Protein 8K1F (pdb70)

Organism: Fusobacterium nucleatum subsp. nucleatum (strain ATCC 25586 / DSM 15643 / BCRC 10681 / CIP 101130 / JCM 8532 / KCTC 2640 / LMG 13131 / VPI 4355) (NCBI:txid190304)

CATH classification: 3.40.50.150

InterPro domains:
  IPR002935 Class I-like SAM-dependent O-methyltransferase [PF01596] (24-213)
  IPR002935 Class I-like SAM-dependent O-methyltransferase [PS51682] (1-214)
  IPR029063 S-adenosyl-L-methionine-dependent methyltransferase superfamily [G3DSA:3.40.50.150] (8-214)
  IPR029063 S-adenosyl-L-methionine-dependent methyltransferase superfamily [SSF53335] (11-210)
  IPR043675 tRNA 5-hydroxyuridine methyltransferase [MF_02217] (7-214)
  IPR050362 Cation-dependent O-methyltransferase [PTHR10509] (40-212)

Secondary structure (DSSP, 8-state):
-HHHHHHHT--HHHHHHHH------HHHHHHHHHHHHT-TT--EEEEE--TTSHHHHHHHHHHTTTT-EEEEEES-HHHHHHHHHHHHHHT-S-EEEEES-HHHHHHH--S-EEEEEEETTSS-HHHHHHHHHTTEEEEEEEEEES---HHHHHHHHHHHHHHHHTTSEEEEE-STT-EEEEE--/-HHHHHHHHHHHHHH--------HHHHHHHHHHHHH-TT---EEE--TTSHHHHHHHTTT--EEEEE--HHHHHHHHHHHHHTT-S-EEEEES-HHHHTTT----EEEEEEETTSTTHHHHHHHHHTTEEEEEEEEEESTTGGGTTTS---GGGHHHHHHHHHHHHHHHHHSEEEEE-SSS-EEEEE--/-HHHHHHHHHH---SSSHHHHH-----HHHHHHHHHHHHH-TT--EEEEE--TTSHHHHHHHHTTGGGT-EEEEEE--HHHHHHHHHHHHHH--SSEEEEES-HHHHGGG----EEEEEEETTTS-HHHHHHHHHTTEEEEEEEEEESTT---S-SSS-HHHHHHHHHHHHHHHHHHHHHSEEEEE-STT-EEEEE--

Radius of gyration: 27.86 Å; Cα contacts (8 Å, |Δi|>4): 968; chains: 3; bounding box: 71×66×83 Å

Solvent-accessible surface area: 28231 Å² total; per-residue (Å²): 204,92,51,68,94,13,127,68,184,130,113,36,38,62,98,13,79,92,94,47,89,92,52,26,43,38,52,2,29,24,62,0,31,110,20,0,101,72,71,81,133,9,36,44,1,0,1,9,17,2,11,15,0,12,14,0,10,2,0,1,44,38,0,48,74,69,130,3,51,0,2,0,1,14,76,63,47,107,82,13,51,92,0,76,53,17,12,139,134,25,90,43,66,36,43,74,40,24,6,9,34,9,20,43,9,0,96,46,16,140,85,68,0,22,0,0,9,1,19,7,78,70,46,46,31,85,82,16,1,60,15,0,26,78,25,3,58,73,96,1,23,0,0,0,6,38,1,119,91,161,79,96,62,71,61,55,32,83,61,5,17,71,54,0,120,140,87,50,99,20,79,49,50,115,34,57,90,0,0,0,21,0,70,27,119,123,87,91,66,50,68,173,88,46,64,49,16,83,69,178,134,75,73,130,196,129,34,46,34,29,1,23,32,66,0,17,114,32,5,130,84,71,100,72,14,49,54,1,0,4,16,1,46,63,0,85,13,0,50,12,0,3,69,40,34,129,61,1,22,0,6,25,106,50,60,82,27,44,62,44,0,41,59,43,21,77,158,44,90,36,70,45,35,59,41,45,57,18,32,8,25,66,46,2,86,72,24,146,51,78,2,25,2,0,10,2,23,5,53,87,37,34,33,88,89,17,2,38,32,0,54,165,21,17,47,82,87,4,35,0,0,3,9,31,0,25,22,172,8,16,34,172,52,111,46,86,97,36,32,68,32,40,25,45,76,1,58,89,2,17,79,62,0,120,89,90,40,82,22,68,34,50,112,77,60,29,3,0,0,21,0,59,12,130,132,82,147,77,32,61,86,11,79,76,166,90,81,30,145,46,62,25,0,62,132,38,95,183,75,26,40,78,30,2,4,20,61,0,10,109,22,0,94,78,62,88,87,6,36,50,0,0,0,5,17,2,32,43,0,5,14,0,0,0,0,0,34,35,0,57,85,71,138,5,56,0,18,0,2,8,103,49,122,107,107,24,117,84,0,75,69,22,12,72,64,6,133,28,69,30,44,48,43,42,87,17,40,9,34,93,34,0,113,139,27,114,45,75,2,19,0,0,11,0,19,4,25,106,23,97,18,90,87,17,0,71,14,0,42,154,28,5,28,51,90,4,25,0,0,0,6,27,1,70,42,109,52,49,119,137,86,119,42,68,76,112,36,58,57,36,27,122,138,2,70,98,4,16,64,42,0,112,137,88,45,90,26,67,51,45,121,38,61,64,1,0,0,20,0,66,42,119

Nearest PDB structures (foldseek):
  8k1f-assembly2_B-2  TM=1.005E+00  e=3.191E-40  Fusobacterium nucleatum subsp. nucleatum ATCC 25586
  8k1f-assembly1_C-3  TM=9.543E-01  e=9.080E-33  Fusobacterium nucleatum subsp. nucleatum ATCC 25586
  8k1f-assembly1_A  TM=9.096E-01  e=1.148E-30  Fusobacterium nucleatum subsp. nucleatum ATCC 25586
  3mti-assembly1_A  TM=7.400E-01  e=3.576E-09  Streptococcus thermophilus LMG 18311
  1f38-assembly1_A  TM=6.611E-01  e=2.820E-08  Methanothermobacter thermautotrophicus

Sequence (572 aa):
YISSKIDKYKELIKEIEKDAVPIISKEIREYLKFIIRTNKNIKNILEIGTATGYSGIIMSEEIQGRNGTLTTIEIDEDRFKIAQSNFEKSNLKGIEQILGDATEEIEKLNKNFDFIFIDAAKGQYKKFFEDSYKLLNECGIVFVDNILRFKTIVKRLDEFVNYLYENFDFVLLPISDGVGIIHKPLKEANEYISSKIDKYKSPNLIISKEIREYLKFIIRTNKNIKNILEITATGYSGIIMSEEIQTLTTIEIDEDRFKIAQSNFEKSNLKGIEQILGDATEEIEKLNKNFDFIFIDAAKGQYKKFFEDSYKLLNECGIVFVDNILFRGYLYKESPKRFKTIVKRLDEFVNYLYENFDFVLLPISDGVGIIHKPNEYISSKIDKYKSPNLELIKEIEPIISKEIREYLKFIIRTNKNIKNILEIGTATGYSGIIMSEEIQGRNGTLTTIEIDEDRFKIAQSNFEKSNLKGIEQILGDATEEIEKLNKNFDFIFIDAAKGQYKKFFEDSYKLLNECGIVFVDNILFRGYLYKESPKRFKTIVKRLDEFVNYLYENFDFVLLPISDGVGIIHKP

Foldseek 3Di:
DVVVVCVVPVVLLVVLVVVDPDDDDSQCLVVLLVVQLVPLPQQEEEEEACQQVSSVLSNQVNNQVVPGAYEYEHADPVSQVNNVVSVVVSVGPHYHYHHHDLLPVLQVPDAAGQEYEAELVDPDRVSNCVSRVVRHDAFGKYKYHLLCVVVVSNVVSVVVVVVCVVPFPWDWDPTDNIIIITTHD/DVVVVVVVVVVCVVPVDDPQPPDSQVLVVLLVVCQPPVVFQEEEECCQQNPSVLSNQVRNCAYEYEDADVVSVVNNVVVVVVSVGPHYHYYHDHCLPVLVVDPAAGQEYEAELPDPPRVSNCVSNVVSHDAFGKYKYHLLCVQVVLPDPDDPVCVPVNVVSVVVVVVCVVPFPWDWDPGPSIMMMTTHD/DVVVVVVCVVPVDDPQVLLVVVPVPDDSLVLVVLLVVLLVDLPFAEEEEEACQLVNSVLSNLVSHLVVLGAYEYEHADPVSQVNNVVSVVVRPRPRYHYDHHDLLPVLLVDPAAGQEYEAELVDDPRVSNCVSNVVRHDAQGKYKYPLLQPQPDPCVVDVPVSVVSVVVSVVVVVVCVVPFPWDWDPDDNIIIMTHGD

Structure (mmCIF, N/CA/C/O backbone):
data_8K1F
#
_entry.id   8K1F
#
_cell.length_a   165.281
_cell.length_b   46.589
_cell.length_c   87.316
_cell.angle_alpha   90.00
_cell.angle_beta   98.33
_cell.angle_gamma   90.00
#
_symmetry.space_group_name_H-M   'C 1 2 1'
#
loop_
_atom_site.group_PDB
_atom_site.id
_atom_site.type_symbol
_atom_site.label_atom_id
_atom_site.label_alt_id
_atom_site.label_comp_id
_atom_site.label_asym_id
_atom_site.label_entity_id
_atom_site.label_seq_id
_atom_site.pdbx_PDB_ins_code
_atom_site.Cartn_x
_atom_site.Cartn_y
_atom_site.Cartn_z
_atom_site.occupancy
_atom_site.B_iso_or_equiv
_atom_site.auth_seq_id
_atom_site.auth_comp_id
_atom_site.auth_asym_id
_atom_site.auth_atom_id
_atom_site.pdbx_PDB_model_num
ATOM 1 N N . TYR A 1 11 ? 58.346 -4.443 19.170 1.00 37.56 11 TYR A N 1
ATOM 2 C CA . TYR A 1 11 ? 58.943 -5.345 20.156 1.00 33.61 11 TYR A CA 1
ATOM 3 C C . TYR A 1 11 ? 57.878 -6.141 20.916 1.00 34.19 11 TYR A C 1
ATOM 4 O O . TYR A 1 11 ? 57.987 -7.359 21.083 1.00 33.56 11 TYR A O 1
ATOM 13 N N . ILE A 1 12 ? 56.849 -5.433 21.379 1.00 30.71 12 ILE A N 1
ATOM 14 C CA . ILE A 1 12 ? 55.796 -6.066 22.165 1.00 32.68 12 ILE A CA 1
ATOM 15 C C . ILE A 1 12 ? 54.957 -7.009 21.302 1.00 35.93 12 ILE A C 1
ATOM 16 O O . ILE A 1 12 ? 54.644 -8.136 21.705 1.00 33.16 12 ILE A O 1
ATOM 21 N N . SER A 1 13 ? 54.575 -6.565 20.103 1.00 40.29 13 SER A N 1
ATOM 22 C CA . SER A 1 13 ? 53.832 -7.448 19.204 1.00 44.80 13 SER A CA 1
ATOM 23 C C . SER A 1 13 ? 54.654 -8.687 18.838 1.00 42.16 13 SER A C 1
ATOM 24 O O . SER A 1 13 ? 54.104 -9.791 18.700 1.00 38.40 13 SER A O 1
ATOM 26 N N . SER A 1 14 ? 55.971 -8.526 18.669 1.00 37.74 14 SER A N 1
ATOM 27 C CA . SER A 1 14 ? 56.819 -9.698 18.476 1.00 39.20 14 SER A CA 1
ATOM 28 C C . SER A 1 14 ? 56.699 -10.649 19.666 1.00 39.82 14 SER A C 1
ATOM 29 O O . SER A 1 14 ? 56.647 -11.875 19.497 1.00 38.13 14 SER A O 1
ATOM 31 N N . LYS A 1 15 ? 56.610 -10.104 20.878 1.00 33.41 15 LYS A N 1
ATOM 32 C CA . LYS A 1 15 ? 56.442 -10.976 22.031 1.00 35.03 15 LYS A CA 1
ATOM 33 C C . LYS A 1 15 ? 55.043 -11.588 22.062 1.00 35.05 15 LYS A C 1
ATOM 34 O O . LYS A 1 15 ? 54.889 -12.774 22.378 1.00 37.12 15 LYS A O 1
ATOM 40 N N . ILE A 1 16 ? 54.011 -10.812 21.725 1.00 30.35 16 ILE A N 1
ATOM 41 C CA . ILE A 1 16 ? 52.649 -11.338 21.816 1.00 35.24 16 ILE A CA 1
ATOM 42 C C . ILE A 1 16 ? 52.417 -12.430 20.778 1.00 35.13 16 ILE A C 1
ATOM 43 O O . ILE A 1 16 ? 51.817 -13.475 21.070 1.00 30.19 16 ILE A O 1
ATOM 48 N N . ASP A 1 17 ? 52.855 -12.194 19.544 1.00 34.15 17 ASP A N 1
ATOM 49 C CA . ASP A 1 17 ? 52.805 -13.248 18.537 1.00 35.26 17 ASP A CA 1
ATOM 50 C C . ASP A 1 17 ? 53.633 -14.455 18.972 1.00 38.62 17 ASP A C 1
ATOM 51 O O . ASP A 1 17 ? 53.241 -15.605 18.738 1.00 34.70 17 ASP A O 1
ATOM 56 N N . LYS A 1 18 ? 54.779 -14.179 19.604 1.00 40.94 18 LYS A N 1
ATOM 57 C CA . LYS A 1 18 ? 55.697 -15.246 20.084 1.00 32.18 18 LYS A CA 1
ATOM 58 C C . LYS A 1 18 ? 54.994 -16.075 21.165 1.00 32.40 18 LYS A C 1
ATOM 59 O O . LYS A 1 18 ? 55.032 -17.318 21.074 1.00 32.12 18 LYS A O 1
ATOM 61 N N . TYR A 1 19 ? 54.381 -15.404 22.146 1.00 30.79 19 TYR A N 1
ATOM 62 C CA . TYR A 1 19 ? 53.669 -16.100 23.251 1.00 34.52 19 TYR A CA 1
ATOM 63 C C . TYR A 1 19 ? 52.178 -15.748 23.204 1.00 37.99 19 TYR A C 1
ATOM 64 O O . TYR A 1 19 ? 51.363 -16.622 22.847 1.00 38.47 19 TYR A O 1
ATOM 73 N N . LYS A 1 20 ? 51.841 -14.503 23.557 1.00 40.09 20 LYS A N 1
ATOM 74 C CA . LYS A 1 20 ? 50.427 -14.038 23.554 1.00 40.98 20 LYS A CA 1
ATOM 75 C C . LYS A 1 20 ? 49.919 -13.974 22.109 1.00 41.72 20 LYS A C 1
ATOM 76 O O . LYS A 1 20 ? 49.131 -14.869 21.744 1.00 44.40 20 LYS A O 1
ATOM 82 N N . GLU A 1 25 ? 42.089 -19.856 17.360 1.00 49.00 25 GLU A N 1
ATOM 83 C CA . GLU A 1 25 ? 42.297 -20.068 15.927 1.00 42.50 25 GLU A CA 1
ATOM 84 C C . GLU A 1 25 ? 41.189 -19.424 15.110 1.00 41.56 25 GLU A C 1
ATOM 85 O O . GLU A 1 25 ? 41.444 -18.864 14.050 1.00 45.26 25 GLU A O 1
ATOM 87 N N . LEU A 1 26 ? 39.947 -19.527 15.593 1.00 47.03 26 LEU A N 1
ATOM 88 C CA . LEU A 1 26 ? 38.874 -18.718 15.023 1.00 42.25 26 LEU A CA 1
ATOM 89 C C . LEU A 1 26 ? 39.173 -17.235 15.190 1.00 40.73 26 LEU A C 1
ATOM 90 O O . LEU A 1 26 ? 38.815 -16.424 14.330 1.00 36.71 26 LEU A O 1
ATOM 95 N N . ILE A 1 27 ? 39.839 -16.871 16.289 1.00 46.67 27 ILE A N 1
ATOM 96 C CA . ILE A 1 27 ? 40.320 -15.503 16.475 1.00 44.50 27 ILE A CA 1
ATOM 97 C C . ILE A 1 27 ? 41.252 -15.112 15.337 1.00 47.79 27 ILE A C 1
ATOM 98 O O . ILE A 1 27 ? 41.147 -14.017 14.766 1.00 43.15 27 ILE A O 1
ATOM 103 N N . LYS A 1 28 ? 42.174 -16.015 14.983 1.00 47.26 28 LYS A N 1
ATOM 104 C CA . LYS A 1 28 ? 43.142 -15.731 13.932 1.00 44.11 28 LYS A CA 1
ATOM 105 C C . LYS A 1 28 ? 42.463 -15.448 12.598 1.00 41.52 28 LYS A C 1
ATOM 106 O O . LYS A 1 28 ? 43.002 -14.703 11.773 1.00 45.99 28 LYS A O 1
ATOM 108 N N . GLU A 1 29 ? 41.275 -16.002 12.374 1.00 40.23 29 GLU A N 1
ATOM 109 C CA . GLU A 1 29 ? 40.625 -15.847 11.083 1.00 39.43 29 GLU A CA 1
ATOM 110 C C . GLU A 1 29 ? 39.514 -14.811 11.072 1.00 43.40 29 GLU A C 1
ATOM 111 O O . GLU A 1 29 ? 39.125 -14.365 9.989 1.00 50.35 29 GLU A O 1
ATOM 117 N N . ILE A 1 30 ? 38.989 -14.407 12.228 1.00 48.24 30 ILE A N 1
ATOM 118 C CA . ILE A 1 30 ? 38.230 -13.160 12.238 1.00 47.89 30 ILE A CA 1
ATOM 119 C C . ILE A 1 30 ? 39.167 -12.001 11.912 1.00 45.52 30 ILE A C 1
ATOM 120 O O . ILE A 1 30 ? 38.756 -11.014 11.289 1.00 45.01 30 ILE A O 1
ATOM 122 N N . GLU A 1 31 ? 40.444 -12.112 12.296 1.00 42.61 31 GLU A N 1
ATOM 123 C CA . GLU A 1 31 ? 41.432 -11.123 11.886 1.00 38.03 31 GLU A CA 1
ATOM 124 C C . GLU A 1 31 ? 41.462 -10.967 10.373 1.00 50.60 31 GLU A C 1
ATOM 125 O O . GLU A 1 31 ? 41.125 -9.900 9.840 1.00 54.00 31 GLU A O 1
ATOM 131 N N . LYS A 1 32 ? 41.860 -12.038 9.665 1.00 53.12 32 LYS A N 1
ATOM 132 C CA . LYS A 1 32 ? 42.226 -11.931 8.252 1.00 47.58 32 LYS A CA 1
ATOM 133 C C . LYS A 1 32 ? 41.063 -11.435 7.408 1.00 52.32 32 LYS A C 1
ATOM 134 O O . LYS A 1 32 ? 41.262 -10.658 6.465 1.00 54.17 32 LYS A O 1
ATOM 136 N N . ASP A 1 33 ? 39.838 -11.861 7.736 1.00 48.38 33 ASP A N 1
ATOM 137 C CA . ASP A 1 33 ? 38.673 -11.360 7.014 1.00 50.02 33 ASP A CA 1
ATOM 138 C C . ASP A 1 33 ? 38.449 -9.877 7.276 1.00 55.52 33 ASP A C 1
ATOM 139 O O . ASP A 1 33 ? 37.949 -9.164 6.398 1.00 64.72 33 ASP A O 1
ATOM 141 N N . ALA A 1 34 ? 38.824 -9.394 8.457 1.00 61.51 34 ALA A N 1
ATOM 142 C CA . ALA A 1 34 ? 38.764 -7.966 8.765 1.00 63.79 34 ALA A CA 1
ATOM 143 C C . ALA A 1 34 ? 39.975 -7.225 8.176 1.00 60.32 34 ALA A C 1
ATOM 144 O O . ALA A 1 34 ? 40.009 -6.907 6.979 1.00 61.40 34 ALA A O 1
ATOM 146 N N . VAL A 1 39 ? 36.928 -3.746 7.683 1.00 56.45 39 VAL A N 1
ATOM 147 C CA . VAL A 1 39 ? 36.611 -3.723 9.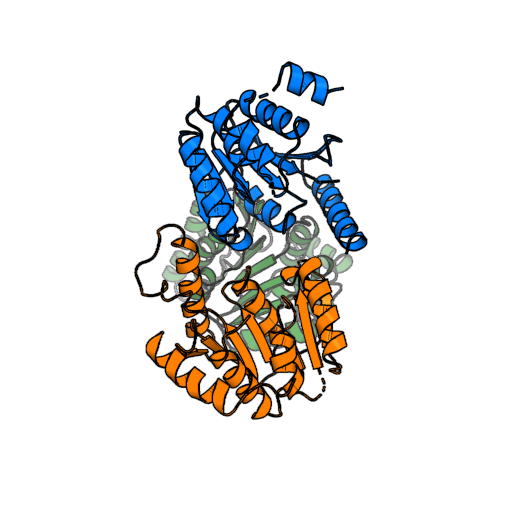110 1.00 57.10 39 VAL A CA 1
ATOM 148 C C . VAL A 1 39 ? 37.891 -3.686 9.950 1.00 59.39 39 VAL A C 1
ATOM 149 O O . VAL A 1 39 ? 38.839 -4.435 9.680 1.00 61.19 39 VAL A O 1
ATOM 153 N N . PRO A 1 40 ? 37.918 -2.799 10.968 1.00 53.90 40 PRO A N 1
ATOM 154 C CA . PRO A 1 40 ? 39.104 -2.706 11.833 1.00 49.80 40 PRO A CA 1
ATOM 155 C C . PRO A 1 40 ? 38.879 -3.369 13.185 1.00 51.56 40 PRO A C 1
ATOM 156 O O . PRO A 1 40 ? 37.790 -3.254 13.758 1.00 51.84 40 PRO A O 1
ATOM 158 N N . ILE A 1 41 ? 39.897 -4.063 13.698 1.00 43.13 41 ILE A N 1
ATOM 159 C CA . ILE A 1 41 ? 39.804 -4.840 14.925 1.00 37.03 41 ILE A CA 1
ATOM 160 C C . ILE A 1 41 ? 40.820 -4.274 15.928 1.00 42.51 41 ILE A C 1
ATOM 161 O O . ILE A 1 41 ? 41.651 -3.435 15.587 1.00 43.91 41 ILE A O 1
ATOM 163 N N . ILE A 1 42 ? 40.731 -4.732 17.189 1.00 41.06 42 ILE A N 1
ATOM 164 C CA . ILE A 1 42 ? 41.630 -4.213 18.238 1.00 38.10 42 ILE A CA 1
ATOM 165 C C . ILE A 1 42 ? 43.072 -4.645 17.968 1.00 32.72 42 ILE A C 1
ATOM 166 O O . ILE A 1 42 ? 43.350 -5.642 17.300 1.00 34.90 42 ILE A O 1
ATOM 171 N N . SER A 1 43 ? 44.007 -3.883 18.524 1.00 37.20 43 SER A N 1
ATOM 172 C CA . SER A 1 43 ? 45.417 -4.231 18.415 1.00 34.28 43 SER A CA 1
ATOM 173 C C . SER A 1 43 ? 45.696 -5.554 19.115 1.00 30.85 43 SER A C 1
ATOM 174 O O . SER A 1 43 ? 44.921 -6.025 19.949 1.00 33.02 43 SER A O 1
ATOM 177 N N . LYS A 1 44 ? 46.837 -6.147 18.777 1.00 29.54 44 LYS A N 1
ATOM 178 C CA . LYS A 1 44 ? 47.366 -7.215 19.614 1.00 32.69 44 LYS A CA 1
ATOM 179 C C . LYS A 1 44 ? 47.627 -6.709 21.025 1.00 30.94 44 LYS A C 1
ATOM 180 O O . LYS A 1 44 ? 47.449 -7.449 21.999 1.00 31.99 44 LYS A O 1
ATOM 182 N N . GLU A 1 45 ? 48.010 -5.454 21.126 1.00 30.36 45 GLU A N 1
ATOM 183 C CA . GLU A 1 45 ? 48.382 -4.881 22.429 1.00 30.50 45 GLU A CA 1
ATOM 184 C C . GLU A 1 45 ? 47.130 -4.614 23.249 1.00 29.50 45 GLU A C 1
ATOM 185 O O . GLU A 1 45 ? 47.146 -4.892 24.415 1.00 30.82 45 GLU A O 1
ATOM 191 N N . ILE A 1 46 ? 46.110 -4.065 22.622 1.00 28.63 46 ILE A N 1
ATOM 192 C CA . ILE A 1 46 ? 44.853 -3.819 23.321 1.00 30.80 46 ILE A CA 1
ATOM 193 C C . ILE A 1 46 ? 44.227 -5.135 23.735 1.00 26.94 46 ILE A C 1
ATOM 194 O O . ILE A 1 46 ? 43.900 -5.340 24.903 1.00 28.45 46 ILE A O 1
ATOM 199 N N . ARG A 1 47 ? 44.075 -6.055 22.782 1.00 35.56 47 ARG A N 1
ATOM 200 C CA . ARG A 1 47 ? 43.543 -7.377 23.086 1.00 28.55 47 ARG A CA 1
ATOM 201 C C . ARG A 1 47 ? 44.232 -7.984 24.305 1.00 30.01 47 ARG A C 1
ATOM 202 O O . ARG A 1 47 ? 43.567 -8.462 25.229 1.00 34.54 47 ARG A O 1
ATOM 210 N N . GLU A 1 48 ? 45.568 -7.939 24.351 1.00 29.20 48 GLU A N 1
ATOM 211 C CA . GLU A 1 48 ? 46.275 -8.605 25.444 1.00 26.84 48 GLU A CA 1
ATOM 212 C C . GLU A 1 48 ? 46.099 -7.885 26.781 1.00 28.83 48 GLU A C 1
ATOM 213 O O . GLU A 1 48 ? 46.118 -8.527 27.840 1.00 26.94 48 GLU A O 1
ATOM 219 N N . TYR A 1 49 ? 45.939 -6.562 26.759 1.00 30.04 49 TYR A N 1
ATOM 220 C CA . TYR A 1 49 ? 45.728 -5.806 27.990 1.00 27.57 49 TYR A CA 1
ATOM 221 C C . TYR A 1 49 ? 44.290 -5.955 28.465 1.00 27.28 49 TYR A C 1
ATOM 222 O O . TYR A 1 49 ? 44.032 -6.121 29.667 1.00 22.89 49 TYR A O 1
ATOM 231 N N . LEU A 1 50 ? 43.356 -5.889 27.516 1.00 23.91 50 LEU A N 1
ATOM 232 C CA . LEU A 1 50 ? 41.972 -6.271 27.753 1.00 25.32 50 LEU A CA 1
ATOM 233 C C . LEU A 1 50 ? 41.880 -7.612 28.458 1.00 25.74 50 LEU A C 1
ATOM 234 O O . LEU A 1 50 ? 41.230 -7.730 29.501 1.00 28.39 50 LEU A O 1
ATOM 239 N N . LYS A 1 51 ? 42.506 -8.645 27.890 1.00 25.31 51 LYS A N 1
ATOM 240 C CA . LYS A 1 51 ? 42.438 -9.958 28.523 1.00 28.07 51 LYS A CA 1
ATOM 241 C C . LYS A 1 51 ? 43.034 -9.913 29.917 1.00 26.39 51 LYS A C 1
ATOM 242 O O . LYS A 1 51 ? 42.504 -10.530 30.847 1.00 28.84 51 LYS A O 1
ATOM 248 N N . PHE A 1 52 ? 44.111 -9.153 30.098 1.00 23.57 52 PHE A N 1
ATOM 249 C CA . PHE A 1 52 ? 44.730 -9.092 31.416 1.00 24.53 52 PHE A CA 1
ATOM 250 C C . PHE A 1 52 ? 43.794 -8.474 32.444 1.00 25.08 52 PHE A C 1
ATOM 251 O O . PHE A 1 52 ? 43.583 -9.035 33.526 1.00 25.21 52 PHE A O 1
ATOM 259 N N . ILE A 1 53 ? 43.251 -7.294 32.134 1.00 30.18 53 ILE A N 1
ATOM 260 C CA . ILE A 1 53 ? 42.428 -6.568 33.100 1.00 28.15 53 ILE A CA 1
ATOM 261 C C . ILE A 1 53 ? 41.281 -7.439 33.570 1.00 27.32 53 ILE A C 1
ATOM 262 O O . ILE A 1 53 ? 40.936 -7.451 34.763 1.00 26.84 53 ILE A O 1
ATOM 267 N N . ILE A 1 54 ? 40.700 -8.208 32.642 1.00 26.02 54 ILE A N 1
ATOM 268 C CA . ILE A 1 54 ? 39.508 -8.995 32.926 1.00 25.81 54 ILE A CA 1
ATOM 269 C C . ILE A 1 54 ? 39.862 -10.280 33.655 1.00 27.79 54 ILE A C 1
ATOM 270 O O . ILE A 1 54 ? 39.118 -10.729 34.541 1.00 27.34 54 ILE A O 1
ATOM 275 N N . ARG A 1 55 ? 40.996 -10.889 33.292 1.00 28.60 55 ARG A N 1
ATOM 276 C CA . ARG A 1 55 ? 41.401 -12.148 33.911 1.00 29.67 55 ARG A CA 1
ATOM 277 C C . ARG A 1 55 ? 41.847 -11.955 35.349 1.00 24.92 55 ARG A C 1
ATOM 278 O O . ARG A 1 55 ? 41.636 -12.844 36.179 1.00 26.28 55 ARG A O 1
ATOM 286 N N . THR A 1 56 ? 42.428 -10.800 35.672 1.00 26.83 56 THR A N 1
ATOM 287 C CA . THR A 1 56 ? 43.051 -10.578 36.976 1.00 29.84 56 THR A CA 1
ATOM 288 C C . THR A 1 56 ? 42.149 -9.857 37.978 1.00 29.56 56 THR A C 1
ATOM 289 O O . THR A 1 56 ? 42.595 -9.575 39.093 1.00 31.42 56 THR A O 1
ATOM 293 N N . ASN A 1 57 ? 40.907 -9.534 37.623 1.00 29.39 57 ASN A N 1
ATOM 294 C CA . ASN A 1 57 ? 39.933 -9.020 38.593 1.00 32.77 57 ASN A CA 1
ATOM 295 C C . ASN A 1 57 ? 38.744 -9.958 38.515 1.00 28.22 57 ASN A C 1
ATOM 296 O O . ASN A 1 57 ? 37.890 -9.813 37.633 1.00 27.64 57 ASN A O 1
ATOM 301 N N . LYS A 1 58 ? 38.706 -10.942 39.413 1.00 29.55 58 LYS A N 1
ATOM 302 C CA . LYS A 1 58 ? 37.632 -11.922 39.320 1.00 32.24 58 LYS A CA 1
ATOM 303 C C . LYS A 1 58 ? 36.275 -11.280 39.542 1.00 26.03 58 LYS A C 1
ATOM 304 O O . LYS A 1 58 ? 35.255 -11.919 39.278 1.00 28.04 58 LYS A O 1
ATOM 306 N N . ASN A 1 59 ? 36.246 -10.007 39.929 1.00 27.72 59 ASN A N 1
ATOM 307 C CA . ASN A 1 59 ? 34.997 -9.311 40.170 1.00 23.45 59 ASN A CA 1
ATOM 308 C C . ASN A 1 59 ? 34.328 -8.818 38.890 1.00 32.62 59 ASN A C 1
ATOM 309 O O . ASN A 1 59 ? 33.143 -8.457 38.929 1.00 30.67 59 ASN A O 1
ATOM 314 N N . ILE A 1 60 ? 35.038 -8.799 37.759 1.00 30.30 60 ILE A N 1
ATOM 315 C CA . ILE A 1 60 ? 34.416 -8.446 36.484 1.00 29.46 60 ILE A CA 1
ATOM 316 C C . ILE A 1 60 ? 33.596 -9.653 36.032 1.00 27.84 60 ILE A C 1
ATOM 317 O O . ILE A 1 60 ? 34.113 -10.571 35.386 1.00 25.73 60 ILE A O 1
ATOM 322 N N . LYS A 1 61 ? 32.306 -9.666 36.381 1.00 22.94 61 LYS A N 1
ATOM 323 C CA . LYS A 1 61 ? 31.443 -10.764 35.974 1.00 23.91 61 LYS A CA 1
ATOM 324 C C . LYS A 1 61 ? 30.524 -10.418 34.807 1.00 24.00 61 LYS A C 1
ATOM 325 O O . LYS A 1 61 ? 30.147 -11.325 34.062 1.00 24.80 61 LYS A O 1
ATOM 327 N N . ASN A 1 62 ? 30.184 -9.142 34.600 1.00 26.31 62 ASN A N 1
ATOM 328 C CA . ASN A 1 62 ? 29.149 -8.744 33.641 1.00 24.64 62 ASN A CA 1
ATOM 329 C C . ASN A 1 62 ? 29.647 -7.576 32.809 1.00 22.61 62 ASN A C 1
ATOM 330 O O . ASN A 1 62 ? 29.920 -6.508 33.364 1.00 22.77 62 ASN A O 1
ATOM 335 N N . ILE A 1 63 ? 29.703 -7.754 31.484 1.00 24.14 63 ILE A N 1
ATOM 336 C CA . ILE A 1 63 ? 30.411 -6.848 30.581 1.00 22.44 63 ILE A CA 1
ATOM 337 C C . ILE A 1 63 ? 29.437 -6.267 29.567 1.00 23.28 63 ILE A C 1
ATOM 338 O O . ILE A 1 63 ? 28.671 -7.008 28.944 1.00 24.94 63 ILE A O 1
ATOM 343 N N . LEU A 1 64 ? 29.496 -4.953 29.372 1.00 21.49 64 LEU A N 1
ATOM 344 C CA . LEU A 1 64 ? 28.744 -4.276 28.323 1.00 23.38 64 LEU A CA 1
ATOM 345 C C . LEU A 1 64 ? 29.733 -3.819 27.262 1.00 22.60 64 LEU A C 1
ATOM 346 O O . LEU A 1 64 ? 30.745 -3.193 27.597 1.00 21.60 64 LEU A O 1
ATOM 351 N N . GLU A 1 65 ? 29.454 -4.135 25.992 1.00 19.94 65 GLU A N 1
ATOM 352 C CA . GLU A 1 65 ? 30.279 -3.677 24.877 1.00 19.10 65 GLU A CA 1
ATOM 353 C C . GLU A 1 65 ? 29.420 -2.910 23.886 1.00 18.98 65 GLU A C 1
ATOM 354 O O . GLU A 1 65 ? 28.376 -3.413 23.457 1.00 22.45 65 GLU A O 1
ATOM 360 N N . ILE A 1 66 ? 29.848 -1.701 23.519 1.00 21.52 66 ILE A N 1
ATOM 361 C CA . ILE A 1 66 ? 29.074 -0.841 22.622 1.00 21.67 66 ILE A CA 1
ATOM 362 C C . ILE A 1 66 ? 29.714 -0.858 21.232 1.00 23.05 66 ILE A C 1
ATOM 363 O O . ILE A 1 66 ? 30.767 -0.246 21.011 1.00 22.63 66 ILE A O 1
ATOM 368 N N . GLY A 1 67 ? 29.060 -1.533 20.286 1.00 23.34 67 GLY A N 1
ATOM 369 C CA . GLY A 1 67 ? 29.612 -1.757 18.961 1.00 21.68 67 GLY A CA 1
ATOM 370 C C . GLY A 1 67 ? 30.268 -3.121 18.821 1.00 27.20 67 GLY A C 1
ATOM 371 O O . GLY A 1 67 ? 31.502 -3.233 18.852 1.00 22.93 67 GLY A O 1
ATOM 372 N N . THR A 1 68 ? 29.451 -4.171 18.666 1.00 25.91 68 THR A N 1
ATOM 373 C CA . THR A 1 68 ? 29.996 -5.515 18.479 1.00 24.60 68 THR A CA 1
ATOM 374 C C . THR A 1 68 ? 30.923 -5.602 17.274 1.00 25.61 68 THR A C 1
ATOM 375 O O . THR A 1 68 ? 31.869 -6.400 17.284 1.00 28.01 68 THR A O 1
ATOM 379 N N . ALA A 1 69 ? 30.643 -4.838 16.212 1.00 25.74 69 ALA A N 1
ATOM 380 C CA . ALA A 1 69 ? 31.405 -4.936 14.969 1.00 28.66 69 ALA A CA 1
ATOM 381 C C . ALA A 1 69 ? 31.399 -6.366 14.426 1.00 27.91 69 ALA A C 1
ATOM 382 O O . ALA A 1 69 ? 30.351 -6.883 14.028 1.00 29.94 69 ALA A O 1
ATOM 384 N N . THR A 1 70 ? 32.552 -7.023 14.420 1.00 29.86 70 THR A N 1
ATOM 385 C CA . THR A 1 70 ? 32.649 -8.401 13.951 1.00 34.27 70 THR A CA 1
ATOM 386 C C . THR A 1 70 ? 32.607 -9.405 15.090 1.00 29.78 70 THR A C 1
ATOM 387 O O . THR A 1 70 ? 32.683 -10.613 14.833 1.00 26.62 70 THR A O 1
ATOM 391 N N . GLY A 1 71 ? 32.482 -8.937 16.333 1.00 22.56 71 GLY A N 1
ATOM 392 C CA . GLY A 1 71 ? 32.511 -9.822 17.476 1.00 25.24 71 GLY A CA 1
ATOM 393 C C . GLY A 1 71 ? 33.894 -10.247 17.914 1.00 25.65 71 GLY A C 1
ATOM 394 O O . GLY A 1 71 ? 34.018 -11.081 18.822 1.00 27.48 71 GLY A O 1
ATOM 395 N N . TYR A 1 72 ? 34.944 -9.709 17.300 1.00 24.82 72 TYR A N 1
ATOM 396 C CA . TYR A 1 72 ? 36.293 -10.102 17.686 1.00 23.37 72 TYR A CA 1
ATOM 397 C C . TYR A 1 72 ? 36.560 -9.712 19.122 1.00 25.91 72 TYR A C 1
ATOM 398 O O . TYR A 1 72 ? 36.977 -10.544 19.937 1.00 28.60 72 TYR A O 1
ATOM 407 N N . SER A 1 73 ? 36.281 -8.446 19.455 1.00 31.50 73 SER A N 1
ATOM 408 C CA . SER A 1 73 ? 36.447 -7.950 20.822 1.00 27.64 73 SER A CA 1
ATOM 409 C C . SER A 1 73 ? 35.499 -8.644 21.800 1.00 26.05 73 SER A C 1
ATOM 410 O O . SER A 1 73 ? 35.885 -8.955 22.932 1.00 26.23 73 SER A O 1
ATOM 413 N N . GLY A 1 74 ? 34.253 -8.890 21.388 1.00 22.65 74 GLY A N 1
ATOM 414 C CA . GLY A 1 74 ? 33.338 -9.599 22.260 1.00 22.93 74 GLY A CA 1
ATOM 415 C C . GLY A 1 74 ? 33.839 -10.987 22.612 1.00 27.23 74 GLY A C 1
ATOM 416 O O . GLY A 1 74 ? 33.786 -11.407 23.775 1.00 27.38 74 GLY A O 1
ATOM 417 N N . ILE A 1 75 ? 34.360 -11.711 21.624 1.00 23.02 75 ILE A N 1
ATOM 418 C CA . ILE A 1 75 ? 34.860 -13.057 21.886 1.00 24.95 75 ILE A CA 1
ATOM 419 C C . ILE A 1 75 ? 36.053 -13.029 22.848 1.00 26.15 75 ILE A C 1
ATOM 420 O O . ILE A 1 75 ? 36.053 -13.730 23.867 1.00 25.04 75 ILE A O 1
ATOM 425 N N . ILE A 1 76 ? 37.084 -12.225 22.559 1.00 24.00 76 ILE A N 1
ATOM 426 C CA . ILE A 1 76 ? 38.263 -12.284 23.431 1.00 26.16 76 ILE A CA 1
ATOM 427 C C . ILE A 1 76 ? 37.970 -11.737 24.817 1.00 26.97 76 ILE A C 1
ATOM 428 O O . ILE A 1 76 ? 38.693 -12.060 25.760 1.00 29.98 76 ILE A O 1
ATOM 433 N N . MET A 1 77 ? 36.939 -10.903 24.981 1.00 27.25 77 MET A N 1
ATOM 434 C CA . MET A 1 77 ? 36.532 -10.535 26.335 1.00 20.31 77 MET A CA 1
ATOM 435 C C . MET A 1 77 ? 35.756 -11.673 26.997 1.00 23.32 77 MET A C 1
ATOM 436 O O . MET A 1 77 ? 35.983 -11.978 28.174 1.00 26.14 77 MET A O 1
ATOM 441 N N . SER A 1 78 ? 34.864 -12.339 26.252 1.00 22.02 78 SER A N 1
ATOM 442 C CA . SER A 1 78 ? 34.021 -13.351 26.870 1.00 19.41 78 SER A CA 1
ATOM 443 C C . SER A 1 78 ? 34.816 -14.590 27.233 1.00 23.70 78 SER A C 1
ATOM 444 O O . SER A 1 78 ? 34.484 -15.266 28.218 1.00 21.46 78 SER A O 1
ATOM 447 N N . GLU A 1 79 ? 35.852 -14.914 26.448 1.00 20.40 79 GLU A N 1
ATOM 448 C CA . GLU A 1 79 ? 36.672 -16.076 26.768 1.00 20.14 79 GLU A CA 1
ATOM 449 C C . GLU A 1 79 ? 37.159 -15.999 28.206 1.00 23.94 79 GLU A C 1
ATOM 450 O O . GLU A 1 79 ? 37.164 -17.008 28.928 1.00 21.99 79 GLU A O 1
ATOM 452 N N . GLU A 1 80 ? 37.518 -14.791 28.657 1.00 24.47 80 GLU A N 1
ATOM 453 C CA . GLU A 1 80 ? 38.149 -14.655 29.965 1.00 24.10 80 GLU A CA 1
ATOM 454 C C . GLU A 1 80 ? 37.156 -14.901 31.086 1.00 28.51 80 GLU A C 1
ATOM 455 O O . GLU A 1 80 ? 37.526 -15.464 32.121 1.00 34.85 80 GLU A O 1
ATOM 461 N N . ILE A 1 81 ? 35.886 -14.520 30.888 1.00 23.46 81 ILE A N 1
ATOM 462 C CA . ILE A 1 81 ? 34.887 -14.589 31.948 1.00 21.64 81 ILE A CA 1
ATOM 463 C C . ILE A 1 81 ? 34.089 -15.890 31.927 1.00 22.08 81 ILE A C 1
ATOM 464 O O . ILE A 1 81 ? 33.100 -16.016 32.656 1.00 24.44 81 ILE A O 1
ATOM 469 N N . GLN A 1 82 ? 34.449 -16.833 31.076 1.00 19.89 82 GLN A N 1
ATOM 470 C CA . GLN A 1 82 ? 33.692 -18.102 30.967 1.00 20.17 82 GLN A CA 1
ATOM 471 C C . GLN A 1 82 ? 33.747 -18.882 32.276 1.00 23.12 82 GLN A C 1
ATOM 472 O O . GLN A 1 82 ? 32.769 -19.460 32.642 1.00 27.06 82 GLN A O 1
ATOM 478 N N . GLY A 1 83 ? 34.896 -18.880 32.926 1.00 23.19 83 GLY A N 1
ATOM 479 C CA . GLY A 1 83 ? 35.119 -19.623 34.166 1.00 21.98 83 GLY A CA 1
ATOM 480 C C . GLY A 1 83 ? 34.176 -19.211 35.260 1.00 26.74 83 GLY A C 1
ATOM 481 O O . GLY A 1 83 ? 33.530 -20.049 35.811 1.00 33.65 83 GLY A O 1
ATOM 482 N N . ARG A 1 84 ? 33.998 -17.914 35.434 1.00 32.95 84 ARG A N 1
ATOM 483 C CA . ARG A 1 84 ? 33.128 -17.318 36.472 1.00 26.50 84 ARG A CA 1
ATOM 484 C C . ARG A 1 84 ? 31.709 -17.118 35.968 1.00 25.49 84 ARG A C 1
ATOM 485 O O . ARG A 1 84 ? 31.008 -16.385 36.591 1.00 26.16 84 ARG A O 1
ATOM 493 N N . ASN A 1 85 ? 31.331 -17.814 34.908 1.00 29.37 85 ASN A N 1
ATOM 494 C CA . ASN A 1 85 ? 30.008 -17.732 34.254 1.00 30.05 85 ASN A CA 1
ATOM 495 C C . ASN A 1 85 ? 29.676 -16.262 34.034 1.00 33.06 85 ASN A C 1
ATOM 496 O O . ASN A 1 85 ? 28.584 -15.834 34.405 1.00 34.17 85 ASN A O 1
ATOM 501 N N . GLY A 1 86 ? 30.620 -15.520 33.456 1.00 27.11 86 GLY A N 1
ATOM 502 C CA . GLY A 1 86 ? 30.260 -14.169 33.111 1.00 24.11 86 GLY A CA 1
ATOM 503 C C . GLY A 1 86 ? 29.360 -14.121 31.892 1.00 34.49 86 GLY A C 1
ATOM 504 O O . GLY A 1 86 ? 29.296 -15.071 31.094 1.00 33.21 86 GLY A O 1
ATOM 505 N N . THR A 1 87 ? 28.656 -12.983 31.757 1.00 30.59 87 THR A N 1
ATOM 506 C CA . THR A 1 87 ? 27.819 -12.658 30.608 1.00 22.27 87 THR A CA 1
ATOM 507 C C . THR A 1 87 ? 28.350 -11.408 29.921 1.00 26.37 87 THR A C 1
ATOM 508 O O . THR A 1 87 ? 28.782 -10.465 30.590 1.00 27.66 87 THR A O 1
ATOM 512 N N . LEU A 1 88 ? 28.266 -11.379 28.588 1.00 27.56 88 LEU A N 1
ATOM 513 C CA . LEU A 1 88 ? 28.668 -10.228 27.782 1.00 21.92 88 LEU A CA 1
ATOM 514 C C . LEU A 1 88 ? 27.465 -9.663 27.020 1.00 24.86 88 LEU A C 1
ATOM 515 O O . LEU A 1 88 ? 26.913 -10.332 26.137 1.00 22.87 88 LEU A O 1
ATOM 520 N N . THR A 1 89 ? 27.084 -8.422 27.341 1.00 21.65 89 THR A N 1
ATOM 521 C CA . THR A 1 89 ? 26.026 -7.696 26.647 1.00 23.70 89 THR A CA 1
ATOM 522 C C . THR A 1 89 ? 26.642 -6.742 25.633 1.00 23.21 89 THR A C 1
ATOM 523 O O . THR A 1 89 ? 27.382 -5.825 26.011 1.00 27.03 89 THR A O 1
ATOM 527 N N . THR A 1 90 ? 26.322 -6.941 24.357 1.00 16.57 90 THR A N 1
ATOM 528 C CA . THR A 1 90 ? 26.950 -6.188 23.281 1.00 21.62 90 THR A CA 1
ATOM 529 C C . THR A 1 90 ? 25.877 -5.717 22.300 1.00 24.73 90 THR A C 1
ATOM 530 O O . THR A 1 90 ? 24.990 -6.494 21.921 1.00 27.82 90 THR A O 1
ATOM 534 N N . ILE A 1 91 ? 25.935 -4.431 21.932 1.00 25.11 91 ILE A N 1
ATOM 535 C CA . ILE A 1 91 ? 24.954 -3.774 21.068 1.00 23.72 91 ILE A CA 1
ATOM 536 C C . ILE A 1 91 ? 25.621 -3.383 19.754 1.00 27.00 91 ILE A C 1
ATOM 537 O O . ILE A 1 91 ? 26.767 -2.921 19.742 1.00 23.59 91 ILE A O 1
ATOM 542 N N . GLU A 1 92 ? 24.905 -3.561 18.641 1.00 32.60 92 GLU A N 1
ATOM 543 C CA . GLU A 1 92 ? 25.454 -3.207 17.334 1.00 30.70 92 GLU A CA 1
ATOM 544 C C . GLU A 1 92 ? 24.344 -2.682 16.435 1.00 31.20 92 GLU A C 1
ATOM 545 O O . GLU A 1 92 ? 23.306 -3.332 16.302 1.00 33.47 92 GLU A O 1
ATOM 551 N N . ILE A 1 93 ? 24.568 -1.508 15.824 1.00 35.53 93 ILE A N 1
ATOM 552 C CA . ILE A 1 93 ? 23.557 -0.896 14.959 1.00 31.83 93 ILE A CA 1
ATOM 553 C C . ILE A 1 93 ? 23.464 -1.638 13.633 1.00 28.53 93 ILE A C 1
ATOM 554 O O . ILE A 1 93 ? 22.367 -1.943 13.159 1.00 33.96 93 ILE A O 1
ATOM 556 N N . ASP A 1 94 ? 24.598 -1.939 13.012 1.00 29.04 94 ASP A N 1
ATOM 557 C CA . ASP A 1 94 ? 24.593 -2.460 11.651 1.00 27.25 94 ASP A CA 1
ATOM 558 C C . ASP A 1 94 ? 24.176 -3.929 11.652 1.00 30.00 94 ASP A C 1
ATOM 559 O O . ASP A 1 94 ? 24.711 -4.735 12.425 1.00 27.57 94 ASP A O 1
ATOM 564 N N . GLU A 1 95 ? 23.216 -4.265 10.774 1.00 30.37 95 GLU A N 1
ATOM 565 C CA . GLU A 1 95 ? 22.628 -5.604 10.722 1.00 28.45 95 GLU A CA 1
ATOM 566 C C . GLU A 1 95 ? 23.567 -6.610 10.075 1.00 32.61 95 GLU A C 1
ATOM 567 O O . GLU A 1 95 ? 23.579 -7.787 10.466 1.00 33.22 95 GLU A O 1
ATOM 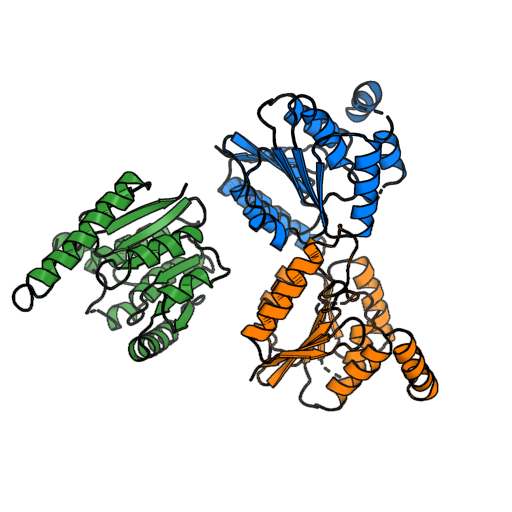569 N N . ASP A 1 96 ? 24.352 -6.173 9.088 1.00 31.46 96 ASP A N 1
ATOM 570 C CA . ASP A 1 96 ? 25.351 -7.049 8.481 1.00 33.37 96 ASP A CA 1
ATOM 571 C C . ASP A 1 96 ? 26.414 -7.455 9.503 1.00 31.17 96 ASP A C 1
ATOM 572 O O . ASP A 1 96 ? 26.637 -8.647 9.750 1.00 29.49 96 ASP A O 1
ATOM 577 N N . ARG A 1 97 ? 27.091 -6.470 10.102 1.00 28.43 97 ARG A N 1
ATOM 578 C CA . ARG A 1 97 ? 28.064 -6.777 11.145 1.00 27.42 97 ARG A CA 1
ATOM 579 C C . ARG A 1 97 ? 27.444 -7.597 12.272 1.00 26.67 97 ARG A C 1
ATOM 580 O O . ARG A 1 97 ? 28.115 -8.456 12.848 1.00 30.52 97 ARG A O 1
ATOM 588 N N . PHE A 1 98 ? 26.159 -7.389 12.574 1.00 29.91 98 PHE A N 1
ATOM 589 C CA . PHE A 1 98 ? 25.504 -8.195 13.609 1.00 31.09 98 PHE A CA 1
ATOM 590 C C . PHE A 1 98 ? 25.480 -9.678 13.230 1.00 27.71 98 PHE A C 1
ATOM 591 O O . PHE A 1 98 ? 25.906 -10.541 14.006 1.00 25.36 98 PHE A O 1
ATOM 599 N N . LYS A 1 99 ? 24.937 -9.992 12.049 1.00 28.26 99 LYS A N 1
ATOM 600 C CA . LYS A 1 99 ? 24.826 -11.382 11.623 1.00 29.31 99 LYS A CA 1
ATOM 601 C C . LYS A 1 99 ? 26.189 -12.052 11.606 1.00 27.88 99 LYS A C 1
ATOM 602 O O . LYS A 1 99 ? 26.320 -13.217 12.001 1.00 37.53 99 LYS A O 1
ATOM 604 N N . ILE A 1 100 ? 27.221 -11.325 11.181 1.00 24.72 100 ILE A N 1
ATOM 605 C CA . ILE A 1 100 ? 28.572 -11.877 11.163 1.00 27.25 100 ILE A CA 1
ATOM 606 C C . ILE A 1 100 ? 29.072 -12.127 12.582 1.00 29.32 100 ILE A C 1
ATOM 607 O O . ILE A 1 100 ? 29.618 -13.197 12.891 1.00 26.55 100 ILE A O 1
ATOM 612 N N . ALA A 1 101 ? 28.922 -11.133 13.459 1.00 27.42 101 ALA A N 1
ATOM 613 C CA . ALA A 1 101 ? 29.342 -11.324 14.838 1.00 24.76 101 ALA A CA 1
ATOM 614 C C . ALA A 1 101 ? 28.558 -12.454 15.477 1.00 25.24 101 ALA A C 1
ATOM 615 O O . ALA A 1 101 ? 29.091 -13.203 16.304 1.00 25.46 101 ALA A O 1
ATOM 617 N N . GLN A 1 102 ? 27.294 -12.604 15.083 1.00 21.93 102 GLN A N 1
ATOM 618 C CA . GLN A 1 102 ? 26.449 -13.612 15.700 1.00 25.96 102 GLN A CA 1
ATOM 619 C C . GLN A 1 102 ? 26.884 -15.015 15.295 1.00 34.54 102 GLN A C 1
ATOM 620 O O . GLN A 1 102 ? 26.841 -15.947 16.107 1.00 37.82 102 GLN A O 1
ATOM 626 N N . SER A 1 103 ? 27.340 -15.178 14.053 1.00 27.44 103 SER A N 1
ATOM 627 C CA . SER A 1 103 ? 27.774 -16.491 13.602 1.00 28.40 103 SER A CA 1
ATOM 628 C C . SER A 1 103 ? 29.188 -16.817 14.088 1.00 30.88 103 SER A C 1
ATOM 629 O O . SER A 1 103 ? 29.585 -17.993 14.111 1.00 37.58 103 SER A O 1
ATOM 632 N N . ASN A 1 104 ? 29.978 -15.796 14.449 1.00 31.52 104 ASN A N 1
ATOM 633 C CA . ASN A 1 104 ? 31.230 -16.045 15.162 1.00 24.42 104 ASN A CA 1
ATOM 634 C C . ASN A 1 104 ? 30.985 -16.452 16.603 1.00 29.91 104 ASN A C 1
ATOM 635 O O . ASN A 1 104 ? 31.641 -17.377 17.096 1.00 29.45 104 ASN A O 1
ATOM 640 N N . PHE A 1 105 ? 30.085 -15.748 17.310 1.00 26.91 105 PHE A N 1
ATOM 641 C CA . PHE A 1 105 ? 29.795 -16.133 18.691 1.00 26.38 105 PHE A CA 1
ATOM 642 C C . PHE A 1 105 ? 29.328 -17.575 18.744 1.00 27.46 105 PHE A C 1
ATOM 643 O O . PHE A 1 105 ? 29.632 -18.306 19.695 1.00 28.82 105 PHE A O 1
ATOM 651 N N . GLU A 1 106 ? 28.576 -18.005 17.730 1.00 27.83 106 GLU A N 1
ATOM 652 C CA . GLU A 1 106 ? 28.102 -19.376 17.752 1.00 26.29 106 GLU A CA 1
ATOM 653 C C . GLU A 1 106 ? 29.266 -20.330 17.562 1.00 26.87 106 GLU A C 1
ATOM 654 O O . GLU A 1 106 ? 29.437 -21.256 18.358 1.00 24.34 106 GLU A O 1
ATOM 660 N N . LYS A 1 107 ? 30.121 -20.054 16.558 1.00 29.89 107 LYS A N 1
ATOM 661 C CA . LYS A 1 107 ? 31.325 -20.848 16.280 1.00 25.73 107 LYS A CA 1
ATOM 662 C C . LYS A 1 107 ? 32.249 -20.951 17.485 1.00 25.86 107 LYS A C 1
ATOM 663 O O . LYS A 1 107 ? 32.904 -21.983 17.688 1.00 23.75 107 LYS A O 1
ATOM 669 N N . SER A 1 108 ? 32.374 -19.867 18.252 1.00 31.30 108 SER A N 1
ATOM 670 C CA . SER A 1 108 ? 33.236 -19.860 19.431 1.00 24.73 108 SER A CA 1
ATOM 671 C C . SER A 1 108 ? 32.725 -20.779 20.526 1.00 25.32 108 SER A C 1
ATOM 672 O O . SER A 1 108 ? 33.493 -21.126 21.429 1.00 24.10 108 SER A O 1
ATOM 675 N N . ASN A 1 109 ? 31.442 -21.138 20.489 1.00 19.20 109 ASN A N 1
ATOM 676 C CA . ASN A 1 109 ? 30.798 -22.021 21.465 1.00 29.53 109 ASN A CA 1
ATOM 677 C C . ASN A 1 109 ? 30.823 -21.436 22.881 1.00 25.41 109 ASN A C 1
ATOM 678 O O . ASN A 1 109 ? 30.555 -22.147 23.858 1.00 17.93 109 ASN A O 1
ATOM 680 N N . LEU A 1 110 ? 31.106 -20.137 22.996 1.00 26.77 110 LEU A N 1
ATOM 681 C CA . LEU A 1 110 ? 31.180 -19.473 24.289 1.00 20.49 110 LEU A CA 1
ATOM 682 C C . LEU A 1 110 ? 29.795 -19.345 24.898 1.00 20.93 110 LEU A C 1
ATOM 683 O O . LEU A 1 110 ? 28.801 -19.201 24.188 1.00 25.45 110 LEU A O 1
ATOM 688 N N . LYS A 1 111 ? 29.727 -19.399 26.226 1.00 17.54 111 LYS A N 1
ATOM 689 C CA . LYS A 1 111 ? 28.452 -19.272 26.915 1.00 22.78 111 LYS A CA 1
ATOM 690 C C . LYS A 1 111 ? 28.258 -17.832 27.392 1.00 24.84 111 LYS A C 1
ATOM 691 O O . LYS A 1 111 ? 29.221 -17.080 27.563 1.00 25.17 111 LYS A O 1
ATOM 693 N N . GLY A 1 112 ? 26.991 -17.438 27.538 1.00 22.65 112 GLY A N 1
ATOM 694 C CA . GLY A 1 112 ? 26.640 -16.196 28.194 1.00 17.80 112 GLY A CA 1
ATOM 695 C C . GLY A 1 112 ? 26.685 -14.930 27.370 1.00 23.29 112 GLY A C 1
ATOM 696 O O . GLY A 1 112 ? 26.882 -13.851 27.938 1.00 21.21 112 GLY A O 1
ATOM 697 N N . ILE A 1 113 ? 26.483 -15.007 26.054 1.00 27.24 113 ILE A N 1
ATOM 698 C CA . ILE A 1 113 ? 26.600 -13.836 25.186 1.00 22.30 113 ILE A CA 1
ATOM 699 C C . ILE A 1 113 ? 25.207 -13.343 24.806 1.00 23.84 113 ILE A C 1
ATOM 700 O O . ILE A 1 113 ? 24.384 -14.098 24.276 1.00 25.17 113 ILE A O 1
ATOM 705 N N . GLU A 1 114 ? 24.944 -12.072 25.072 1.00 27.18 114 GLU A N 1
ATOM 706 C CA . GLU A 1 114 ? 23.665 -11.443 24.767 1.00 25.58 114 GLU A CA 1
ATOM 707 C C . GLU A 1 114 ? 23.895 -10.351 23.721 1.00 25.42 114 GLU A C 1
ATOM 708 O O . GLU A 1 114 ? 24.442 -9.286 24.018 1.00 25.94 114 GLU A O 1
ATOM 714 N N . GLN A 1 115 ? 23.480 -10.626 22.495 1.00 24.24 115 GLN A N 1
ATOM 715 C CA . GLN A 1 115 ? 23.607 -9.683 21.400 1.00 27.14 115 GLN A CA 1
ATOM 716 C C . GLN A 1 115 ? 22.322 -8.889 21.254 1.00 26.28 115 GLN A C 1
ATOM 717 O O . GLN A 1 115 ? 21.229 -9.454 21.318 1.00 27.17 115 GLN A O 1
ATOM 723 N N . ILE A 1 116 ? 22.461 -7.583 21.045 1.00 27.53 116 ILE A N 1
ATOM 724 C CA . ILE A 1 116 ? 21.331 -6.707 20.765 1.00 24.27 116 ILE A CA 1
ATOM 725 C C . ILE A 1 116 ? 21.576 -5.991 19.444 1.00 27.73 116 ILE A C 1
ATOM 726 O O . ILE A 1 116 ? 22.683 -5.503 19.182 1.00 31.63 116 ILE A O 1
ATOM 731 N N . LEU A 1 117 ? 20.541 -5.943 18.610 1.00 30.88 117 LEU A N 1
ATOM 732 C CA . LEU A 1 117 ? 20.558 -5.251 17.328 1.00 22.04 117 LEU A CA 1
ATOM 733 C C . LEU A 1 117 ? 19.679 -4.014 17.491 1.00 27.68 117 LEU A C 1
ATOM 734 O O . LEU A 1 117 ? 18.446 -4.107 17.459 1.00 29.83 117 LEU A O 1
ATOM 739 N N . GLY A 1 118 ? 20.309 -2.860 17.680 1.00 28.76 118 GLY A N 1
ATOM 740 C CA . GLY A 1 118 ? 19.550 -1.647 17.919 1.00 26.45 118 GLY A CA 1
ATOM 741 C C . GLY A 1 118 ? 20.460 -0.445 18.008 1.00 25.40 118 GLY A C 1
ATOM 742 O O . GLY A 1 118 ? 21.626 -0.494 17.611 1.00 30.82 118 GLY A O 1
ATOM 743 N N . ASP A 1 119 ? 19.907 0.643 18.533 1.00 26.06 119 ASP A N 1
ATOM 744 C CA . ASP A 1 119 ? 20.631 1.903 18.684 1.00 25.74 119 ASP A CA 1
ATOM 745 C C . ASP A 1 119 ? 21.109 2.047 20.128 1.00 24.82 119 ASP A C 1
ATOM 746 O O . ASP A 1 119 ? 20.299 2.212 21.049 1.00 23.54 119 ASP A O 1
ATOM 751 N N . ALA A 1 120 ? 22.429 2.021 20.329 1.00 24.22 120 ALA A N 1
ATOM 752 C CA . ALA A 1 120 ? 22.947 2.128 21.687 1.00 20.52 120 ALA A CA 1
ATOM 753 C C . ALA A 1 120 ? 22.546 3.438 22.350 1.00 20.64 120 ALA A C 1
ATOM 754 O O . ALA A 1 120 ? 22.352 3.479 23.567 1.00 28.64 120 ALA A O 1
ATOM 756 N N . THR A 1 121 ? 22.404 4.512 21.580 1.00 25.42 121 THR A N 1
ATOM 757 C CA . THR A 1 121 ? 21.995 5.790 22.158 1.00 27.84 121 THR A CA 1
ATOM 758 C C . THR A 1 121 ? 20.638 5.690 22.854 1.00 31.08 121 THR A C 1
ATOM 759 O O . THR A 1 121 ? 20.413 6.351 23.879 1.00 32.59 121 THR A O 1
ATOM 763 N N . GLU A 1 122 ? 19.736 4.856 22.332 1.00 24.00 122 GLU A N 1
ATOM 764 C CA . GLU A 1 122 ? 18.459 4.587 22.981 1.00 25.08 122 GLU A CA 1
ATOM 765 C C . GLU A 1 122 ? 18.482 3.339 23.849 1.00 26.64 122 GLU A C 1
ATOM 766 O O . GLU A 1 122 ? 17.784 3.297 24.870 1.00 27.14 122 GLU A O 1
ATOM 768 N N . GLU A 1 123 ? 19.299 2.341 23.491 1.00 24.50 123 GLU A N 1
ATOM 769 C CA . GLU A 1 123 ? 19.246 1.049 24.164 1.00 22.15 123 GLU A CA 1
ATOM 770 C C . GLU A 1 123 ? 19.915 1.059 25.533 1.00 28.23 123 GLU A C 1
ATOM 771 O O . GLU A 1 123 ? 19.457 0.357 26.443 1.00 31.64 123 GLU A O 1
ATOM 777 N N . ILE A 1 124 ? 20.996 1.823 25.714 1.00 27.04 124 ILE A N 1
ATOM 778 C CA . ILE A 1 124 ? 21.748 1.725 26.965 1.00 23.81 124 ILE A CA 1
ATOM 779 C C . ILE A 1 124 ? 20.856 2.063 28.150 1.00 21.39 124 ILE A C 1
ATOM 780 O O . ILE A 1 124 ? 20.761 1.290 29.102 1.00 26.36 124 ILE A O 1
ATOM 785 N N . GLU A 1 125 ? 20.141 3.186 28.090 1.00 25.63 125 GLU A N 1
ATOM 786 C CA . GLU A 1 125 ? 19.321 3.576 29.236 1.00 30.46 125 GLU A CA 1
ATOM 787 C C . GLU A 1 125 ? 18.163 2.602 29.459 1.00 34.66 125 GLU A C 1
ATOM 788 O O . GLU A 1 125 ? 17.687 2.436 30.594 1.00 36.76 125 GLU A O 1
ATOM 794 N N . LYS A 1 126 ? 17.702 1.950 28.397 1.00 34.64 126 LYS A N 1
ATOM 795 C CA . LYS A 1 126 ? 16.617 0.987 28.517 1.00 34.23 126 LYS A CA 1
ATOM 796 C C . LYS A 1 126 ? 17.102 -0.387 28.983 1.00 27.48 126 LYS A C 1
ATOM 797 O O . LYS A 1 126 ? 16.274 -1.217 29.361 1.00 23.51 126 LYS A O 1
ATOM 799 N N . LEU A 1 127 ? 18.409 -0.664 28.929 1.00 30.64 127 LEU A N 1
ATOM 800 C CA . LEU A 1 127 ? 18.961 -1.779 29.693 1.00 24.42 127 LEU A CA 1
ATOM 801 C C . LEU A 1 127 ? 18.702 -1.470 31.147 1.00 31.48 127 LEU A C 1
ATOM 802 O O . LEU A 1 127 ? 18.982 -0.352 31.602 1.00 42.06 127 LEU A O 1
ATOM 807 N N . ASN A 1 128 ? 18.168 -2.418 31.901 1.00 20.34 128 ASN A N 1
ATOM 808 C CA . ASN A 1 128 ? 17.814 -2.048 33.270 1.00 30.41 128 ASN A CA 1
ATOM 809 C C . ASN A 1 128 ? 18.476 -3.015 34.241 1.00 31.41 128 ASN A C 1
ATOM 810 O O . ASN A 1 128 ? 17.837 -3.694 35.043 1.00 33.97 128 ASN A O 1
ATOM 815 N N . LYS A 1 129 ? 19.803 -3.046 34.154 1.00 28.21 129 LYS A N 1
ATOM 816 C CA . LYS A 1 129 ? 20.662 -3.879 34.978 1.00 24.57 129 LYS A CA 1
ATOM 817 C C . LYS A 1 129 ? 22.027 -3.211 35.011 1.00 24.65 129 LYS A C 1
ATOM 818 O O . LYS A 1 129 ? 22.272 -2.226 34.318 1.00 26.66 129 LYS A O 1
ATOM 824 N N . ASN A 1 130 ? 22.919 -3.741 35.818 1.00 27.53 130 ASN A N 1
ATOM 825 C CA . ASN A 1 130 ? 24.214 -3.110 35.981 1.00 22.20 130 ASN A CA 1
ATOM 826 C C . ASN A 1 130 ? 25.297 -4.004 35.403 1.00 22.29 130 ASN A C 1
ATOM 827 O O . ASN A 1 130 ? 25.040 -5.131 34.953 1.00 24.49 130 ASN A O 1
ATOM 832 N N . PHE A 1 131 ? 26.519 -3.476 35.415 1.00 22.59 131 PHE A N 1
ATOM 833 C CA . PHE A 1 131 ? 27.674 -4.117 34.803 1.00 19.29 131 PHE A CA 1
ATOM 834 C C . PHE A 1 131 ? 28.910 -3.818 35.643 1.00 23.94 131 PHE A C 1
ATOM 835 O O . PHE A 1 131 ? 28.940 -2.863 36.433 1.00 18.26 131 PHE A O 1
ATOM 843 N N . ASP A 1 132 ? 29.941 -4.644 35.444 1.00 21.89 132 ASP A N 1
ATOM 844 C CA . ASP A 1 132 ? 31.242 -4.423 36.057 1.00 24.27 132 ASP A CA 1
ATOM 845 C C . ASP A 1 132 ? 32.251 -3.768 35.127 1.00 21.97 132 ASP A C 1
ATOM 846 O O . ASP A 1 132 ? 33.214 -3.176 35.619 1.00 22.85 132 ASP A O 1
ATOM 851 N N . PHE A 1 133 ? 32.061 -3.869 33.808 1.00 24.11 133 PHE A N 1
ATOM 852 C CA . PHE A 1 133 ? 33.064 -3.457 32.830 1.00 20.58 133 PHE A CA 1
ATOM 853 C C . PHE A 1 133 ? 32.366 -3.025 31.554 1.00 21.58 133 PHE A C 1
ATOM 854 O O . PHE A 1 133 ? 31.437 -3.693 31.094 1.00 20.77 133 PHE A O 1
ATOM 862 N N . ILE A 1 134 ? 32.809 -1.905 30.994 1.00 24.23 134 ILE A N 1
ATOM 863 C CA . ILE A 1 134 ? 32.215 -1.326 29.795 1.00 21.98 134 ILE A CA 1
ATOM 864 C C . ILE A 1 134 ? 33.337 -1.011 28.819 1.00 23.11 134 ILE A C 1
ATOM 865 O O . ILE A 1 134 ? 34.316 -0.351 29.190 1.00 22.94 134 ILE A O 1
ATOM 870 N N . PHE A 1 135 ? 33.201 -1.501 27.584 1.00 19.41 135 PHE A N 1
ATOM 871 C CA . PHE A 1 135 ? 34.114 -1.223 26.483 1.00 19.89 135 PHE A CA 1
ATOM 872 C C . PHE A 1 135 ? 33.448 -0.224 25.552 1.00 22.26 135 PHE A C 1
ATOM 873 O O . PHE A 1 135 ? 32.433 -0.536 24.914 1.00 21.39 135 PHE A O 1
ATOM 881 N N . ILE A 1 136 ? 34.017 0.971 25.476 1.00 22.34 136 ILE A N 1
ATOM 882 C CA . ILE A 1 136 ? 33.602 1.992 24.525 1.00 18.96 136 ILE A CA 1
ATOM 883 C C . ILE A 1 136 ? 34.779 2.269 23.610 1.00 20.35 136 ILE A C 1
ATOM 884 O O . ILE A 1 136 ? 35.918 2.407 24.082 1.00 21.44 136 ILE A O 1
ATOM 889 N N . ASP A 1 137 ? 34.514 2.329 22.309 1.00 21.03 137 ASP A N 1
ATOM 890 C CA . ASP A 1 137 ? 35.523 2.666 21.313 1.00 21.68 137 ASP A CA 1
ATOM 891 C C . ASP A 1 137 ? 35.293 4.103 20.872 1.00 23.56 137 ASP A C 1
ATOM 892 O O . ASP A 1 137 ? 34.257 4.406 20.278 1.00 31.23 137 ASP A O 1
ATOM 897 N N . ALA A 1 138 ? 36.260 4.983 21.146 1.00 21.02 138 ALA A N 1
ATOM 898 C CA . ALA A 1 138 ? 36.078 6.394 20.814 1.00 26.39 138 ALA A CA 1
ATOM 899 C C . ALA A 1 138 ? 36.195 6.675 19.320 1.00 30.07 138 ALA A C 1
ATOM 900 O O . ALA A 1 138 ? 35.638 7.670 18.847 1.00 35.57 138 ALA A O 1
ATOM 902 N N . ALA A 1 139 ? 36.892 5.826 18.567 1.00 28.09 139 ALA A N 1
ATOM 903 C CA . ALA A 1 139 ? 37.014 5.988 17.123 1.00 25.86 139 ALA A CA 1
ATOM 904 C C . ALA A 1 139 ? 35.706 5.783 16.405 1.00 26.16 139 ALA A C 1
ATOM 905 O O . ALA A 1 139 ? 35.624 6.003 15.191 1.00 25.33 139 ALA A O 1
ATOM 907 N N . LYS A 1 140 ? 34.677 5.397 17.131 1.00 30.65 140 LYS A N 1
ATOM 908 C CA . LYS A 1 140 ? 33.531 4.721 16.543 1.00 34.15 140 LYS A CA 1
ATOM 909 C C . LYS A 1 140 ? 32.279 5.328 17.167 1.00 36.79 140 LYS A C 1
ATOM 910 O O . LYS A 1 140 ? 31.807 4.869 18.208 1.00 53.56 140 LYS A O 1
ATOM 916 N N . GLY A 1 141 ? 31.769 6.393 16.561 1.00 35.93 141 GLY A N 1
ATOM 917 C CA . GLY A 1 141 ? 30.445 6.845 16.947 1.00 36.59 141 GLY A CA 1
ATOM 918 C C . GLY A 1 141 ? 30.401 7.780 18.136 1.00 31.45 141 GLY A C 1
ATOM 919 O O . GLY A 1 141 ? 31.316 8.575 18.332 1.00 39.34 141 GLY A O 1
ATOM 920 N N . GLN A 1 142 ? 29.355 7.661 18.950 1.00 31.30 142 GLN A N 1
ATOM 921 C CA . GLN A 1 142 ? 28.945 8.691 19.915 1.00 23.10 142 GLN A CA 1
ATOM 922 C C . GLN A 1 142 ? 29.452 8.362 21.324 1.00 24.67 142 GLN A C 1
ATOM 923 O O . GLN A 1 142 ? 28.671 8.104 22.248 1.00 19.78 142 GLN A O 1
ATOM 929 N N . TYR A 1 143 ? 30.778 8.450 21.506 1.00 21.80 143 TYR A N 1
ATOM 930 C CA . TYR A 1 143 ? 31.397 7.870 22.697 1.00 21.71 143 TYR A CA 1
ATOM 931 C C . TYR A 1 143 ? 30.928 8.543 23.976 1.00 19.79 143 TYR A C 1
ATOM 932 O O . TYR A 1 143 ? 30.697 7.868 24.987 1.00 20.63 143 TYR A O 1
ATOM 941 N N . LYS A 1 144 ? 30.798 9.867 23.970 1.00 22.44 144 LYS A N 1
ATOM 942 C CA . LYS A 1 144 ? 30.497 10.547 25.228 1.00 22.26 144 LYS A CA 1
ATOM 943 C C . LYS A 1 144 ? 29.080 10.257 25.685 1.00 21.94 144 LYS A C 1
ATOM 944 O O . LYS A 1 144 ? 28.846 10.035 26.879 1.00 25.13 144 LYS A O 1
ATOM 950 N N . LYS A 1 145 ? 28.130 10.239 24.747 1.00 18.30 145 LYS A N 1
ATOM 951 C CA . LYS A 1 145 ? 26.761 9.855 25.074 1.00 18.94 145 LYS A CA 1
ATOM 952 C C . LYS A 1 145 ? 26.699 8.431 25.609 1.00 22.50 145 LYS A C 1
ATOM 953 O O . LYS A 1 145 ? 25.890 8.134 26.494 1.00 29.50 145 LYS A O 1
ATOM 959 N N . PHE A 1 146 ? 27.539 7.529 25.082 1.00 21.26 146 PHE A N 1
ATOM 960 C CA . PHE A 1 146 ? 27.567 6.164 25.599 1.00 17.07 146 PHE A CA 1
ATOM 961 C C . PHE A 1 146 ? 28.216 6.117 26.969 1.00 23.44 146 PHE A C 1
ATOM 962 O O . PHE A 1 146 ? 27.760 5.384 27.852 1.00 27.68 146 PHE A O 1
ATOM 970 N N . PHE A 1 147 ? 29.318 6.845 27.153 1.00 23.43 147 PHE A N 1
ATOM 971 C CA . PHE A 1 147 ? 29.949 6.863 28.462 1.00 21.28 147 PHE A CA 1
ATOM 972 C C . PHE A 1 147 ? 28.975 7.368 29.514 1.00 22.05 147 PHE A C 1
ATOM 973 O O . PHE A 1 147 ? 28.730 6.697 30.520 1.00 23.91 147 PHE A O 1
ATOM 981 N N . GLU A 1 148 ? 28.373 8.534 29.272 1.00 24.62 148 GLU A N 1
ATOM 982 C CA . GLU A 1 148 ? 27.452 9.116 30.245 1.00 27.19 148 GLU A CA 1
ATOM 983 C C . GLU A 1 148 ? 26.257 8.209 30.522 1.00 28.50 148 GLU A C 1
ATOM 984 O O . GLU A 1 148 ? 25.818 8.090 31.674 1.00 25.39 148 GLU A O 1
ATOM 990 N N . ASP A 1 149 ? 25.684 7.602 29.474 1.00 25.09 149 ASP A N 1
ATOM 991 C CA . ASP A 1 149 ? 24.574 6.681 29.679 1.00 21.55 149 ASP A CA 1
ATOM 992 C C . ASP A 1 149 ? 25.027 5.466 30.474 1.00 24.35 149 ASP A C 1
ATOM 993 O O . ASP A 1 149 ? 24.407 5.101 31.478 1.00 26.87 149 ASP A O 1
ATOM 998 N N . SER A 1 150 ? 26.129 4.838 30.052 1.00 24.46 150 SER A N 1
ATOM 999 C CA . SER A 1 150 ? 26.467 3.525 30.584 1.00 21.24 150 SER A CA 1
ATOM 1000 C C . SER A 1 150 ? 27.170 3.611 31.923 1.00 19.33 150 SER A C 1
ATOM 1001 O O . SER A 1 150 ? 27.113 2.643 32.687 1.00 20.36 150 SER A O 1
ATOM 1004 N N . TYR A 1 151 ? 27.799 4.753 32.233 1.00 20.03 151 TYR A N 1
ATOM 1005 C CA . TYR A 1 151 ? 28.474 4.918 33.519 1.00 20.32 151 TYR A CA 1
ATOM 1006 C C . TYR A 1 151 ? 27.498 4.818 34.679 1.00 20.60 151 TYR A C 1
ATOM 1007 O O . TYR A 1 151 ? 27.862 4.356 35.764 1.00 22.43 151 TYR A O 1
ATOM 1016 N N . LYS A 1 152 ? 26.254 5.236 34.470 1.00 24.96 152 LYS A N 1
ATOM 1017 C CA . LYS A 1 152 ? 25.237 5.056 35.496 1.00 22.09 152 LYS A CA 1
ATOM 1018 C C . LYS A 1 152 ? 24.929 3.588 35.743 1.00 25.06 152 LYS A C 1
ATOM 1019 O O . LYS A 1 152 ? 24.433 3.248 36.827 1.00 29.86 152 LYS A O 1
ATOM 1025 N N . LEU A 1 153 ? 25.211 2.714 34.769 1.00 20.27 153 LEU A N 1
ATOM 1026 C CA . LEU A 1 153 ? 24.900 1.291 34.863 1.00 21.90 153 LEU A CA 1
ATOM 1027 C C . LEU A 1 153 ? 26.052 0.467 35.432 1.00 26.44 153 LEU A C 1
ATOM 1028 O O . LEU A 1 153 ? 25.992 -0.767 35.423 1.00 26.78 153 LEU A O 1
ATOM 1033 N N . LEU A 1 154 ? 27.081 1.120 35.948 1.00 26.20 154 LEU A N 1
ATOM 1034 C CA . LEU A 1 154 ? 28.315 0.462 36.343 1.00 27.13 154 LEU A CA 1
ATOM 1035 C C . LEU A 1 154 ? 28.362 0.316 37.859 1.00 29.79 154 LEU A C 1
ATOM 1036 O O . LEU A 1 154 ? 28.181 1.299 38.588 1.00 31.53 154 LEU A O 1
ATOM 1041 N N . ASN A 1 155 ? 28.573 -0.915 38.328 1.00 31.64 155 ASN A N 1
ATOM 1042 C CA . ASN A 1 155 ? 28.714 -1.180 39.754 1.00 32.03 155 ASN A CA 1
ATOM 1043 C C . ASN A 1 155 ? 29.897 -0.411 40.343 1.00 29.35 155 ASN A C 1
ATOM 1044 O O . ASN A 1 155 ? 30.768 0.092 39.633 1.00 29.16 155 ASN A O 1
ATOM 1049 N N . GLU A 1 156 ? 29.925 -0.331 41.669 1.00 29.85 156 GLU A N 1
ATOM 1050 C CA . GLU A 1 156 ? 31.096 0.207 42.342 1.00 31.43 156 GLU A CA 1
ATOM 1051 C C . GLU A 1 156 ? 32.321 -0.629 41.987 1.00 33.72 156 GLU A C 1
ATOM 1052 O O . GLU A 1 156 ? 32.220 -1.831 41.710 1.00 33.95 156 GLU A O 1
ATOM 1054 N N . CYS A 1 157 ? 33.486 0.024 41.970 1.00 32.65 157 CYS A N 1
ATOM 1055 C CA . CYS A 1 157 ? 34.747 -0.636 41.606 1.00 38.57 157 CYS A CA 1
ATOM 1056 C C . CYS A 1 157 ? 34.752 -1.126 40.143 1.00 37.56 157 CYS A C 1
ATOM 1057 O O . CYS A 1 157 ? 35.498 -2.044 39.780 1.00 30.22 157 CYS A O 1
ATOM 1060 N N . GLY A 1 158 ? 33.927 -0.509 39.277 1.00 31.53 158 GLY A N 1
ATOM 1061 C CA . GLY A 1 158 ? 33.839 -0.891 37.884 1.00 28.55 158 GLY A CA 1
ATOM 1062 C C . GLY A 1 158 ? 34.672 -0.014 36.946 1.00 29.93 158 GLY A C 1
ATOM 1063 O O . GLY A 1 158 ? 35.016 1.126 37.249 1.00 28.02 158 GLY A O 1
ATOM 1064 N N . ILE A 1 159 ? 34.969 -0.563 35.772 1.00 25.37 159 ILE A N 1
ATOM 1065 C CA . ILE A 1 159 ? 35.895 0.030 34.815 1.00 22.99 159 ILE A CA 1
ATOM 1066 C C . ILE A 1 159 ? 35.141 0.294 33.521 1.00 23.25 159 ILE A C 1
ATOM 1067 O O . ILE A 1 159 ? 34.450 -0.593 33.005 1.00 19.99 159 ILE A O 1
ATOM 1072 N N . VAL A 1 160 ? 35.264 1.505 32.997 1.00 23.14 160 VAL A N 1
ATOM 1073 C CA . VAL A 1 160 ? 35.018 1.744 31.586 1.00 22.40 160 VAL A CA 1
ATOM 1074 C C . VAL A 1 160 ? 36.377 1.867 30.913 1.00 20.16 160 VAL A C 1
ATOM 1075 O O . VAL A 1 160 ? 37.256 2.591 31.391 1.00 22.28 160 VAL A O 1
ATOM 1079 N N . PHE A 1 161 ? 36.584 1.063 29.876 1.00 20.83 161 PHE A N 1
ATOM 1080 C CA . PHE A 1 161 ? 37.785 1.074 29.056 1.00 15.34 161 PHE A CA 1
ATOM 1081 C C . PHE A 1 161 ? 37.397 1.806 27.785 1.00 16.89 161 PHE A C 1
ATOM 1082 O O . PHE A 1 161 ? 36.401 1.448 27.150 1.00 18.56 161 PHE A O 1
ATOM 1090 N N . VAL A 1 162 ? 38.130 2.856 27.443 1.00 18.33 162 VAL A N 1
ATOM 1091 C CA . VAL A 1 162 ? 37.818 3.655 26.261 1.00 21.46 162 VAL A CA 1
ATOM 1092 C C . VAL A 1 162 ? 38.967 3.514 25.292 1.00 21.84 162 VAL A C 1
ATOM 1093 O O . VAL A 1 162 ? 40.109 3.854 25.621 1.00 25.58 162 VAL A O 1
ATOM 1097 N N . ASP A 1 163 ? 38.675 3.027 24.102 1.00 24.55 163 ASP A N 1
ATOM 1098 C CA . ASP A 1 163 ? 39.729 2.768 23.141 1.00 24.54 163 ASP A CA 1
ATOM 1099 C C . ASP A 1 163 ? 39.895 3.942 22.184 1.00 23.26 163 ASP A C 1
ATOM 1100 O O . ASP A 1 163 ? 39.007 4.788 22.036 1.00 21.05 163 ASP A O 1
ATOM 1105 N N . ASN A 1 164 ? 41.061 3.982 21.537 1.00 22.50 164 ASN A N 1
ATOM 1106 C CA . ASN A 1 164 ? 41.331 4.954 20.482 1.00 23.28 164 ASN A CA 1
ATOM 1107 C C . ASN A 1 164 ? 41.077 6.373 20.976 1.00 24.00 164 ASN A C 1
ATOM 1108 O O . ASN A 1 164 ? 40.491 7.201 20.279 1.00 24.90 164 ASN A O 1
ATOM 1113 N N . ILE A 1 165 ? 41.506 6.656 22.206 1.00 25.69 165 ILE A N 1
ATOM 1114 C CA . ILE A 1 165 ? 41.086 7.903 22.836 1.00 26.35 165 ILE A CA 1
ATOM 1115 C C . ILE A 1 165 ? 41.972 9.081 22.453 1.00 28.07 165 ILE A C 1
ATOM 1116 O O . ILE A 1 165 ? 41.550 10.229 22.606 1.00 28.50 165 ILE A O 1
ATOM 1121 N N . LEU A 1 166 ? 43.179 8.829 21.957 1.00 28.76 166 LEU A N 1
ATOM 1122 C CA . LEU A 1 166 ? 44.119 9.875 21.586 1.00 23.05 166 LEU A CA 1
ATOM 1123 C C . LEU A 1 166 ? 43.974 10.227 20.114 1.00 28.71 166 LEU A C 1
ATOM 1124 O O . LEU A 1 166 ? 44.549 9.557 19.252 1.00 30.33 166 LEU A O 1
ATOM 1129 N N . ARG A 1 178 ? 37.083 17.549 8.523 1.00 44.34 178 ARG A N 1
ATOM 1130 C CA . ARG A 1 178 ? 36.455 16.646 9.484 1.00 52.80 178 ARG A CA 1
ATOM 1131 C C . ARG A 1 178 ? 37.444 16.281 10.588 1.00 50.18 178 ARG A C 1
ATOM 1132 O O . ARG A 1 178 ? 37.084 16.221 11.768 1.00 45.00 178 ARG A O 1
ATOM 1134 N N . PHE A 1 179 ? 38.697 16.052 10.185 1.00 46.87 179 PHE A N 1
ATOM 1135 C CA . PHE A 1 179 ? 39.723 15.607 11.123 1.00 40.32 179 PHE A CA 1
ATOM 1136 C C . PHE A 1 179 ? 39.871 16.582 12.285 1.00 42.03 179 PHE A C 1
ATOM 1137 O O . PHE A 1 179 ? 39.760 16.198 13.452 1.00 45.39 179 PHE A O 1
ATOM 1145 N N . LYS A 1 180 ? 40.100 17.859 11.978 1.00 48.97 180 LYS A N 1
ATOM 1146 C CA . LYS A 1 180 ? 40.373 18.850 13.009 1.00 42.58 180 LYS A CA 1
ATOM 1147 C C . LYS A 1 180 ? 39.208 19.042 13.966 1.00 42.62 180 LYS A C 1
ATOM 1148 O O . LYS A 1 180 ? 39.412 19.544 15.077 1.00 52.95 180 LYS A O 1
ATOM 1150 N N . THR A 1 181 ? 37.994 18.668 13.571 1.00 43.63 181 THR A N 1
ATOM 1151 C CA . THR A 1 181 ? 36.857 18.811 14.470 1.00 41.91 181 THR A CA 1
ATOM 1152 C C . THR A 1 181 ? 36.640 17.549 15.294 1.00 48.62 181 THR A C 1
ATOM 1153 O O . THR A 1 181 ? 36.201 17.637 16.453 1.00 40.46 181 THR A O 1
ATOM 1157 N N . ILE A 1 182 ? 36.990 16.384 14.732 1.00 47.21 182 ILE A N 1
ATOM 1158 C CA . ILE A 1 182 ? 37.011 15.153 15.513 1.00 39.41 182 ILE A CA 1
ATOM 1159 C C . ILE A 1 182 ? 38.082 15.240 16.590 1.00 40.29 182 ILE A C 1
ATOM 1160 O O . ILE A 1 182 ? 37.889 14.772 17.717 1.00 44.60 182 ILE A O 1
ATOM 1162 N N . VAL A 1 183 ? 39.214 15.872 16.278 1.00 44.35 183 VAL A N 1
ATOM 1163 C CA . VAL A 1 183 ? 40.261 16.019 17.287 1.00 41.60 183 VAL A CA 1
ATOM 1164 C C . VAL A 1 183 ? 39.868 17.037 18.370 1.00 39.71 183 VAL A C 1
ATOM 1165 O O . VAL A 1 183 ? 40.172 16.833 19.550 1.00 40.31 183 VAL A O 1
ATOM 1169 N N . LYS A 1 184 ? 39.160 18.117 18.024 1.00 43.75 184 LYS A N 1
ATOM 1170 C CA . LYS A 1 184 ? 38.656 19.016 19.065 1.00 43.90 184 LYS A CA 1
ATOM 1171 C C . LYS A 1 184 ? 37.749 18.272 20.035 1.00 44.66 184 LYS A C 1
ATOM 1172 O O . LYS A 1 184 ? 37.962 18.318 21.252 1.00 49.45 184 LYS A O 1
ATOM 1174 N N . ARG A 1 185 ? 36.727 17.574 19.516 1.00 41.71 185 ARG A N 1
ATOM 1175 C CA . ARG A 1 185 ? 35.786 16.904 20.412 1.00 36.30 185 ARG A CA 1
ATOM 1176 C C . ARG A 1 185 ? 36.478 15.823 21.229 1.00 35.52 185 ARG A C 1
ATOM 1177 O O . ARG A 1 185 ? 36.149 15.623 22.402 1.00 33.50 185 ARG A O 1
ATOM 1179 N N . LEU A 1 186 ? 37.460 15.145 20.648 1.00 31.33 186 LEU A N 1
ATOM 1180 C CA . LEU A 1 186 ? 38.181 14.133 21.409 1.00 35.20 186 LEU A CA 1
ATOM 1181 C C . LEU A 1 186 ? 39.031 14.756 22.511 1.00 38.89 186 LEU A C 1
ATOM 1182 O O . LEU A 1 186 ? 39.170 14.170 23.596 1.00 37.51 186 LEU A O 1
ATOM 1187 N N . ASP A 1 187 ? 39.648 15.918 22.246 1.00 37.95 187 ASP A N 1
ATOM 1188 C CA . ASP A 1 187 ? 40.399 16.592 23.300 1.00 29.87 187 ASP A CA 1
ATOM 1189 C C . ASP A 1 187 ? 39.464 17.076 24.397 1.00 34.01 187 ASP A C 1
ATOM 1190 O O . ASP A 1 187 ? 39.802 16.994 25.584 1.00 35.15 187 ASP A O 1
ATOM 1195 N N . GLU A 1 188 ? 38.281 17.577 24.021 1.00 27.95 188 GLU A N 1
ATOM 1196 C CA . GLU A 1 188 ? 37.335 18.051 25.024 1.00 25.93 188 GLU A CA 1
ATOM 1197 C C . GLU A 1 188 ? 36.834 16.910 25.914 1.00 29.57 188 GLU A C 1
ATOM 1198 O O . GLU A 1 188 ? 36.570 17.135 27.101 1.00 31.77 188 GLU A O 1
ATOM 1200 N N . PHE A 1 189 ? 36.746 15.677 25.375 1.00 26.95 189 PHE A N 1
ATOM 1201 C CA . PHE A 1 189 ? 36.300 14.514 26.153 1.00 26.42 189 PHE A CA 1
ATOM 1202 C C . PHE A 1 189 ? 37.367 14.064 27.143 1.00 28.33 189 PHE A C 1
ATOM 1203 O O . PHE A 1 189 ? 37.051 13.661 28.273 1.00 24.24 189 PHE A O 1
ATOM 1211 N N . VAL A 1 190 ? 38.638 14.133 26.739 1.00 31.15 190 VAL A N 1
ATOM 1212 C CA . VAL A 1 190 ? 39.727 13.781 27.643 1.00 25.91 190 VAL A CA 1
ATOM 1213 C C . VAL A 1 190 ? 39.770 14.741 28.824 1.00 26.15 190 VAL A C 1
ATOM 1214 O O . VAL A 1 190 ? 39.868 14.323 29.982 1.00 32.42 190 VAL A O 1
ATOM 1218 N N . ASN A 1 191 ? 39.728 16.044 28.549 1.00 28.62 191 ASN A N 1
ATOM 1219 C CA . ASN A 1 191 ? 39.699 17.035 29.621 1.00 29.23 191 ASN A CA 1
ATOM 1220 C C . ASN A 1 191 ? 38.489 16.829 30.528 1.00 27.61 191 ASN A C 1
ATOM 1221 O O . ASN A 1 191 ? 38.593 16.938 31.757 1.00 26.64 191 ASN A O 1
ATOM 1226 N N . TYR A 1 192 ? 37.333 16.523 29.939 1.00 25.44 192 TYR A N 1
ATOM 1227 C CA . TYR A 1 192 ? 36.112 16.393 30.724 1.00 25.77 192 TYR A CA 1
ATOM 1228 C C . TYR A 1 192 ? 36.209 15.226 31.705 1.00 28.89 192 TYR A C 1
ATOM 1229 O O . TYR A 1 192 ? 35.745 15.325 32.850 1.00 31.00 192 TYR A O 1
ATOM 1238 N N . LEU A 1 193 ? 36.838 14.128 31.291 1.00 24.85 193 LEU A N 1
ATOM 1239 C CA . LEU A 1 193 ? 37.028 13.001 32.195 1.00 21.55 193 LEU A CA 1
ATOM 1240 C C . LEU A 1 193 ? 37.997 13.354 33.310 1.00 29.34 193 LEU A C 1
ATOM 1241 O O . LEU A 1 193 ? 37.727 13.088 34.492 1.00 32.42 193 LEU A O 1
ATOM 1246 N N . TYR A 1 194 ? 39.133 13.957 32.954 1.00 23.58 194 TYR A N 1
ATOM 1247 C CA . TYR A 1 194 ? 40.117 14.341 33.964 1.00 28.74 194 TYR A CA 1
ATOM 1248 C C . TYR A 1 194 ? 39.512 15.253 35.028 1.00 31.18 194 TYR A C 1
ATOM 1249 O O . TYR A 1 194 ? 39.876 15.153 36.202 1.00 36.24 194 TYR A O 1
ATOM 1258 N N . GLU A 1 195 ? 38.566 16.119 34.652 1.00 35.69 195 GLU A N 1
ATOM 1259 C CA . GLU A 1 195 ? 37.933 17.054 35.584 1.00 35.92 195 GLU A CA 1
ATOM 1260 C C . GLU A 1 195 ? 36.851 16.431 36.456 1.00 35.52 195 GLU A C 1
ATOM 1261 O O . GLU A 1 195 ? 36.352 17.107 37.364 1.00 40.21 195 GLU A O 1
ATOM 1267 N N . ASN A 1 196 ? 36.428 15.201 36.181 1.00 34.14 196 ASN A N 1
ATOM 1268 C CA . ASN A 1 196 ? 35.291 14.655 36.909 1.00 31.12 196 ASN A CA 1
ATOM 1269 C C . ASN A 1 196 ? 35.437 13.202 37.275 1.00 29.54 196 ASN A C 1
ATOM 1270 O O . ASN A 1 196 ? 34.561 12.679 37.974 1.00 28.06 196 ASN A O 1
ATOM 1275 N N . PHE A 1 197 ? 36.478 12.518 36.827 1.00 27.31 197 PHE A N 1
ATOM 1276 C CA . PHE A 1 197 ? 36.525 11.093 37.062 1.00 25.33 197 PHE A CA 1
ATOM 1277 C C . PHE A 1 197 ? 37.925 10.673 37.486 1.00 23.74 197 PHE A C 1
ATOM 1278 O O . PHE A 1 197 ? 38.908 11.381 37.261 1.00 31.28 197 PHE A O 1
ATOM 1286 N N . ASP A 1 198 ? 37.975 9.545 38.193 1.00 24.94 198 ASP A N 1
ATOM 1287 C CA . ASP A 1 198 ? 39.198 8.777 38.392 1.00 21.97 198 ASP A CA 1
ATOM 1288 C C . ASP A 1 198 ? 39.607 8.192 37.046 1.00 21.55 198 ASP A C 1
ATOM 1289 O O . ASP A 1 198 ? 38.982 7.248 36.565 1.00 24.21 198 ASP A O 1
ATOM 1294 N N . PHE A 1 199 ? 40.659 8.732 36.447 1.00 24.76 199 PHE A N 1
ATOM 1295 C CA . PHE A 1 199 ? 40.952 8.530 35.033 1.00 22.82 199 PHE A CA 1
ATOM 1296 C C . PHE A 1 199 ? 42.467 8.511 34.844 1.00 23.04 199 PHE A C 1
ATOM 1297 O O . PHE A 1 199 ? 43.174 9.310 35.468 1.00 25.30 199 PHE A O 1
ATOM 1305 N N . VAL A 1 200 ? 42.970 7.543 34.065 1.00 24.53 200 VAL A N 1
ATOM 1306 C CA . VAL A 1 200 ? 44.340 7.537 33.551 1.00 21.47 200 VAL A CA 1
ATOM 1307 C C . VAL A 1 200 ? 44.281 7.560 32.038 1.00 20.82 200 VAL A C 1
ATOM 1308 O O . VAL A 1 200 ? 43.392 6.967 31.423 1.00 18.64 200 VAL A O 1
ATOM 1312 N N . LEU A 1 201 ? 45.292 8.171 31.463 1.00 23.93 201 LEU A N 1
ATOM 1313 C CA . LEU A 1 201 ? 45.504 8.160 30.010 1.00 27.78 201 LEU A CA 1
ATOM 1314 C C . LEU A 1 201 ? 46.709 7.253 29.777 1.00 24.69 201 LEU A C 1
ATOM 1315 O O . LEU A 1 201 ? 47.687 7.421 30.426 1.00 29.34 201 LEU A O 1
ATOM 1320 N N . LEU A 1 202 ? 46.578 6.282 28.904 1.00 25.24 202 LEU A N 1
ATOM 1321 C CA . LEU A 1 202 ? 47.689 5.351 28.627 1.00 27.70 202 LEU A CA 1
ATOM 1322 C C . LEU A 1 202 ? 48.079 5.422 27.159 1.00 24.76 202 LEU A C 1
ATOM 1323 O O . LEU A 1 202 ? 47.239 5.293 26.326 1.00 27.39 202 LEU A O 1
ATOM 1328 N N . PRO A 1 203 ? 49.362 5.528 26.804 1.00 25.98 203 PRO A N 1
ATOM 1329 C CA . PRO A 1 203 ? 49.756 5.510 25.414 1.00 24.99 203 PRO A CA 1
ATOM 1330 C C . PRO A 1 203 ? 49.879 4.113 24.777 1.00 28.98 203 PRO A C 1
ATOM 1331 O O . PRO A 1 203 ? 50.825 3.875 24.138 1.00 34.80 203 PRO A O 1
ATOM 1335 N N . ILE A 1 204 ? 48.882 3.276 24.999 1.00 25.38 204 ILE A N 1
ATOM 1336 C CA . ILE A 1 204 ? 48.855 1.933 24.379 1.00 27.44 204 ILE A CA 1
ATOM 1337 C C . ILE A 1 204 ? 48.186 2.081 23.024 1.00 28.17 204 ILE A C 1
ATOM 1338 O O . ILE A 1 204 ? 47.152 2.690 22.974 1.00 32.48 204 ILE A O 1
ATOM 1343 N N . SER A 1 205 ? 48.799 1.535 21.996 1.00 30.00 205 SER A N 1
ATOM 1344 C CA . SER A 1 205 ? 48.261 1.610 20.625 1.00 30.00 205 SER A CA 1
ATOM 1345 C C . SER A 1 205 ? 47.866 3.043 20.269 1.00 30.00 205 SER A C 1
ATOM 1346 O O . SER A 1 205 ? 48.722 3.868 20.152 1.00 30.00 205 SER A O 1
ATOM 1349 N N . ASP A 1 206 ? 46.569 3.285 20.168 1.00 30.00 206 ASP A N 1
ATOM 1350 C CA . ASP A 1 206 ? 46.049 4.603 19.756 1.00 30.00 206 ASP A CA 1
ATOM 1351 C C . ASP A 1 206 ? 45.399 5.331 20.924 1.00 30.00 206 ASP A C 1
ATOM 1352 O O . ASP A 1 206 ? 44.563 6.140 20.679 1.00 30.00 206 ASP A O 1
ATOM 1357 N N . GLY A 1 207 ? 45.818 5.033 22.138 1.00 28.15 207 GLY A N 1
ATOM 1358 C CA . GLY A 1 207 ? 45.253 5.685 23.318 1.00 25.52 207 GLY A CA 1
ATOM 1359 C C . GLY A 1 207 ? 44.301 4.809 24.094 1.00 25.12 207 GLY A C 1
ATOM 1360 O O . GLY A 1 207 ? 43.430 4.250 23.527 1.00 26.72 207 GLY A O 1
ATOM 1361 N N . VAL A 1 208 ? 44.527 4.688 25.380 1.00 23.53 208 VAL A N 1
ATOM 1362 C CA . VAL A 1 208 ? 43.550 3.954 26.207 1.00 28.70 208 VAL A CA 1
ATOM 1363 C C . VAL A 1 208 ? 43.161 4.820 27.391 1.00 24.72 208 VAL A C 1
ATOM 1364 O O . VAL A 1 208 ? 43.995 5.282 28.085 1.00 28.46 208 VAL A O 1
ATOM 1368 N N . GLY A 1 209 ? 41.888 5.037 27.544 1.00 15.42 209 GLY A N 1
ATOM 1369 C CA . GLY A 1 209 ? 41.407 5.801 28.711 1.00 20.09 209 GLY A CA 1
ATOM 1370 C C . GLY A 1 209 ? 40.673 4.905 29.694 1.00 19.62 209 GLY A C 1
ATOM 1371 O O . GLY A 1 209 ? 39.619 4.356 29.317 1.00 23.90 209 GLY A O 1
ATOM 1372 N N . ILE A 1 210 ? 41.211 4.763 30.910 1.00 18.25 210 ILE A N 1
ATOM 1373 C CA . ILE A 1 210 ? 40.597 3.918 31.929 1.00 20.60 210 ILE A CA 1
ATOM 1374 C C . ILE A 1 210 ? 39.920 4.814 32.960 1.00 22.38 210 ILE A C 1
ATOM 1375 O O . ILE A 1 210 ? 40.574 5.662 33.578 1.00 22.09 210 ILE A O 1
ATOM 1380 N N . ILE A 1 211 ? 38.626 4.600 33.183 1.00 21.47 211 ILE A N 1
ATOM 1381 C CA . ILE A 1 211 ? 37.899 5.268 34.252 1.00 19.84 211 ILE A CA 1
ATOM 1382 C C . ILE A 1 211 ? 37.458 4.232 35.265 1.00 19.94 211 ILE A C 1
ATOM 1383 O O . ILE A 1 211 ? 36.873 3.209 34.891 1.00 24.16 211 ILE A O 1
ATOM 1388 N N . HIS A 1 212 ? 37.706 4.519 36.540 1.00 22.92 212 HIS A N 1
ATOM 1389 C CA . HIS A 1 212 ? 37.336 3.667 37.663 1.00 20.19 212 HIS A CA 1
ATOM 1390 C C . HIS A 1 212 ? 36.241 4.336 38.477 1.00 20.17 212 HIS A C 1
ATOM 1391 O O . HIS A 1 212 ? 36.265 5.551 38.690 1.00 24.13 212 HIS A O 1
ATOM 1398 N N . LYS A 1 213 ? 35.261 3.554 38.906 1.00 24.80 213 LYS A N 1
ATOM 1399 C CA . LYS A 1 213 ? 34.134 4.107 39.643 1.00 27.22 213 LYS A CA 1
ATOM 1400 C C . LYS A 1 213 ? 34.288 3.724 41.102 1.00 26.29 213 LYS A C 1
ATOM 1401 O O . LYS A 1 213 ? 34.278 2.526 41.418 1.00 31.38 213 LYS A O 1
ATOM 1407 N N . PRO A 1 214 ? 34.444 4.695 42.014 1.00 26.60 214 PRO A N 1
ATOM 1408 C CA . PRO A 1 214 ? 34.787 4.532 43.432 1.00 22.80 214 PRO A CA 1
ATOM 1409 C C . PRO A 1 214 ? 33.871 3.595 44.210 1.00 25.08 214 PRO A C 1
ATOM 1410 O O . PRO A 1 214 ? 32.725 3.410 43.806 1.00 31.41 214 PRO A O 1
ATOM 1414 N N . LEU B 1 5 ? 2.991 -6.501 -1.147 1.00 41.00 5 LEU B N 1
ATOM 1415 C CA . LEU B 1 5 ? 2.658 -5.440 -2.105 1.00 41.62 5 LEU B CA 1
ATOM 1416 C C . LEU B 1 5 ? 3.609 -5.358 -3.307 1.00 48.17 5 LEU B C 1
ATOM 1417 O O . LEU B 1 5 ? 3.694 -4.311 -3.957 1.00 48.80 5 LEU B O 1
ATOM 1419 N N . LYS B 1 6 ? 4.326 -6.445 -3.614 1.00 51.61 6 LYS B N 1
ATOM 1420 C CA . LYS B 1 6 ? 5.207 -6.417 -4.783 1.00 48.31 6 LYS B CA 1
ATOM 1421 C C . LYS B 1 6 ? 4.406 -6.270 -6.074 1.00 42.36 6 LYS B C 1
ATOM 1422 O O . LYS B 1 6 ? 4.759 -5.461 -6.939 1.00 42.58 6 LYS B O 1
ATOM 1424 N N . GLU B 1 7 ? 3.318 -7.033 -6.214 1.00 43.97 7 GLU B N 1
ATOM 1425 C CA . GLU B 1 7 ? 2.590 -7.051 -7.479 1.00 45.56 7 GLU B CA 1
ATOM 1426 C C . GLU B 1 7 ? 2.012 -5.673 -7.811 1.00 43.81 7 GLU B C 1
ATOM 1427 O O . GLU B 1 7 ? 2.028 -5.250 -8.974 1.00 43.12 7 GLU B O 1
ATOM 1429 N N . ALA B 1 8 ? 1.528 -4.943 -6.799 1.00 43.60 8 ALA B N 1
ATOM 1430 C CA . ALA B 1 8 ? 1.005 -3.599 -7.043 1.00 35.89 8 ALA B CA 1
ATOM 1431 C C . ALA B 1 8 ? 2.108 -2.627 -7.461 1.00 43.47 8 ALA B C 1
ATOM 1432 O O . ALA B 1 8 ? 1.912 -1.819 -8.380 1.00 41.62 8 ALA B O 1
ATOM 1434 N N . ASN B 1 9 ? 3.273 -2.684 -6.796 1.00 45.96 9 ASN B N 1
ATOM 1435 C CA . ASN B 1 9 ? 4.350 -1.744 -7.101 1.00 40.67 9 ASN B CA 1
ATOM 1436 C C . ASN B 1 9 ? 4.977 -2.027 -8.461 1.00 37.08 9 ASN B C 1
ATOM 1437 O O . ASN B 1 9 ? 5.471 -1.103 -9.115 1.00 40.69 9 ASN B O 1
ATOM 1439 N N . GLU B 1 10 ? 4.957 -3.279 -8.924 1.00 39.28 10 GLU B N 1
ATOM 1440 C CA . GLU B 1 10 ? 5.427 -3.525 -10.286 1.00 44.27 10 GLU B CA 1
ATOM 1441 C C . GLU B 1 10 ? 4.470 -2.930 -11.318 1.00 45.91 10 GLU B C 1
ATOM 1442 O O . GLU B 1 10 ? 4.912 -2.490 -12.391 1.00 39.16 10 GLU B O 1
ATOM 1444 N N . TYR B 1 11 ? 3.1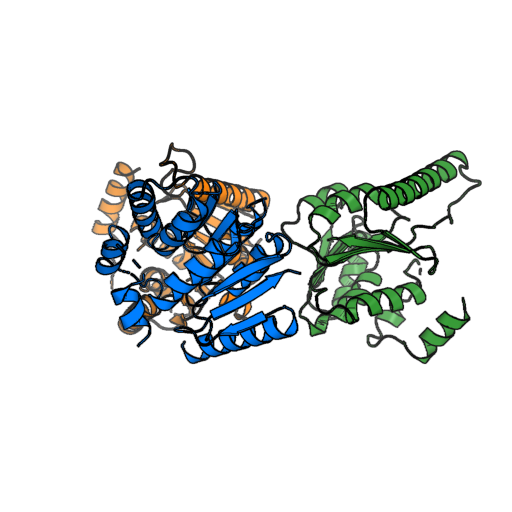65 -2.890 -11.006 1.00 43.45 11 TYR B N 1
ATOM 1445 C CA . TYR B 1 11 ? 2.216 -2.199 -11.876 1.00 37.89 11 TYR B CA 1
ATOM 1446 C C . TYR B 1 11 ? 2.538 -0.713 -11.949 1.00 42.68 11 TYR B C 1
ATOM 1447 O O . TYR B 1 11 ? 2.743 -0.171 -13.042 1.00 44.57 11 TYR B O 1
ATOM 1456 N N . ILE B 1 12 ? 2.612 -0.041 -10.788 1.00 33.30 12 ILE B N 1
ATOM 1457 C CA . ILE B 1 12 ? 2.879 1.399 -10.758 1.00 33.48 12 ILE B CA 1
ATOM 1458 C C . ILE B 1 12 ? 4.203 1.728 -11.454 1.00 40.13 12 ILE B C 1
ATOM 1459 O O . ILE B 1 12 ? 4.333 2.766 -12.115 1.00 35.51 12 ILE B O 1
ATOM 1464 N N . SER B 1 13 ? 5.220 0.875 -11.279 1.00 37.84 13 SER B N 1
ATOM 1465 C CA . SER B 1 13 ? 6.503 1.126 -11.923 1.00 34.55 13 SER B CA 1
ATOM 1466 C C . SER B 1 13 ? 6.405 0.977 -13.431 1.00 41.35 13 SER B C 1
ATOM 1467 O O . SER B 1 13 ? 7.137 1.659 -14.167 1.00 41.06 13 SER B O 1
ATOM 1470 N N . SER B 1 14 ? 5.531 0.076 -13.905 1.00 38.65 14 SER B N 1
ATOM 1471 C CA . SER B 1 14 ? 5.260 -0.008 -15.336 1.00 38.47 14 SER B CA 1
ATOM 1472 C C . SER B 1 14 ? 5.000 1.380 -15.907 1.00 42.30 14 SER B C 1
ATOM 1473 O O . SER B 1 14 ? 5.649 1.794 -16.875 1.00 50.91 14 SER B O 1
ATOM 1475 N N . LYS B 1 15 ? 4.091 2.140 -15.275 1.00 37.18 15 LYS B N 1
ATOM 1476 C CA . LYS B 1 15 ? 3.705 3.452 -15.793 1.00 38.87 15 LYS B CA 1
ATOM 1477 C C . LYS B 1 15 ? 4.781 4.513 -15.546 1.00 38.38 15 LYS B C 1
ATOM 1478 O O . LYS B 1 15 ? 5.038 5.344 -16.422 1.00 38.73 15 LYS B O 1
ATOM 1480 N N . ILE B 1 16 ? 5.422 4.509 -14.376 1.00 35.66 16 ILE B N 1
ATOM 1481 C CA . ILE B 1 16 ? 6.463 5.498 -14.101 1.00 36.65 16 ILE B CA 1
ATOM 1482 C C . ILE B 1 16 ? 7.599 5.369 -15.110 1.00 41.32 16 ILE B C 1
ATOM 1483 O O . ILE B 1 16 ? 8.020 6.356 -15.728 1.00 41.42 16 ILE B O 1
ATOM 1488 N N . ASP B 1 17 ? 8.125 4.155 -15.284 1.00 38.76 17 ASP B N 1
ATOM 1489 C CA . ASP B 1 17 ? 9.186 3.990 -16.264 1.00 40.31 17 ASP B CA 1
ATOM 1490 C C . ASP B 1 17 ? 8.683 4.197 -17.683 1.00 39.22 17 ASP B C 1
ATOM 1491 O O . ASP B 1 17 ? 9.498 4.368 -18.596 1.00 47.07 17 ASP B O 1
ATOM 1493 N N . LYS B 1 18 ? 7.367 4.207 -17.886 1.00 43.37 18 LYS B N 1
ATOM 1494 C CA . LYS B 1 18 ? 6.804 4.501 -19.197 1.00 45.05 18 LYS B CA 1
ATOM 1495 C C . LYS B 1 18 ? 6.647 6.001 -19.424 1.00 45.80 18 LYS B C 1
ATOM 1496 O O . LYS B 1 18 ? 7.127 6.527 -20.431 1.00 57.60 18 LYS B O 1
ATOM 1498 N N . TYR B 1 19 ? 5.992 6.707 -18.501 1.00 41.12 19 TYR B N 1
ATOM 1499 C CA . TYR B 1 19 ? 5.581 8.084 -18.750 1.00 39.03 19 TYR B CA 1
ATOM 1500 C C . TYR B 1 19 ? 6.323 9.127 -17.930 1.00 41.31 19 TYR B C 1
ATOM 1501 O O . TYR B 1 19 ? 6.466 10.253 -18.403 1.00 46.80 19 TYR B O 1
ATOM 1510 N N . LYS B 1 20 ? 6.774 8.806 -16.711 1.00 40.31 20 LYS B N 1
ATOM 1511 C CA . LYS B 1 20 ? 7.419 9.809 -15.863 1.00 41.23 20 LYS B CA 1
ATOM 1512 C C . LYS B 1 20 ? 8.895 9.491 -15.631 1.00 45.69 20 LYS B C 1
ATOM 1513 O O . LYS B 1 20 ? 9.360 9.468 -14.482 1.00 42.09 20 LYS B O 1
ATOM 1519 N N . SER B 1 21 ? 9.639 9.257 -16.714 1.00 50.41 21 SER B N 1
ATOM 1520 C CA . SER B 1 21 ? 11.060 8.955 -16.593 1.00 53.94 21 SER B CA 1
ATOM 1521 C C . SER B 1 21 ? 11.854 10.219 -16.270 1.00 53.01 21 SER B C 1
ATOM 1522 O O . SER B 1 21 ? 11.557 11.297 -16.805 1.00 43.62 21 SER B O 1
ATOM 1525 N N . PRO B 1 22 ? 12.871 10.126 -15.406 1.00 57.87 22 PRO B N 1
ATOM 1526 C CA . PRO B 1 22 ? 13.646 11.319 -15.043 1.00 55.50 22 PRO B CA 1
ATOM 1527 C C . PRO B 1 22 ? 14.225 12.014 -16.270 1.00 56.76 22 PRO B C 1
ATOM 1528 O O . PRO B 1 22 ? 14.626 11.378 -17.249 1.00 59.23 22 PRO B O 1
ATOM 1532 N N . ASN B 1 23 ? 14.239 13.342 -16.218 1.00 56.41 23 ASN B N 1
ATOM 1533 C CA . ASN B 1 23 ? 14.808 14.154 -17.283 1.00 57.28 23 ASN B CA 1
ATOM 1534 C C . ASN B 1 23 ? 16.241 14.590 -16.978 1.00 53.69 23 ASN B C 1
ATOM 1535 O O . ASN B 1 23 ? 16.680 15.625 -17.486 1.00 51.61 23 ASN B O 1
ATOM 1540 N N . LEU B 1 24 ? 16.978 13.788 -16.194 1.00 55.01 24 LEU B N 1
ATOM 1541 C CA . LE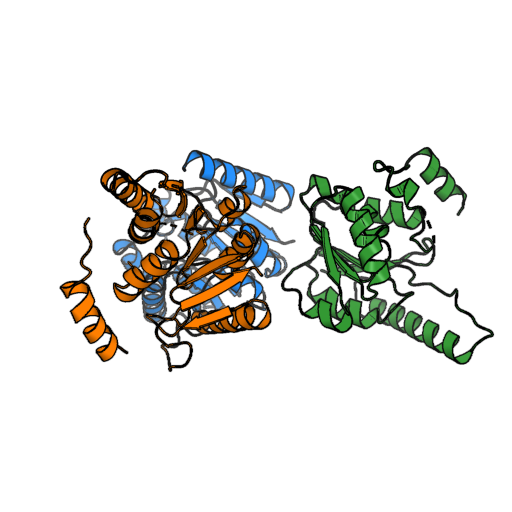U B 1 24 ? 18.327 14.082 -15.661 1.00 46.06 24 LEU B CA 1
ATOM 1542 C C . LEU B 1 24 ? 18.652 15.575 -15.510 1.00 50.32 24 LEU B C 1
ATOM 1543 O O . LEU B 1 24 ? 18.371 16.190 -14.477 1.00 53.23 24 LEU B O 1
ATOM 1548 N N . ILE B 1 41 ? 18.930 3.789 -2.193 1.00 48.06 41 ILE B N 1
ATOM 1549 C CA . ILE B 1 41 ? 18.121 4.835 -2.814 1.00 41.98 41 ILE B CA 1
ATOM 1550 C C . ILE B 1 41 ? 16.641 4.481 -2.738 1.00 43.97 41 ILE B C 1
ATOM 1551 O O . ILE B 1 41 ? 16.255 3.312 -2.762 1.00 46.06 41 ILE B O 1
ATOM 1553 N N . ILE B 1 42 ? 15.820 5.529 -2.657 1.00 40.73 42 ILE B N 1
ATOM 1554 C CA . ILE B 1 42 ? 14.378 5.367 -2.507 1.00 39.09 42 ILE B CA 1
ATOM 1555 C C . ILE B 1 42 ? 13.776 4.628 -3.696 1.00 37.38 42 ILE B C 1
ATOM 1556 O O . ILE B 1 42 ? 14.383 4.489 -4.760 1.00 38.77 42 ILE B O 1
ATOM 1561 N N . SER B 1 43 ? 12.545 4.170 -3.511 1.00 38.01 43 SER B N 1
ATOM 1562 C CA . SER B 1 43 ? 11.824 3.557 -4.613 1.00 44.74 43 SER B CA 1
ATOM 1563 C C . SER B 1 43 ? 11.375 4.621 -5.618 1.00 44.85 43 SER B C 1
ATOM 1564 O O . SER B 1 43 ? 11.298 5.820 -5.314 1.00 45.95 43 SER B O 1
ATOM 1567 N N . LYS B 1 44 ? 11.079 4.167 -6.839 1.00 43.36 44 LYS B N 1
ATOM 1568 C CA . LYS B 1 44 ? 10.514 5.074 -7.835 1.00 44.00 44 LYS B CA 1
ATOM 1569 C C . LYS B 1 44 ? 9.177 5.627 -7.364 1.00 40.53 44 LYS B C 1
ATOM 1570 O O . LYS B 1 44 ? 8.857 6.794 -7.622 1.00 36.62 44 LYS B O 1
ATOM 1572 N N . GLU B 1 45 ? 8.391 4.803 -6.651 1.00 43.48 45 GLU B N 1
ATOM 1573 C CA . GLU B 1 45 ? 7.079 5.239 -6.170 1.00 40.73 45 GLU B CA 1
ATOM 1574 C C . GLU B 1 45 ? 7.216 6.355 -5.137 1.00 43.99 45 GLU B C 1
ATOM 1575 O O . GLU B 1 45 ? 6.430 7.314 -5.145 1.00 36.69 45 GLU B O 1
ATOM 1577 N N . ILE B 1 46 ? 8.238 6.270 -4.273 1.00 39.80 46 ILE B N 1
ATOM 1578 C CA . ILE B 1 46 ? 8.529 7.352 -3.334 1.00 37.03 46 ILE B CA 1
ATOM 1579 C C . ILE B 1 46 ? 9.203 8.533 -4.045 1.00 36.33 46 ILE B C 1
ATOM 1580 O O . ILE B 1 46 ? 9.033 9.690 -3.637 1.00 35.49 46 ILE B O 1
ATOM 1585 N N . ARG B 1 47 ? 9.958 8.283 -5.116 1.00 35.12 47 ARG B N 1
ATOM 1586 C CA . ARG B 1 47 ? 10.531 9.396 -5.868 1.00 39.02 47 ARG B CA 1
ATOM 1587 C C . ARG B 1 47 ? 9.437 10.320 -6.408 1.00 38.67 47 ARG B C 1
ATOM 1588 O O . ARG B 1 47 ? 9.514 11.546 -6.268 1.00 36.21 47 ARG B O 1
ATOM 1596 N N . GLU B 1 48 ? 8.392 9.742 -7.006 1.00 38.31 48 GLU B N 1
ATOM 1597 C CA . GLU B 1 48 ? 7.356 10.556 -7.634 1.00 38.33 48 GLU B CA 1
ATOM 1598 C C . GLU B 1 48 ? 6.479 11.240 -6.597 1.00 38.26 48 GLU B C 1
ATOM 1599 O O . GLU B 1 48 ? 6.072 12.394 -6.786 1.00 40.04 48 GLU B O 1
ATOM 1605 N N . TYR B 1 49 ? 6.163 10.540 -5.504 1.00 36.07 49 TYR B N 1
ATOM 1606 C CA . TYR B 1 49 ? 5.365 11.147 -4.444 1.00 31.31 49 TYR B CA 1
ATOM 1607 C C . TYR B 1 49 ? 6.112 12.311 -3.794 1.00 35.65 49 TYR B C 1
ATOM 1608 O O . TYR B 1 49 ? 5.556 13.407 -3.626 1.00 31.10 49 TYR B O 1
ATOM 1617 N N . LEU B 1 50 ? 7.374 12.082 -3.413 1.00 30.47 50 LEU B N 1
ATOM 1618 C CA . LEU B 1 50 ? 8.198 13.140 -2.841 1.00 28.83 50 LEU B CA 1
ATOM 1619 C C . LEU B 1 50 ? 8.213 14.365 -3.746 1.00 32.67 50 LEU B C 1
ATOM 1620 O O . LEU B 1 50 ? 7.980 15.492 -3.292 1.00 32.77 50 LEU B O 1
ATOM 1625 N N . LYS B 1 51 ? 8.491 14.153 -5.039 1.00 33.83 51 LYS B N 1
ATOM 1626 C CA . LYS B 1 51 ? 8.486 15.255 -5.994 1.00 34.16 51 LYS B CA 1
ATOM 1627 C C . LYS B 1 51 ? 7.121 15.930 -6.032 1.00 35.67 51 LYS B C 1
ATOM 1628 O O . LYS B 1 51 ? 7.021 17.166 -6.047 1.00 36.67 51 LYS B O 1
ATOM 1634 N N . PHE B 1 52 ? 6.055 15.133 -6.031 1.00 30.78 52 PHE B N 1
ATOM 1635 C CA . PHE B 1 52 ? 4.712 15.690 -6.143 1.00 31.13 52 PHE B CA 1
ATOM 1636 C C . PHE B 1 52 ? 4.380 16.585 -4.956 1.00 32.48 52 PHE B C 1
ATOM 1637 O O . PHE B 1 52 ? 3.746 17.631 -5.125 1.00 32.09 52 PHE B O 1
ATOM 1645 N N . ILE B 1 53 ? 4.791 16.186 -3.744 1.00 34.81 53 ILE B N 1
ATOM 1646 C CA . ILE B 1 53 ? 4.533 16.995 -2.549 1.00 31.11 53 ILE B CA 1
ATOM 1647 C C . ILE B 1 53 ? 5.175 18.369 -2.696 1.00 35.10 53 ILE B C 1
ATOM 1648 O O . ILE B 1 53 ? 4.503 19.403 -2.632 1.00 41.18 53 ILE B O 1
ATOM 1653 N N . ILE B 1 54 ? 6.489 18.396 -2.916 1.00 35.99 54 ILE B N 1
ATOM 1654 C CA . ILE B 1 54 ? 7.200 19.668 -3.025 1.00 38.64 54 ILE B CA 1
ATOM 1655 C C . ILE B 1 54 ? 6.649 20.492 -4.183 1.00 38.76 54 ILE B C 1
ATOM 1656 O O . ILE B 1 54 ? 6.384 21.690 -4.036 1.00 42.72 54 ILE B O 1
ATOM 1661 N N . ARG B 1 55 ? 6.442 19.850 -5.343 1.00 40.79 55 ARG B N 1
ATOM 1662 C CA . ARG B 1 55 ? 5.983 20.552 -6.545 1.00 39.63 55 ARG B CA 1
ATOM 1663 C C . ARG B 1 55 ? 4.646 21.258 -6.323 1.00 42.39 55 ARG B C 1
ATOM 1664 O O . ARG B 1 55 ? 4.440 22.380 -6.804 1.00 45.45 55 ARG B O 1
ATOM 1672 N N . THR B 1 56 ? 3.725 20.630 -5.598 1.00 38.41 56 THR B N 1
ATOM 1673 C CA . THR B 1 56 ? 2.388 21.209 -5.541 1.00 43.26 56 THR B CA 1
ATOM 1674 C C . THR B 1 56 ? 2.296 22.333 -4.516 1.00 49.22 56 THR B C 1
ATOM 1675 O O . THR B 1 56 ? 1.657 23.357 -4.788 1.00 54.61 56 THR B O 1
ATOM 1679 N N . ASN B 1 57 ? 2.924 22.176 -3.343 1.00 48.13 57 ASN B N 1
ATOM 1680 C CA . ASN B 1 57 ? 2.868 23.195 -2.286 1.00 44.73 57 ASN B CA 1
ATOM 1681 C C . ASN B 1 57 ? 4.067 24.121 -2.435 1.00 43.26 57 ASN B C 1
ATOM 1682 O O . ASN B 1 57 ? 5.168 23.810 -1.974 1.00 43.04 57 ASN B O 1
ATOM 1687 N N . LYS B 1 58 ? 3.841 25.288 -3.040 1.00 49.78 58 LYS B N 1
ATOM 1688 C CA . LYS B 1 58 ? 4.938 26.215 -3.282 1.00 44.59 58 LYS B CA 1
ATOM 1689 C C . LYS B 1 58 ? 5.417 26.900 -2.004 1.00 49.35 58 LYS B C 1
ATOM 1690 O O . LYS B 1 58 ? 6.371 27.687 -2.071 1.00 49.34 58 LYS B O 1
ATOM 1692 N N . ASN B 1 59 ? 4.805 26.611 -0.847 1.00 45.28 59 ASN B N 1
ATOM 1693 C CA . ASN B 1 59 ? 5.351 27.080 0.424 1.00 38.53 59 ASN B CA 1
ATOM 1694 C C . ASN B 1 59 ? 6.559 26.275 0.888 1.00 43.61 59 ASN B C 1
ATOM 1695 O O . ASN B 1 59 ? 7.180 26.657 1.884 1.00 42.04 59 ASN B O 1
ATOM 1697 N N . ILE B 1 60 ? 6.905 25.178 0.213 1.00 45.24 60 ILE B N 1
ATOM 1698 C CA . ILE B 1 60 ? 8.052 24.354 0.606 1.00 35.93 60 ILE B CA 1
ATOM 1699 C C . ILE B 1 60 ? 9.252 24.931 -0.131 1.00 41.16 60 ILE B C 1
ATOM 1700 O O . ILE B 1 60 ? 9.540 24.581 -1.274 1.00 41.17 60 ILE B O 1
ATOM 1702 N N . LYS B 1 61 ? 9.947 25.847 0.534 1.00 42.19 61 LYS B N 1
ATOM 1703 C CA . LYS B 1 61 ? 11.143 26.472 -0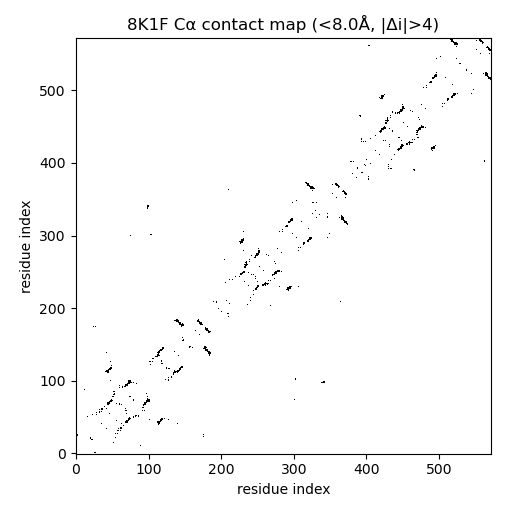.007 1.00 37.07 61 LYS B CA 1
ATOM 1704 C C . LYS B 1 61 ? 12.430 25.884 0.564 1.00 37.11 61 LYS B C 1
ATOM 1705 O O . LYS B 1 61 ? 13.373 25.620 -0.193 1.00 41.26 61 LYS B O 1
ATOM 1707 N N . ASN B 1 62 ? 12.497 25.648 1.875 1.00 33.32 62 ASN B N 1
ATOM 1708 C CA . ASN B 1 62 ? 13.745 25.273 2.535 1.00 35.42 62 ASN B CA 1
ATOM 1709 C C . ASN B 1 62 ? 13.630 23.876 3.129 1.00 35.14 62 ASN B C 1
ATOM 1710 O O . ASN B 1 62 ? 12.757 23.620 3.970 1.00 32.70 62 ASN B O 1
ATOM 1715 N N . ILE B 1 63 ? 14.533 22.989 2.714 1.00 30.63 63 ILE B N 1
ATOM 1716 C CA . ILE B 1 63 ? 14.443 21.566 3.006 1.00 30.17 63 ILE B CA 1
ATOM 1717 C C . ILE B 1 63 ? 15.632 21.139 3.850 1.00 34.31 63 ILE B C 1
ATOM 1718 O O . ILE B 1 63 ? 16.773 21.529 3.579 1.00 38.87 63 ILE B O 1
ATOM 1723 N N . LEU B 1 64 ? 15.347 20.355 4.874 1.00 26.48 64 LEU B N 1
ATOM 1724 C CA . LEU B 1 64 ? 16.397 19.770 5.707 1.00 30.40 64 LEU B CA 1
ATOM 1725 C C . LEU B 1 64 ? 16.406 18.256 5.483 1.00 29.03 64 LEU B C 1
ATOM 1726 O O . LEU B 1 64 ? 15.452 17.620 5.821 1.00 30.18 64 LEU B O 1
ATOM 1731 N N . GLU B 1 65 ? 17.466 17.736 4.877 1.00 33.78 65 GLU B N 1
ATOM 1732 C CA . GLU B 1 65 ? 17.633 16.270 4.711 1.00 37.58 65 GLU B CA 1
ATOM 1733 C C . GLU B 1 65 ? 18.648 15.751 5.737 1.00 34.04 65 GLU B C 1
ATOM 1734 O O . GLU B 1 65 ? 19.708 16.297 5.845 1.00 28.51 65 GLU B O 1
ATOM 1740 N N . ILE B 1 66 ? 18.264 14.741 6.488 1.00 27.90 66 ILE B N 1
ATOM 1741 C CA . ILE B 1 66 ? 19.144 14.164 7.521 1.00 29.62 66 ILE B CA 1
ATOM 1742 C C . ILE B 1 66 ? 19.591 12.799 7.037 1.00 30.23 66 ILE B C 1
ATOM 1743 O O . ILE B 1 66 ? 18.911 11.855 7.294 1.00 33.32 66 ILE B O 1
ATOM 1748 N N . THR B 1 68 ? 22.374 12.366 3.793 1.00 39.92 68 THR B N 1
ATOM 1749 C CA . THR B 1 68 ? 22.665 12.628 2.362 1.00 36.19 68 THR B CA 1
ATOM 1750 C C . THR B 1 68 ? 22.883 11.357 1.548 1.00 36.49 68 THR B C 1
ATOM 1751 O O . THR B 1 68 ? 22.461 11.379 0.431 1.00 42.60 68 THR B O 1
ATOM 1755 N N . ALA B 1 69 ? 23.466 10.307 2.114 1.00 38.68 69 ALA B N 1
ATOM 1756 C CA . ALA B 1 69 ? 23.801 9.065 1.383 1.00 37.41 69 ALA B CA 1
ATOM 1757 C C . ALA B 1 69 ? 24.630 9.434 0.155 1.00 45.83 69 ALA B C 1
ATOM 1758 O O . ALA B 1 69 ? 25.728 9.908 0.344 1.00 48.36 69 ALA B O 1
ATOM 1760 N N . THR B 1 70 ? 24.097 9.268 -1.051 1.00 43.75 70 THR B N 1
ATOM 1761 C CA . THR B 1 70 ? 24.899 9.632 -2.240 1.00 42.06 70 THR B CA 1
ATOM 1762 C C . THR B 1 70 ? 24.299 10.863 -2.901 1.00 41.04 70 THR B C 1
ATOM 1763 O O . THR B 1 70 ? 24.818 11.274 -3.905 1.00 40.10 70 THR B O 1
ATOM 1767 N N . GLY B 1 71 ? 23.233 11.403 -2.334 1.00 41.81 71 GLY B N 1
ATOM 1768 C CA . GLY B 1 71 ? 22.651 12.603 -2.890 1.00 40.91 71 GLY B CA 1
ATOM 1769 C C . GLY B 1 71 ? 21.515 12.384 -3.861 1.00 33.50 71 GLY B C 1
ATOM 1770 O O . GLY B 1 71 ? 21.015 13.365 -4.417 1.00 34.42 71 GLY B O 1
ATOM 1771 N N . TYR B 1 72 ? 21.095 11.137 -4.085 1.00 30.82 72 TYR B N 1
ATOM 1772 C CA . TYR B 1 72 ? 19.938 10.876 -4.942 1.00 38.30 72 TYR B CA 1
ATOM 1773 C C . TYR B 1 72 ? 18.687 11.592 -4.424 1.00 37.37 72 TYR B C 1
ATOM 1774 O O . TYR B 1 72 ? 18.081 12.414 -5.124 1.00 32.57 72 TYR B O 1
ATOM 1783 N N . SER B 1 73 ? 18.285 11.279 -3.190 1.00 35.55 73 SER B N 1
ATOM 1784 C CA . SER B 1 73 ? 17.116 11.906 -2.583 1.00 36.01 73 SER B CA 1
ATOM 1785 C C . SER B 1 73 ? 17.207 13.428 -2.601 1.00 37.69 73 SER B C 1
ATOM 1786 O O . SER B 1 73 ? 16.211 14.113 -2.865 1.00 39.98 73 SER B O 1
ATOM 1789 N N . GLY B 1 74 ? 18.385 13.977 -2.295 1.00 33.69 74 GLY B N 1
ATOM 1790 C CA . GLY B 1 74 ? 18.544 15.418 -2.313 1.00 30.87 74 GLY B CA 1
ATOM 1791 C C . GLY B 1 74 ? 18.399 16.007 -3.702 1.00 39.91 74 GLY B C 1
ATOM 1792 O O . GLY B 1 74 ? 17.944 17.145 -3.854 1.00 38.57 74 GLY B O 1
ATOM 1793 N N . ILE B 1 75 ? 18.778 15.245 -4.733 1.00 41.16 75 ILE B N 1
ATOM 1794 C CA . ILE B 1 75 ? 18.613 15.712 -6.107 1.00 36.70 75 ILE B CA 1
ATOM 1795 C C . ILE B 1 75 ? 17.148 15.639 -6.521 1.00 37.77 75 ILE B C 1
ATOM 1796 O O . ILE B 1 75 ? 16.615 16.575 -7.133 1.00 37.63 75 ILE B O 1
ATOM 1801 N N . ILE B 1 76 ? 16.472 14.537 -6.176 1.00 39.26 76 ILE B N 1
ATOM 1802 C CA . ILE B 1 76 ? 15.023 14.425 -6.367 1.00 36.66 76 ILE B CA 1
ATOM 1803 C C . ILE B 1 76 ? 14.313 15.657 -5.823 1.00 38.11 76 ILE B C 1
ATOM 1804 O O . ILE B 1 76 ? 13.650 16.396 -6.558 1.00 42.10 76 ILE B O 1
ATOM 1809 N N . MET B 1 77 ? 14.447 15.885 -4.514 1.00 41.62 77 MET B N 1
ATOM 1810 C CA . MET B 1 77 ? 13.709 16.956 -3.853 1.00 39.22 77 MET B CA 1
ATOM 1811 C C . MET B 1 77 ? 14.165 18.334 -4.319 1.00 45.32 77 MET B C 1
ATOM 1812 O O . MET B 1 77 ? 13.342 19.245 -4.470 1.00 43.83 77 MET B O 1
ATOM 1817 N N . SER B 1 78 ? 15.474 18.521 -4.530 1.00 45.46 78 SER B N 1
ATOM 1818 C CA . SER B 1 78 ? 15.967 19.870 -4.810 1.00 47.49 78 SER B CA 1
ATOM 1819 C C . SER B 1 78 ? 15.690 20.284 -6.253 1.00 46.13 78 SER B C 1
ATOM 1820 O O . SER B 1 78 ? 15.527 21.481 -6.535 1.00 45.38 78 SER B O 1
ATOM 1823 N N . GLU B 1 79 ? 15.618 19.312 -7.174 1.00 42.93 79 GLU B N 1
ATOM 1824 C CA . GLU B 1 79 ? 15.206 19.603 -8.544 1.00 45.02 79 GLU B CA 1
ATOM 1825 C C . GLU B 1 79 ? 13.868 20.329 -8.597 1.00 43.90 79 GLU B C 1
ATOM 1826 O O . GLU B 1 79 ? 13.567 20.981 -9.603 1.00 45.65 79 GLU B O 1
ATOM 1832 N N . GLU B 1 80 ? 13.063 20.236 -7.530 1.00 49.42 80 GLU B N 1
ATOM 1833 C CA . GLU B 1 80 ? 11.729 20.821 -7.474 1.00 42.07 80 GLU B CA 1
ATOM 1834 C C . GLU B 1 80 ? 11.689 22.200 -6.828 1.00 39.18 80 GLU B C 1
ATOM 1835 O O . GLU B 1 80 ? 10.628 22.832 -6.843 1.00 43.38 80 GLU B O 1
ATOM 1841 N N . ILE B 1 81 ? 12.791 22.693 -6.259 1.00 36.02 81 ILE B N 1
ATOM 1842 C CA . ILE B 1 81 ? 12.752 23.976 -5.562 1.00 41.41 81 ILE B CA 1
ATOM 1843 C C . ILE B 1 81 ? 13.521 25.067 -6.284 1.00 44.45 81 ILE B C 1
ATOM 1844 O O . ILE B 1 81 ? 13.589 26.200 -5.777 1.00 44.29 81 ILE B O 1
ATOM 1849 N N . GLN B 1 82 ? 14.096 24.778 -7.446 1.00 41.23 82 GLN B N 1
ATOM 1850 C CA . GLN B 1 82 ? 14.685 25.817 -8.279 1.00 37.94 82 GLN B CA 1
ATOM 1851 C C . GLN B 1 82 ? 13.627 26.821 -8.782 1.00 45.16 82 GLN B C 1
ATOM 1852 O O . GLN B 1 82 ? 13.451 27.915 -8.236 1.00 44.91 82 GLN B O 1
ATOM 1858 N N . THR B 1 87 ? 16.248 25.982 -1.591 1.00 35.50 87 THR B N 1
ATOM 1859 C CA . THR B 1 87 ? 17.391 25.742 -0.699 1.00 45.32 87 THR B CA 1
ATOM 1860 C C . THR B 1 87 ? 17.322 24.370 -0.004 1.00 40.74 87 THR B C 1
ATOM 1861 O O . THR B 1 87 ? 16.276 24.012 0.539 1.00 47.76 87 THR B O 1
ATOM 1863 N N . LEU B 1 88 ? 18.415 23.602 -0.012 1.00 39.86 88 LEU B N 1
ATOM 1864 C CA . LEU B 1 88 ? 18.443 22.288 0.634 1.00 38.29 88 LEU B CA 1
ATOM 1865 C C . LEU B 1 88 ? 19.691 22.155 1.493 1.00 35.97 88 LEU B C 1
ATOM 1866 O O . LEU B 1 88 ? 20.805 22.151 0.962 1.00 38.44 88 LEU B O 1
ATOM 1871 N N . THR B 1 89 ? 19.499 22.032 2.812 1.00 36.99 89 THR B N 1
ATOM 1872 C CA . THR B 1 89 ? 20.547 21.652 3.758 1.00 34.62 89 THR B CA 1
ATOM 1873 C C . THR B 1 89 ? 20.450 20.164 4.063 1.00 32.57 89 THR B C 1
ATOM 1874 O O . THR B 1 89 ? 19.362 19.654 4.334 1.00 35.81 89 THR B O 1
ATOM 1878 N N . THR B 1 90 ? 21.587 19.474 4.053 1.00 32.20 90 THR B N 1
ATOM 1879 C CA . THR B 1 90 ? 21.576 18.024 4.175 1.00 34.11 90 THR B CA 1
ATOM 1880 C C . THR B 1 90 ? 22.860 17.577 4.854 1.00 36.52 90 THR B C 1
ATOM 1881 O O . THR B 1 90 ? 23.944 18.059 4.509 1.00 39.76 90 THR B O 1
ATOM 1885 N N . ILE B 1 91 ? 22.724 16.646 5.810 1.00 37.04 91 ILE B N 1
ATOM 1886 C CA . ILE B 1 91 ? 23.805 16.217 6.691 1.00 34.32 91 ILE B CA 1
ATOM 1887 C C . ILE B 1 91 ? 24.132 14.755 6.435 1.00 40.87 91 ILE B C 1
ATOM 1888 O O . ILE B 1 91 ? 23.227 13.927 6.276 1.00 39.55 91 ILE B O 1
ATOM 1893 N N . GLU B 1 92 ? 25.429 14.434 6.454 1.00 42.20 92 GLU B N 1
ATOM 1894 C CA . GLU B 1 92 ? 25.914 13.068 6.301 1.00 41.90 92 GLU B CA 1
ATOM 1895 C C . GLU B 1 92 ? 27.153 12.891 7.171 1.00 47.61 92 GLU B C 1
ATOM 1896 O O . GLU B 1 92 ? 27.952 13.820 7.339 1.00 46.18 92 GLU B O 1
ATOM 1902 N N . ILE B 1 93 ? 27.300 11.689 7.733 1.00 49.65 93 ILE B N 1
ATOM 1903 C CA . ILE B 1 93 ? 28.389 11.409 8.647 1.00 41.22 93 ILE B CA 1
ATOM 1904 C C . ILE B 1 93 ? 29.505 10.594 8.002 1.00 43.89 93 ILE B C 1
ATOM 1905 O O . ILE B 1 93 ? 30.675 10.816 8.333 1.00 42.87 93 ILE B O 1
ATOM 1910 N N . ASP B 1 94 ? 29.192 9.686 7.073 1.00 41.64 94 ASP B N 1
ATOM 1911 C CA . ASP B 1 94 ? 30.229 8.904 6.402 1.00 47.13 94 ASP B CA 1
ATOM 1912 C C . ASP B 1 94 ? 30.917 9.767 5.348 1.00 41.51 94 ASP B C 1
ATOM 1913 O O . ASP B 1 94 ? 30.268 10.241 4.409 1.00 43.85 94 ASP B O 1
ATOM 1915 N N . GLU B 1 95 ? 32.230 9.973 5.505 1.00 47.48 95 GLU B N 1
ATOM 1916 C CA . GLU B 1 95 ? 32.950 10.896 4.629 1.00 47.72 95 GLU B CA 1
ATOM 1917 C C . GLU B 1 95 ? 32.936 10.413 3.183 1.00 49.53 95 GLU B C 1
ATOM 1918 O O . GLU B 1 95 ? 32.835 11.225 2.255 1.00 47.70 95 GLU B O 1
ATOM 1920 N N . ASP B 1 96 ? 33.018 9.093 2.975 1.00 48.09 96 ASP B N 1
ATOM 1921 C CA . ASP B 1 96 ? 33.032 8.541 1.621 1.00 48.86 96 ASP B CA 1
ATOM 1922 C C . ASP B 1 96 ? 31.724 8.843 0.889 1.00 48.78 96 ASP B C 1
ATOM 1923 O O . ASP B 1 96 ? 31.727 9.474 -0.181 1.00 42.13 96 ASP B O 1
ATOM 1925 N N . ARG B 1 97 ? 30.590 8.408 1.460 1.00 42.84 97 ARG B N 1
ATOM 1926 C CA . ARG B 1 97 ? 29.296 8.742 0.874 1.00 41.12 97 ARG B CA 1
ATOM 1927 C C . ARG B 1 97 ? 29.134 10.251 0.721 1.00 46.68 97 ARG B C 1
ATOM 1928 O O . ARG B 1 97 ? 28.432 10.718 -0.186 1.00 40.25 97 ARG B O 1
ATOM 1930 N N . PHE B 1 98 ? 29.791 11.031 1.584 1.00 43.62 98 PHE B N 1
ATOM 1931 C CA . PHE B 1 98 ? 29.711 12.480 1.461 1.00 43.10 98 PHE B CA 1
ATOM 1932 C C . PHE B 1 98 ? 30.423 12.959 0.199 1.00 49.22 98 PHE B C 1
ATOM 1933 O O . PHE B 1 98 ? 29.938 13.874 -0.482 1.00 47.88 98 PHE B O 1
ATOM 1941 N N . LYS B 1 99 ? 31.578 12.358 -0.127 1.00 45.77 99 LYS B N 1
ATOM 1942 C CA . LYS B 1 99 ? 32.319 12.792 -1.306 1.00 41.83 99 LYS B CA 1
ATOM 1943 C C . LYS B 1 99 ? 31.581 12.397 -2.580 1.00 42.15 99 LYS B C 1
ATOM 1944 O O . LYS B 1 99 ? 31.433 13.215 -3.495 1.00 39.45 99 LYS B O 1
ATOM 1946 N N . ILE B 1 100 ? 31.100 11.145 -2.649 1.00 39.94 100 ILE B N 1
ATOM 1947 C CA . ILE B 1 100 ? 30.236 10.729 -3.756 1.00 42.91 100 ILE B CA 1
ATOM 1948 C C . ILE B 1 100 ? 29.083 11.709 -3.924 1.00 43.35 100 ILE B C 1
ATOM 1949 O O . ILE B 1 100 ? 28.750 12.121 -5.041 1.00 38.77 100 ILE B O 1
ATOM 1951 N N . ALA B 1 101 ? 28.483 12.124 -2.806 1.00 48.13 101 ALA B N 1
ATOM 1952 C CA . ALA B 1 101 ? 27.333 13.022 -2.846 1.00 44.61 101 ALA B CA 1
ATOM 1953 C C . ALA B 1 101 ? 27.696 14.384 -3.432 1.00 43.07 101 ALA B C 1
ATOM 1954 O O . ALA B 1 101 ? 26.961 14.933 -4.259 1.00 48.63 101 ALA B O 1
ATOM 1956 N N . GLN B 1 102 ? 28.812 14.963 -2.999 1.00 44.07 102 GLN B N 1
ATOM 1957 C CA . GLN B 1 102 ? 29.218 16.248 -3.561 1.00 50.91 102 GLN B CA 1
ATOM 1958 C C . GLN B 1 102 ? 29.517 16.121 -5.048 1.00 50.16 102 GLN B C 1
ATOM 1959 O O . GLN B 1 102 ? 29.209 17.029 -5.832 1.00 47.78 102 GLN B O 1
ATOM 1961 N N . SER B 1 103 ? 30.133 15.006 -5.450 1.00 46.08 103 SER B N 1
ATOM 1962 C CA . SER B 1 103 ? 30.397 14.773 -6.865 1.00 48.72 103 SER B CA 1
ATOM 1963 C C . SER B 1 103 ? 29.105 14.824 -7.667 1.00 52.04 103 SER B C 1
ATOM 1964 O O . SER B 1 103 ? 29.032 15.490 -8.709 1.00 50.18 103 SER B O 1
ATOM 1967 N N . ASN B 1 104 ? 28.060 14.156 -7.165 1.00 53.81 104 ASN B N 1
ATOM 1968 C CA . ASN B 1 104 ? 26.752 14.218 -7.810 1.00 43.47 104 ASN B CA 1
ATOM 1969 C C . ASN B 1 104 ? 26.157 15.618 -7.734 1.00 45.64 104 ASN B C 1
ATOM 1970 O O . ASN B 1 104 ? 25.620 16.125 -8.725 1.00 50.29 104 ASN B O 1
ATOM 1975 N N . PHE B 1 105 ? 26.245 16.263 -6.570 1.00 44.18 105 PHE B N 1
ATOM 1976 C CA . PHE B 1 105 ? 25.624 17.573 -6.409 1.00 44.48 105 PHE B CA 1
ATOM 1977 C C . PHE B 1 105 ? 26.249 18.601 -7.352 1.00 52.03 105 PHE B C 1
ATOM 1978 O O . PHE B 1 105 ? 25.567 19.509 -7.848 1.00 44.82 105 PHE B O 1
ATOM 1986 N N . GLU B 1 106 ? 27.549 18.474 -7.615 1.00 53.56 106 GLU B N 1
ATOM 1987 C CA . GLU B 1 106 ? 28.155 19.333 -8.620 1.00 52.29 106 GLU B CA 1
ATOM 1988 C C . GLU B 1 106 ? 27.651 18.959 -10.006 1.00 54.29 106 GLU B C 1
ATOM 1989 O O . GLU B 1 106 ? 27.232 19.830 -10.779 1.00 55.27 106 GLU B O 1
ATOM 1991 N N . LYS B 1 107 ? 27.654 17.661 -10.323 1.00 50.31 107 LYS B N 1
ATOM 1992 C CA . LYS B 1 107 ? 27.210 17.221 -11.643 1.00 46.35 107 LYS B CA 1
ATOM 1993 C C . LYS B 1 107 ? 25.770 17.657 -11.912 1.00 55.41 107 LYS B C 1
ATOM 1994 O O . LYS B 1 107 ? 25.446 18.120 -13.013 1.00 54.75 107 LYS B O 1
ATOM 2000 N N . SER B 1 108 ? 24.904 17.551 -10.898 1.00 57.55 108 SER B N 1
ATOM 2001 C CA . SER B 1 108 ? 23.510 17.972 -10.999 1.00 45.62 108 SER B CA 1
ATOM 2002 C C . SER B 1 108 ? 23.352 19.433 -11.414 1.00 44.78 108 SER B C 1
ATOM 2003 O O . SER B 1 108 ? 22.269 19.824 -11.871 1.00 46.70 108 SER B O 1
ATOM 2006 N N . ASN B 1 109 ? 24.404 20.241 -11.267 1.00 46.68 109 ASN B N 1
ATOM 2007 C CA . ASN B 1 109 ? 24.385 21.689 -11.479 1.00 47.89 109 ASN B CA 1
ATOM 2008 C C . ASN B 1 109 ? 23.140 22.340 -10.877 1.00 43.07 109 ASN B C 1
ATOM 2009 O O . ASN B 1 109 ? 22.690 23.388 -11.350 1.00 45.54 109 ASN B O 1
ATOM 2011 N N . LEU B 1 110 ? 22.580 21.733 -9.829 1.00 47.31 110 LEU B N 1
ATOM 2012 C CA . LEU B 1 110 ? 21.535 22.386 -9.058 1.00 48.82 110 LEU B CA 1
ATOM 2013 C C . LEU B 1 110 ? 22.131 23.533 -8.246 1.00 46.87 110 LEU B C 1
ATOM 2014 O O . LEU B 1 110 ? 23.346 23.650 -8.076 1.00 50.61 110 LEU B O 1
ATOM 2016 N N . LYS B 1 111 ? 21.262 24.394 -7.736 1.00 46.69 111 LYS B N 1
ATOM 2017 C CA . LYS B 1 111 ? 21.694 25.600 -7.042 1.00 47.34 111 LYS B CA 1
ATOM 2018 C C . LYS B 1 111 ? 21.053 25.643 -5.659 1.00 50.07 111 LYS B C 1
ATOM 2019 O O . LYS B 1 111 ? 19.824 25.581 -5.535 1.00 52.94 111 LYS B O 1
ATOM 2021 N N . GLY B 1 112 ? 21.877 25.733 -4.624 1.00 50.52 112 GLY B N 1
ATOM 2022 C CA . GLY B 1 112 ? 21.379 25.841 -3.266 1.00 48.62 112 GLY B CA 1
ATOM 2023 C C . GLY B 1 112 ? 21.471 24.593 -2.413 1.00 49.16 112 GLY B C 1
ATOM 2024 O O . GLY B 1 112 ? 20.766 24.515 -1.396 1.00 48.89 112 GLY B O 1
ATOM 2025 N N . ILE B 1 113 ? 22.302 23.620 -2.789 1.00 43.04 113 ILE B N 1
ATOM 2026 C CA . ILE B 1 113 ? 22.478 22.390 -2.011 1.00 46.08 113 ILE B CA 1
ATOM 2027 C C . ILE B 1 113 ? 23.636 22.641 -1.044 1.00 47.68 113 ILE B C 1
ATOM 2028 O O . ILE B 1 113 ? 24.799 22.368 -1.346 1.00 49.01 113 ILE B O 1
ATOM 2030 N N . GLU B 1 114 ? 23.316 23.168 0.143 1.00 40.54 114 GLU B N 1
ATOM 2031 C CA . GLU B 1 114 ? 24.308 23.384 1.201 1.00 39.81 114 GLU B CA 1
ATOM 2032 C C . GLU B 1 114 ? 24.531 22.070 1.951 1.00 41.49 114 GLU B C 1
ATOM 2033 O O . GLU B 1 114 ? 23.737 21.681 2.807 1.00 36.02 114 GLU B O 1
ATOM 2035 N N . GLN B 1 115 ? 25.621 21.381 1.633 1.00 44.12 115 GLN B N 1
ATOM 2036 C CA . GLN B 1 115 ? 25.939 20.118 2.278 1.00 40.30 115 GLN B CA 1
ATOM 2037 C C . GLN B 1 115 ? 26.655 20.356 3.602 1.00 37.23 115 GLN B C 1
ATOM 2038 O O . GLN B 1 115 ? 27.331 21.370 3.791 1.00 32.30 115 GLN B O 1
ATOM 2044 N N . ILE B 1 116 ? 26.492 19.411 4.526 1.00 37.44 116 ILE B N 1
ATOM 2045 C CA . ILE B 1 116 ? 27.183 19.441 5.812 1.00 38.27 116 ILE B CA 1
ATOM 2046 C C . ILE B 1 116 ? 27.712 18.043 6.120 1.00 40.83 116 ILE B C 1
ATOM 2047 O O . ILE B 1 116 ? 26.968 17.057 6.038 1.00 41.62 116 ILE B O 1
ATOM 2052 N N . LEU B 1 117 ? 28.996 17.955 6.465 1.00 43.27 117 LEU B N 1
ATOM 2053 C CA . LEU B 1 117 ? 29.620 16.711 6.904 1.00 39.86 117 LEU B CA 1
ATOM 2054 C C . LEU B 1 117 ? 29.790 16.791 8.411 1.00 40.71 117 LEU B C 1
ATOM 2055 O O . LEU B 1 117 ? 30.465 17.694 8.917 1.00 46.20 117 LEU B O 1
ATOM 2060 N N . GLY B 1 118 ? 29.169 15.863 9.124 1.00 40.81 118 GLY B N 1
ATOM 2061 C CA . GLY B 1 118 ? 29.134 15.944 10.569 1.00 39.23 118 GLY B CA 1
ATOM 2062 C C . GLY B 1 118 ? 28.132 14.944 11.090 1.00 34.49 118 GLY B C 1
ATOM 2063 O O . GLY B 1 118 ? 27.617 14.121 10.332 1.00 36.97 118 GLY B O 1
ATOM 2064 N N . ASP B 1 119 ? 27.865 15.020 12.391 1.00 38.00 119 ASP B N 1
ATOM 2065 C CA . ASP B 1 119 ? 26.876 14.145 13.012 1.00 33.12 119 ASP B CA 1
ATOM 2066 C C . ASP B 1 119 ? 25.620 14.947 13.279 1.00 37.78 119 ASP B C 1
ATOM 2067 O O . ASP B 1 119 ? 25.659 15.948 14.003 1.00 39.06 119 ASP B O 1
ATOM 2072 N N . ALA B 1 120 ? 24.502 14.465 12.733 1.00 37.84 120 ALA B N 1
ATOM 2073 C CA . ALA B 1 120 ? 23.256 15.201 12.831 1.00 29.68 120 ALA B CA 1
ATOM 2074 C C . ALA B 1 120 ? 22.780 15.322 14.278 1.00 35.33 120 ALA B C 1
ATOM 2075 O O . ALA B 1 120 ? 22.118 16.308 14.627 1.00 36.48 120 ALA B O 1
ATOM 2077 N N . THR B 1 121 ? 23.102 14.348 15.140 1.00 36.85 121 THR B N 1
ATOM 2078 C CA . THR B 1 121 ? 22.752 14.509 16.552 1.00 36.63 121 THR B CA 1
ATOM 2079 C C . THR B 1 121 ? 23.403 15.762 17.124 1.00 38.21 121 THR B C 1
ATOM 2080 O O . THR B 1 121 ? 22.841 16.402 18.023 1.00 36.39 121 THR B O 1
ATOM 2084 N N . GLU B 1 122 ? 24.565 16.145 16.589 1.00 33.60 122 GLU B N 1
ATOM 2085 C CA . GLU B 1 122 ? 25.209 17.399 16.950 1.00 38.60 122 GLU B CA 1
ATOM 2086 C C . GLU B 1 122 ? 24.809 18.544 16.014 1.00 35.10 122 GLU B C 1
ATOM 2087 O O . GLU B 1 122 ? 24.465 19.635 16.480 1.00 31.89 122 GLU B O 1
ATOM 2089 N N . GLU B 1 123 ? 24.822 18.314 14.699 1.00 29.65 123 GLU B N 1
ATOM 2090 C CA . GLU B 1 123 ? 24.680 19.427 13.766 1.00 30.87 123 GLU B CA 1
ATOM 2091 C C . GLU B 1 123 ? 23.295 20.070 13.808 1.00 34.99 123 GLU B C 1
ATOM 2092 O O . GLU B 1 123 ? 23.172 21.264 13.506 1.00 36.57 123 GLU B O 1
ATOM 2098 N N . ILE B 1 124 ? 22.243 19.320 14.152 1.00 29.11 124 ILE B N 1
ATOM 2099 C CA . ILE B 1 124 ? 20.900 19.880 14.010 1.00 31.92 124 ILE B CA 1
ATOM 2100 C C . ILE B 1 124 ? 20.685 21.036 14.982 1.00 36.75 124 ILE B C 1
ATOM 2101 O O . ILE B 1 124 ? 20.078 22.054 14.622 1.00 42.57 124 ILE B O 1
ATOM 2106 N N . GLU B 1 125 ? 21.177 20.909 16.222 1.00 37.39 125 GLU B N 1
ATOM 2107 C CA . GLU B 1 125 ? 21.105 22.028 17.162 1.00 38.51 125 GLU B CA 1
ATOM 2108 C C . GLU B 1 125 ? 22.004 23.180 16.729 1.00 37.20 125 GLU B C 1
ATOM 2109 O O . GLU B 1 125 ? 21.769 24.332 17.115 1.00 44.52 125 GLU B O 1
ATOM 2111 N N . LYS B 1 126 ? 23.044 22.890 15.953 1.00 39.53 126 LYS B N 1
ATOM 2112 C CA . LYS B 1 126 ? 23.933 23.919 15.430 1.00 38.95 126 LYS B CA 1
ATOM 2113 C C . LYS B 1 126 ? 23.344 24.621 14.221 1.00 36.42 126 LYS B C 1
ATOM 2114 O O . LYS B 1 126 ? 23.954 25.562 13.703 1.00 34.39 126 LYS B O 1
ATOM 2116 N N . LEU B 1 127 ? 22.187 24.171 13.752 1.00 38.02 127 LEU B N 1
ATOM 2117 C CA . LEU B 1 127 ? 21.482 24.858 12.687 1.00 37.26 127 LEU B CA 1
ATOM 2118 C C . LEU B 1 127 ? 20.647 25.957 13.310 1.00 45.85 127 LEU B C 1
ATOM 2119 O O . LEU B 1 127 ? 19.999 25.744 14.344 1.00 47.80 127 LEU B O 1
ATOM 2124 N N . ASN B 1 128 ? 20.690 27.145 12.713 1.00 42.65 128 ASN B N 1
ATOM 2125 C CA . ASN B 1 128 ? 19.790 28.206 13.140 1.00 42.18 128 ASN B CA 1
ATOM 2126 C C . ASN B 1 128 ? 18.894 28.664 12.004 1.00 35.06 128 ASN B C 1
ATOM 2127 O O . ASN B 1 128 ? 18.270 29.715 12.104 1.00 38.61 128 ASN B O 1
ATOM 2132 N N . LYS B 1 129 ? 18.841 27.898 10.922 1.00 35.50 129 LYS B N 1
ATOM 2133 C CA . LYS B 1 129 ? 17.865 28.097 9.866 1.00 35.86 129 LYS B CA 1
ATOM 2134 C C . LYS B 1 129 ? 16.579 27.369 10.245 1.00 40.05 129 LYS B C 1
ATOM 2135 O O . LYS B 1 129 ? 16.607 26.329 10.908 1.00 39.37 129 LYS B O 1
ATOM 2137 N N . ASN B 1 130 ? 15.443 27.944 9.858 1.00 40.85 130 ASN B N 1
ATOM 2138 C CA . ASN B 1 130 ? 14.156 27.292 10.036 1.00 34.36 130 ASN B CA 1
ATOM 2139 C C . ASN B 1 130 ? 13.690 26.799 8.677 1.00 36.22 130 ASN B C 1
ATOM 2140 O O . ASN B 1 130 ? 13.951 27.447 7.657 1.00 40.19 130 ASN B O 1
ATOM 2145 N N . PHE B 1 131 ? 13.032 25.636 8.669 1.00 31.32 131 PHE B N 1
ATOM 2146 C CA . PHE B 1 131 ? 12.791 24.874 7.454 1.00 29.69 131 PHE B CA 1
ATOM 2147 C C . PHE B 1 131 ? 11.306 24.656 7.220 1.00 29.76 131 PHE B C 1
ATOM 2148 O O . PHE B 1 131 ? 10.478 24.754 8.132 1.00 31.32 131 PHE B O 1
ATOM 2156 N N . ASP B 1 132 ? 10.988 24.333 5.970 1.00 27.77 132 ASP B N 1
ATOM 2157 C CA . ASP B 1 132 ? 9.621 24.054 5.562 1.00 26.58 132 ASP B CA 1
ATOM 2158 C C . ASP B 1 132 ? 9.339 22.571 5.414 1.00 32.66 132 ASP B C 1
ATOM 2159 O O . ASP B 1 132 ? 8.182 22.154 5.563 1.00 34.74 132 ASP B O 1
ATOM 2164 N N . PHE B 1 133 ? 10.367 21.770 5.133 1.00 30.37 133 PHE B N 1
ATOM 2165 C CA . PHE B 1 133 ? 10.221 20.349 4.836 1.00 26.49 133 PHE B CA 1
ATOM 2166 C C . PHE B 1 133 ? 11.428 19.602 5.392 1.00 30.29 133 PHE B C 1
ATOM 2167 O O . PHE B 1 133 ? 12.574 19.972 5.110 1.00 29.46 133 PHE B O 1
ATOM 2175 N N . ILE B 1 134 ? 11.178 18.559 6.182 1.00 27.33 134 ILE B N 1
ATOM 2176 C CA . ILE B 1 134 ? 12.244 17.732 6.740 1.00 31.85 134 ILE B CA 1
ATOM 2177 C C . ILE B 1 134 ? 12.030 16.287 6.293 1.00 27.21 134 ILE B C 1
ATOM 2178 O O . ILE B 1 134 ? 10.912 15.765 6.368 1.00 26.23 134 ILE B O 1
ATOM 2183 N N . PHE B 1 135 ? 13.100 15.661 5.806 1.00 25.18 135 PHE B N 1
ATOM 2184 C CA . PHE B 1 135 ? 13.118 14.258 5.419 1.00 24.95 135 PHE B CA 1
ATOM 2185 C C . PHE B 1 135 ? 13.972 13.477 6.411 1.00 29.59 135 PHE B C 1
ATOM 2186 O O . PHE B 1 135 ? 15.143 13.817 6.634 1.00 25.58 135 PHE B O 1
ATOM 2194 N N . ILE B 1 136 ? 13.387 12.430 6.997 1.00 30.58 136 ILE B N 1
ATOM 2195 C CA . ILE B 1 136 ? 14.050 11.571 7.974 1.00 28.77 136 ILE B CA 1
ATOM 2196 C C . ILE B 1 136 ? 13.778 10.127 7.597 1.00 29.57 136 ILE B C 1
ATOM 2197 O O . ILE B 1 136 ? 12.674 9.788 7.157 1.00 34.76 136 ILE B O 1
ATOM 2202 N N . ASP B 1 137 ? 14.775 9.274 7.764 1.00 28.57 137 ASP B N 1
ATOM 2203 C CA . ASP B 1 137 ? 14.662 7.867 7.401 1.00 31.73 137 ASP B CA 1
ATOM 2204 C C . ASP B 1 137 ? 14.676 7.052 8.689 1.00 31.03 137 ASP B C 1
ATOM 2205 O O . ASP B 1 137 ? 15.711 6.949 9.354 1.00 39.79 137 ASP B O 1
ATOM 2210 N N . ALA B 1 138 ? 13.532 6.457 9.025 1.00 28.08 138 ALA B N 1
ATOM 2211 C CA . ALA B 1 138 ? 13.393 5.677 10.247 1.00 27.21 138 ALA B CA 1
ATOM 2212 C C . ALA B 1 138 ? 14.272 4.428 10.273 1.00 35.44 138 ALA B C 1
ATOM 2213 O O . ALA B 1 138 ? 14.425 3.816 11.340 1.00 34.98 138 ALA B O 1
ATOM 2215 N N . ALA B 1 139 ? 14.849 4.028 9.141 1.00 30.75 139 ALA B N 1
ATOM 2216 C CA . ALA B 1 139 ? 15.759 2.895 9.096 1.00 25.70 139 ALA B CA 1
ATOM 2217 C C . ALA B 1 139 ? 17.214 3.326 9.169 1.00 32.36 139 ALA B C 1
ATOM 2218 O O . ALA B 1 139 ? 18.105 2.538 8.835 1.00 44.52 139 ALA B O 1
ATOM 2220 N N . LYS B 1 140 ? 17.468 4.573 9.544 1.00 33.53 140 LYS B N 1
ATOM 2221 C CA . LYS B 1 140 ? 18.785 5.050 9.923 1.00 32.28 140 LYS B CA 1
ATOM 2222 C C . LYS B 1 140 ? 18.783 5.361 11.415 1.00 35.28 140 LYS B C 1
ATOM 2223 O O . LYS B 1 140 ? 17.730 5.560 12.025 1.00 41.42 140 LYS B O 1
ATOM 2229 N N . GLY B 1 141 ? 19.969 5.379 12.013 1.00 34.67 141 GLY B N 1
ATOM 2230 C CA . GLY B 1 141 ? 20.055 5.611 13.443 1.00 32.07 141 GLY B CA 1
ATOM 2231 C C . GLY B 1 141 ? 19.419 6.924 13.867 1.00 30.58 141 GLY B C 1
ATOM 2232 O O . GLY B 1 141 ? 19.277 7.868 13.089 1.00 29.33 141 GLY B O 1
ATOM 2233 N N . GLN B 1 142 ? 18.994 6.951 15.132 1.00 32.30 142 GLN B N 1
ATOM 2234 C CA . GLN B 1 142 ? 18.623 8.180 15.841 1.00 31.49 142 GLN B CA 1
ATOM 2235 C C . GLN B 1 142 ? 17.421 8.884 15.215 1.00 33.27 142 GLN B C 1
ATOM 2236 O O . GLN B 1 142 ? 17.329 10.118 15.266 1.00 34.00 142 GLN B O 1
ATOM 2242 N N . TYR B 1 143 ? 16.469 8.122 14.654 1.00 28.64 143 TYR B N 1
ATOM 2243 C CA . TYR B 1 143 ? 15.342 8.765 13.981 1.00 26.79 143 TYR B CA 1
ATOM 2244 C C . TYR B 1 143 ? 14.471 9.528 14.962 1.00 30.19 143 TYR B C 1
ATOM 2245 O O . TYR B 1 143 ? 13.998 10.625 14.649 1.00 28.56 143 TYR B O 1
ATOM 2254 N N . LYS B 1 144 ? 14.244 8.971 16.156 1.00 31.50 144 LYS B N 1
ATOM 2255 C CA . LYS B 1 144 ? 13.442 9.683 17.143 1.00 25.51 144 LYS B CA 1
ATOM 2256 C C . LYS B 1 144 ? 14.131 10.966 17.585 1.00 26.29 144 LYS B C 1
ATOM 2257 O O . LYS B 1 144 ? 13.507 12.029 17.628 1.00 29.29 144 LYS B O 1
ATOM 2263 N N . LYS B 1 145 ? 15.426 10.892 17.912 1.00 29.34 145 LYS B N 1
ATOM 2264 C CA . LYS B 1 145 ? 16.147 12.100 18.298 1.00 28.97 145 LYS B CA 1
ATOM 2265 C C . LYS B 1 145 ? 16.119 13.122 17.170 1.00 30.54 145 LYS B C 1
ATOM 2266 O O . LYS B 1 145 ? 15.798 14.299 17.384 1.00 29.50 145 LYS B O 1
ATOM 2272 N N . PHE B 1 146 ? 16.442 12.680 15.955 1.00 26.47 146 PHE B N 1
ATOM 2273 C CA . PHE B 1 146 ? 16.413 13.577 14.804 1.00 30.25 146 PHE B CA 1
ATOM 2274 C C . PHE B 1 146 ? 15.055 14.255 14.661 1.00 30.43 146 PHE B C 1
ATOM 2275 O O . PHE B 1 146 ? 14.976 15.486 14.558 1.00 31.84 146 PHE B O 1
ATOM 2283 N N . PHE B 1 147 ? 13.972 13.466 14.658 1.00 27.05 147 PHE B N 1
ATOM 2284 C CA . PHE B 1 147 ? 12.644 14.054 14.541 1.00 27.56 147 PHE B CA 1
ATOM 2285 C C . PHE B 1 147 ? 12.403 15.071 15.644 1.00 30.87 147 PHE B C 1
ATOM 2286 O O . PHE B 1 147 ? 11.888 16.163 15.390 1.00 34.39 147 PHE B O 1
ATOM 2294 N N . GLU B 1 148 ? 12.758 14.720 16.884 1.00 29.55 148 GLU B N 1
ATOM 2295 C CA . GLU B 1 148 ? 12.456 15.595 18.009 1.00 28.99 148 GLU B CA 1
ATOM 2296 C C . GLU B 1 148 ? 13.245 16.898 17.924 1.00 31.95 148 GLU B C 1
ATOM 2297 O O . GLU B 1 148 ? 12.701 17.982 18.179 1.00 30.15 148 GLU B O 1
ATOM 2299 N N . ASP B 1 149 ? 14.521 16.816 17.553 1.00 30.12 149 ASP B N 1
ATOM 2300 C CA . ASP B 1 149 ? 15.308 18.029 17.356 1.00 33.20 149 ASP B CA 1
ATOM 2301 C C . ASP B 1 149 ? 14.839 18.788 16.130 1.00 33.22 149 ASP B C 1
ATOM 2302 O O . ASP B 1 149 ? 14.615 20.004 16.188 1.00 36.71 149 ASP B O 1
ATOM 2307 N N . SER B 1 150 ? 14.702 18.095 14.999 1.00 30.26 150 SER B N 1
ATOM 2308 C CA . SER B 1 150 ? 14.416 18.820 13.767 1.00 31.55 150 SER B CA 1
ATOM 2309 C C . SER B 1 150 ? 13.013 19.421 13.777 1.00 31.09 150 SER B C 1
ATOM 2310 O O . SER B 1 150 ? 12.779 20.432 13.108 1.00 29.31 150 SER B O 1
ATOM 2313 N N . TYR B 1 151 ? 12.079 18.843 14.544 1.00 33.09 151 TYR B N 1
ATOM 2314 C CA . TYR B 1 151 ? 10.731 19.413 14.634 1.00 32.72 151 TYR B CA 1
ATOM 2315 C C . TYR B 1 151 ? 10.765 20.865 15.105 1.00 33.33 151 TYR B C 1
ATOM 2316 O O . TYR B 1 151 ? 9.912 21.679 14.725 1.00 29.25 151 TYR B O 1
ATOM 2325 N N . LYS B 1 152 ? 11.751 21.207 15.919 1.00 35.70 152 LYS B N 1
ATOM 2326 C CA . LYS B 1 152 ? 11.845 22.540 16.481 1.00 31.59 152 LYS B CA 1
ATOM 2327 C C . LYS B 1 152 ? 12.316 23.558 15.461 1.00 31.69 152 LYS B C 1
ATOM 2328 O O . LYS B 1 152 ? 12.114 24.756 15.666 1.00 36.97 152 LYS B O 1
ATOM 2334 N N . LEU B 1 153 ? 12.919 23.113 14.365 1.00 33.39 153 LEU B N 1
ATOM 2335 C CA . LEU B 1 153 ? 13.244 23.991 13.252 1.00 33.10 153 LEU B CA 1
ATOM 2336 C C . LEU B 1 153 ? 12.104 24.091 12.247 1.00 32.43 153 LEU B C 1
ATOM 2337 O O . LEU B 1 153 ? 12.205 24.851 11.282 1.00 35.45 153 LEU B O 1
ATOM 2342 N N . LEU B 1 154 ? 11.025 23.347 12.449 1.00 31.31 154 LEU B N 1
ATOM 2343 C CA . LEU B 1 154 ? 9.950 23.337 11.472 1.00 34.00 154 LEU B CA 1
ATOM 2344 C C . LEU B 1 154 ? 9.162 24.634 11.538 1.00 34.41 154 LEU B C 1
ATOM 2345 O O . LEU B 1 154 ? 8.714 25.048 12.613 1.00 44.07 154 LEU B O 1
ATOM 2350 N N . ASN B 1 155 ? 8.996 25.275 10.387 1.00 32.41 155 ASN B N 1
ATOM 2351 C CA . ASN B 1 155 ? 8.086 26.406 10.305 1.00 36.84 155 ASN B CA 1
ATOM 2352 C C . ASN B 1 155 ? 6.637 25.953 10.534 1.00 36.68 155 ASN B C 1
ATOM 2353 O O . ASN B 1 155 ? 6.294 24.768 10.423 1.00 29.50 155 ASN B O 1
ATOM 2358 N N . GLU B 1 156 ? 5.791 26.917 10.900 1.00 38.78 156 GLU B N 1
ATOM 2359 C CA . GLU B 1 156 ? 4.357 26.662 10.965 1.00 39.32 156 GLU B CA 1
ATOM 2360 C C . GLU B 1 156 ? 3.870 26.159 9.611 1.00 38.21 156 GLU B C 1
ATOM 2361 O O . GLU B 1 156 ? 4.374 26.578 8.561 1.00 39.60 156 GLU B O 1
ATOM 2363 N N . CYS B 1 157 ? 2.911 25.230 9.637 1.00 41.22 157 CYS B N 1
ATOM 2364 C CA . CYS B 1 157 ? 2.402 24.538 8.450 1.00 39.39 157 CYS B CA 1
ATOM 2365 C C . CYS B 1 157 ? 3.475 23.710 7.734 1.00 37.16 157 CYS B C 1
ATOM 2366 O O . CYS B 1 157 ? 3.243 23.253 6.613 1.00 40.69 157 CYS B O 1
ATOM 2369 N N . GLY B 1 158 ? 4.667 23.518 8.345 1.00 37.97 158 GLY B N 1
ATOM 2370 C CA . GLY B 1 158 ? 5.707 22.689 7.756 1.00 35.84 158 GLY B CA 1
ATOM 2371 C C . GLY B 1 158 ? 5.433 21.185 7.877 1.00 33.38 158 GLY B C 1
ATOM 2372 O O . GLY B 1 158 ? 4.560 20.736 8.622 1.00 32.53 158 GLY B O 1
ATOM 2373 N N . ILE B 1 159 ? 6.219 20.400 7.132 1.00 29.56 159 ILE B N 1
ATOM 2374 C CA . ILE B 1 159 ? 5.978 18.971 6.929 1.00 28.92 159 ILE B CA 1
ATOM 2375 C C . ILE B 1 159 ? 7.219 18.182 7.328 1.00 26.93 159 ILE B C 1
ATOM 2376 O O . ILE B 1 159 ? 8.345 18.617 7.070 1.00 30.64 159 ILE B O 1
ATOM 2381 N N . VAL B 1 160 ? 7.019 17.018 7.948 1.00 27.93 160 VAL B N 1
ATOM 2382 C CA . VAL B 1 160 ? 8.082 16.032 8.152 1.00 27.28 160 VAL B CA 1
ATOM 2383 C C . VAL B 1 160 ? 7.682 14.747 7.445 1.00 25.48 160 VAL B C 1
ATOM 2384 O O . VAL B 1 160 ? 6.588 14.219 7.674 1.00 31.53 160 VAL B O 1
ATOM 2388 N N . PHE B 1 161 ? 8.564 14.239 6.613 1.00 20.61 161 PHE B N 1
ATOM 2389 C CA . PHE B 1 161 ? 8.328 13.036 5.830 1.00 23.41 161 PHE B CA 1
ATOM 2390 C C . PHE B 1 161 ? 9.260 11.969 6.384 1.00 27.33 161 PHE B C 1
ATOM 2391 O O . PHE B 1 161 ? 10.477 12.060 6.219 1.00 28.41 161 PHE B O 1
ATOM 2399 N N . VAL B 1 162 ? 8.719 10.986 7.085 1.00 28.45 162 VAL B N 1
ATOM 2400 C CA . VAL B 1 162 ? 9.547 9.926 7.652 1.00 28.45 162 VAL B CA 1
ATOM 2401 C C . VAL B 1 162 ? 9.440 8.698 6.755 1.00 32.83 162 VAL B C 1
ATOM 2402 O O . VAL B 1 162 ? 8.336 8.192 6.510 1.00 33.96 162 VAL B O 1
ATOM 2406 N N . ASP B 1 163 ? 10.580 8.223 6.251 1.00 29.09 163 ASP B N 1
ATOM 2407 C CA . ASP B 1 163 ? 10.563 7.052 5.390 1.00 28.37 163 ASP B CA 1
ATOM 2408 C C . ASP B 1 163 ? 10.846 5.766 6.173 1.00 33.57 163 ASP B C 1
ATOM 2409 O O . ASP B 1 163 ? 11.462 5.776 7.242 1.00 31.07 163 ASP B O 1
ATOM 2414 N N . ASN B 1 164 ? 10.382 4.645 5.609 1.00 34.65 164 ASN B N 1
ATOM 2415 C CA . ASN B 1 164 ? 10.698 3.302 6.114 1.00 34.06 164 ASN B CA 1
ATOM 2416 C C . ASN B 1 164 ? 10.087 3.064 7.487 1.00 34.05 164 ASN B C 1
ATOM 2417 O O . ASN B 1 164 ? 10.682 2.400 8.336 1.00 35.45 164 ASN B O 1
ATOM 2422 N N . ILE B 1 165 ? 8.898 3.627 7.726 1.00 29.92 165 ILE B N 1
ATOM 2423 C CA . ILE B 1 165 ? 8.352 3.633 9.079 1.00 32.74 165 ILE B CA 1
ATOM 2424 C C . ILE B 1 165 ? 7.590 2.353 9.397 1.00 36.32 165 ILE B C 1
ATOM 2425 O O . ILE B 1 165 ? 7.118 2.180 10.532 1.00 33.52 165 ILE B O 1
ATOM 2430 N N . LEU B 1 166 ? 7.448 1.467 8.423 1.00 39.56 166 LEU B N 1
ATOM 2431 C CA . LEU B 1 166 ? 6.759 0.172 8.638 1.00 37.73 166 LEU B CA 1
ATOM 2432 C C . LEU B 1 166 ? 7.753 -0.982 8.474 1.00 38.18 166 LEU B C 1
ATOM 2433 O O . LEU B 1 166 ? 7.310 -2.119 8.392 1.00 41.81 166 LEU B O 1
ATOM 2438 N N . PHE B 1 167 ? 9.038 -0.635 8.463 1.00 30.00 167 PHE B N 1
ATOM 2439 C CA . PHE B 1 167 ? 10.245 -1.498 8.390 1.00 30.00 167 PHE B CA 1
ATOM 2440 C C . PHE B 1 167 ? 9.969 -2.901 7.856 1.00 30.00 167 PHE B C 1
ATOM 2441 O O . PHE B 1 167 ? 9.817 -3.802 8.611 1.00 30.00 167 PHE B O 1
ATOM 2449 N N . ARG B 1 168 ? 9.788 -3.026 6.555 1.00 29.11 168 ARG B N 1
ATOM 2450 C CA . ARG B 1 168 ? 9.552 -4.286 5.807 1.00 36.41 168 ARG B CA 1
ATOM 2451 C C . ARG B 1 168 ? 8.268 -5.023 6.181 1.00 37.08 168 ARG B C 1
ATOM 2452 O O . ARG B 1 168 ? 8.129 -6.063 5.671 1.00 34.53 168 ARG B O 1
ATOM 2460 N N . GLY B 1 169 ? 7.351 -4.463 6.954 1.00 37.14 169 GLY B N 1
ATOM 2461 C CA . GLY B 1 169 ? 6.144 -5.166 7.381 1.00 34.05 169 GLY B CA 1
ATOM 2462 C C . GLY B 1 169 ? 6.335 -5.805 8.736 1.00 38.74 169 GLY B C 1
ATOM 2463 O O . GLY B 1 169 ? 5.344 -6.225 9.289 1.00 37.72 169 GLY B O 1
ATOM 2464 N N . TYR B 1 170 ? 7.567 -5.830 9.254 1.00 37.60 170 TYR B N 1
ATOM 2465 C CA . TYR B 1 170 ? 7.836 -6.469 10.535 1.00 30.28 170 TYR B CA 1
ATOM 2466 C C . TYR B 1 170 ? 7.044 -5.839 11.677 1.00 30.85 170 TYR B C 1
ATOM 2467 O O . TYR B 1 170 ? 6.876 -6.475 12.719 1.00 34.26 170 TYR B O 1
ATOM 2469 N N . LEU B 1 171 ? 6.534 -4.618 11.502 1.00 34.22 171 LEU B N 1
ATOM 2470 C CA . LEU B 1 171 ? 5.692 -3.992 12.521 1.00 34.66 171 LEU B CA 1
ATOM 2471 C C . LEU B 1 171 ? 4.408 -4.770 12.785 1.00 34.25 171 LEU B C 1
ATOM 2472 O O . LEU B 1 171 ? 3.840 -4.647 13.876 1.00 30.96 171 LEU B O 1
ATOM 2477 N N . TYR B 1 172 ? 3.932 -5.557 11.813 1.00 40.71 172 TYR B N 1
ATOM 2478 C CA . TYR B 1 172 ? 2.711 -6.350 11.968 1.00 40.93 172 TYR B CA 1
ATOM 2479 C C . TYR B 1 172 ? 2.953 -7.824 11.632 1.00 38.52 172 TYR B C 1
ATOM 2480 O O . TYR B 1 172 ? 2.291 -8.701 12.195 1.00 41.54 172 TYR B O 1
ATOM 2489 N N . LYS B 1 173 ? 3.916 -8.108 10.749 1.00 41.99 173 LYS B N 1
ATOM 2490 C CA . LYS B 1 173 ? 4.237 -9.461 10.296 1.00 42.90 173 LYS B CA 1
ATOM 2491 C C . LYS B 1 173 ? 5.298 -10.118 11.186 1.00 43.35 173 LYS B C 1
ATOM 2492 O O . LYS B 1 173 ? 6.089 -9.438 11.843 1.00 38.79 173 LYS B O 1
ATOM 2494 N N . GLU B 1 174 ? 5.307 -11.457 11.199 1.00 46.61 174 GLU B N 1
ATOM 2495 C CA . GLU B 1 174 ? 6.315 -12.198 11.953 1.00 40.73 174 GLU B CA 1
ATOM 2496 C C . GLU B 1 174 ? 7.696 -11.929 11.376 1.00 43.37 174 GLU B C 1
ATOM 2497 O O . GLU B 1 174 ? 7.859 -11.713 10.173 1.00 51.91 174 GLU B O 1
ATOM 2499 N N . SER B 1 175 ? 8.665 -11.858 12.253 1.00 43.68 175 SER B N 1
ATOM 2500 C CA . SER B 1 175 ? 9.970 -11.388 11.776 1.00 38.88 175 SER B CA 1
ATOM 2501 C C . SER B 1 175 ? 11.103 -12.216 12.342 1.00 39.69 175 SER B C 1
ATOM 2502 O O . SER B 1 175 ? 10.908 -12.894 13.314 1.00 42.89 175 SER B O 1
ATOM 2505 N N . PRO B 1 176 ? 12.288 -12.160 11.720 1.00 33.59 176 PRO B N 1
ATOM 2506 C CA . PRO B 1 176 ? 13.475 -12.763 12.279 1.00 32.43 176 PRO B CA 1
ATOM 2507 C C . PRO B 1 176 ? 13.664 -12.246 13.708 1.00 33.35 176 PRO B C 1
ATOM 2508 O O . PRO B 1 176 ? 13.626 -11.075 13.908 1.00 38.22 176 PRO B O 1
ATOM 2512 N N . LYS B 1 177 ? 14.030 -13.107 14.649 1.00 30.00 177 LYS B N 1
ATOM 2513 C CA . LYS B 1 177 ? 14.169 -12.726 16.090 1.00 30.00 177 LYS B CA 1
ATOM 2514 C C . LYS B 1 177 ? 15.124 -11.539 16.385 1.00 30.00 177 LYS B C 1
ATOM 2515 O O . LYS B 1 177 ? 14.933 -10.910 17.417 1.00 30.00 177 LYS B O 1
ATOM 2517 N N . ARG B 1 178 ? 16.124 -11.273 15.539 1.00 32.56 178 ARG B N 1
ATOM 2518 C CA . ARG B 1 178 ? 17.120 -10.179 15.606 1.00 31.69 178 ARG B CA 1
ATOM 2519 C C . ARG B 1 178 ? 16.466 -8.790 15.494 1.00 31.73 178 ARG B C 1
ATOM 2520 O O . ARG B 1 178 ? 17.021 -7.820 15.987 1.00 27.46 178 ARG B O 1
ATOM 2522 N N . PHE B 1 179 ? 15.322 -8.694 14.848 1.00 30.64 179 PHE B N 1
ATOM 2523 C CA . PHE B 1 179 ? 14.690 -7.373 14.707 1.00 27.75 179 PHE B CA 1
ATOM 2524 C C . PHE B 1 179 ? 13.709 -7.161 15.842 1.00 28.89 179 PHE B C 1
ATOM 2525 O O . PHE B 1 179 ? 12.939 -6.264 15.739 1.00 36.07 179 PHE B O 1
ATOM 2533 N N . LYS B 1 180 ? 13.800 -7.928 16.908 1.00 22.82 180 LYS B N 1
ATOM 2534 C CA . LYS B 1 180 ? 12.823 -7.763 17.977 1.00 24.98 180 LYS B CA 1
ATOM 2535 C C . LYS B 1 180 ? 12.885 -6.368 18.592 1.00 29.98 180 LYS B C 1
ATOM 2536 O O . LYS B 1 180 ? 11.866 -5.848 19.054 1.00 28.55 180 LYS B O 1
ATOM 2538 N N . THR B 1 181 ? 14.071 -5.752 18.607 1.00 34.12 181 THR B N 1
ATOM 2539 C CA . THR B 1 181 ? 14.351 -4.454 19.226 1.00 31.66 181 THR B CA 1
ATOM 2540 C C . THR B 1 181 ? 14.103 -3.289 18.271 1.00 30.50 181 THR B C 1
ATOM 2541 O O . THR B 1 181 ? 13.502 -2.281 18.658 1.00 26.70 181 THR B O 1
ATOM 2545 N N . ILE B 1 182 ? 14.591 -3.413 17.031 1.00 28.23 182 ILE B N 1
ATOM 2546 C CA . ILE B 1 182 ? 14.245 -2.474 15.966 1.00 27.24 182 ILE B CA 1
ATOM 2547 C C . ILE B 1 182 ? 12.728 -2.276 15.896 1.00 32.83 182 ILE B C 1
ATOM 2548 O O . ILE B 1 182 ? 12.227 -1.145 15.957 1.00 34.51 182 ILE B O 1
ATOM 2553 N N . VAL B 1 183 ? 11.973 -3.382 15.805 1.00 30.46 183 VAL B N 1
ATOM 2554 C CA . VAL B 1 183 ? 10.516 -3.308 15.661 1.00 30.31 183 VAL B CA 1
ATOM 2555 C C . VAL B 1 183 ? 9.878 -2.677 16.893 1.00 28.37 183 VAL B C 1
ATOM 2556 O O . VAL B 1 183 ? 8.999 -1.815 16.783 1.00 29.73 183 VAL B O 1
ATOM 2560 N N . LYS B 1 184 ? 10.300 -3.105 18.086 1.00 28.48 184 LYS B N 1
ATOM 2561 C CA . LYS B 1 184 ? 9.703 -2.600 19.322 1.00 27.68 184 LYS B CA 1
ATOM 2562 C C . LYS B 1 184 ? 9.761 -1.080 19.406 1.00 31.38 184 LYS B C 1
ATOM 2563 O O . LYS B 1 184 ? 8.867 -0.458 19.989 1.00 31.52 184 LYS B O 1
ATOM 2565 N N . ARG B 1 185 ? 10.798 -0.465 18.841 1.00 31.25 185 ARG B N 1
ATOM 2566 C CA . ARG B 1 185 ? 10.961 0.976 18.992 1.00 34.49 185 ARG B CA 1
ATOM 2567 C C . ARG B 1 185 ? 10.286 1.754 17.873 1.00 29.39 185 ARG B C 1
ATOM 2568 O O . ARG B 1 185 ? 9.733 2.829 18.118 1.00 30.55 185 ARG B O 1
ATOM 2576 N N . LEU B 1 186 ? 10.316 1.232 16.650 1.00 30.39 186 LEU B N 1
ATOM 2577 C CA . LEU B 1 186 ? 9.512 1.815 15.580 1.00 34.60 186 LEU B CA 1
ATOM 2578 C C . LEU B 1 186 ? 8.041 1.924 15.985 1.00 35.33 186 LEU B C 1
ATOM 2579 O O . LEU B 1 186 ? 7.420 2.983 15.840 1.00 38.38 186 LEU B O 1
ATOM 2584 N N . ASP B 1 187 ? 7.466 0.831 16.499 1.00 29.69 187 ASP B N 1
ATOM 2585 C CA . ASP B 1 187 ? 6.082 0.870 16.958 1.00 33.41 187 ASP B CA 1
ATOM 2586 C C . ASP B 1 187 ? 5.876 1.881 18.087 1.00 34.03 187 ASP B C 1
ATOM 2587 O O . ASP B 1 187 ? 4.803 2.489 18.188 1.00 37.10 187 ASP B O 1
ATOM 2592 N N . GLU B 1 188 ? 6.880 2.074 18.945 1.00 31.77 188 GLU B N 1
ATOM 2593 C CA . GLU B 1 188 ? 6.755 3.068 20.004 1.00 30.31 188 GLU B CA 1
ATOM 2594 C C . GLU B 1 188 ? 6.727 4.470 19.416 1.00 30.76 188 GLU B C 1
ATOM 2595 O O . GLU B 1 188 ? 5.977 5.344 19.879 1.00 26.89 188 GLU B O 1
ATOM 2601 N N . PHE B 1 189 ? 7.550 4.685 18.394 1.00 31.18 189 PHE B N 1
ATOM 2602 C CA . PHE B 1 189 ? 7.600 5.954 17.682 1.00 31.86 189 PHE B CA 1
ATOM 2603 C C . PHE B 1 189 ? 6.310 6.171 16.896 1.00 32.87 189 PHE B C 1
ATOM 2604 O O . PHE B 1 189 ? 5.693 7.243 16.964 1.00 33.20 189 PHE B O 1
ATOM 2612 N N . VAL B 1 190 ? 5.861 5.136 16.178 1.00 35.66 190 VAL B N 1
ATOM 2613 C CA . VAL B 1 190 ? 4.566 5.197 15.505 1.00 33.96 190 VAL B CA 1
ATOM 2614 C C . VAL B 1 190 ? 3.488 5.641 16.480 1.00 31.20 190 VAL B C 1
ATOM 2615 O O . VAL B 1 190 ? 2.671 6.513 16.166 1.00 29.52 190 VAL B O 1
ATOM 2619 N N . ASN B 1 191 ? 3.495 5.088 17.696 1.00 29.46 191 ASN B N 1
ATOM 2620 C CA . ASN B 1 191 ? 2.465 5.489 18.649 1.00 33.70 191 ASN B CA 1
ATOM 2621 C C . ASN B 1 191 ? 2.731 6.891 19.169 1.00 34.08 191 ASN B C 1
ATOM 2622 O O . ASN B 1 191 ? 1.799 7.694 19.323 1.00 33.06 191 ASN B O 1
ATOM 2627 N N . TYR B 1 192 ? 4.005 7.201 19.419 1.00 36.95 192 TYR B N 1
ATOM 2628 C CA . TYR B 1 192 ? 4.395 8.517 19.917 1.00 33.89 192 TYR B CA 1
ATOM 2629 C C . TYR B 1 192 ? 3.916 9.618 18.983 1.00 32.86 192 TYR B C 1
ATOM 2630 O O . TYR B 1 192 ? 3.255 10.568 19.413 1.00 31.88 192 TYR B O 1
ATOM 2639 N N . LEU B 1 193 ? 4.229 9.488 17.693 1.00 33.12 193 LEU B N 1
ATOM 2640 C CA . LEU B 1 193 ? 3.742 10.431 16.693 1.00 35.97 193 LEU B CA 1
ATOM 2641 C C . LEU B 1 193 ? 2.220 10.554 16.722 1.00 30.45 193 LEU B C 1
ATOM 2642 O O . LEU B 1 193 ? 1.677 11.661 16.662 1.00 31.06 193 LEU B O 1
ATOM 2647 N N . TYR B 1 194 ? 1.517 9.425 16.831 1.00 31.74 194 TYR B N 1
ATOM 2648 C CA . TYR B 1 194 ? 0.058 9.443 16.766 1.00 32.01 194 TYR B CA 1
ATOM 2649 C C . TYR B 1 194 ? -0.547 10.137 17.975 1.00 33.65 194 TYR B C 1
ATOM 2650 O O . TYR B 1 194 ? -1.577 10.814 17.861 1.00 32.27 194 TYR B O 1
ATOM 2659 N N . GLU B 1 195 ? 0.053 9.959 19.148 1.00 34.27 195 GLU B N 1
ATOM 2660 C CA . GLU B 1 195 ? -0.519 10.571 20.339 1.00 32.31 195 GLU B CA 1
ATOM 2661 C C . GLU B 1 195 ? -0.241 12.067 20.386 1.00 35.23 195 GLU B C 1
ATOM 2662 O O . GLU B 1 195 ? -1.034 12.823 20.960 1.00 32.81 195 GLU B O 1
ATOM 2664 N N . ASN B 1 196 ? 0.855 12.518 19.764 1.00 34.56 196 ASN B N 1
ATOM 2665 C CA . ASN B 1 196 ? 1.383 13.850 20.012 1.00 30.34 196 ASN B CA 1
ATOM 2666 C C . ASN B 1 196 ? 1.440 14.751 18.793 1.00 32.26 196 ASN B C 1
ATOM 2667 O O . ASN B 1 196 ? 1.771 15.935 18.944 1.00 36.88 196 ASN B O 1
ATOM 2672 N N . PHE B 1 197 ? 1.144 14.253 17.593 1.00 29.47 197 PHE B N 1
ATOM 2673 C CA . PHE B 1 197 ? 1.358 15.075 16.411 1.00 25.43 197 PHE B CA 1
ATOM 2674 C C . PHE B 1 197 ? 0.215 14.916 15.423 1.00 27.68 197 PHE B C 1
ATOM 2675 O O . PHE B 1 197 ? -0.556 13.959 15.484 1.00 29.48 197 PHE B O 1
ATOM 2683 N N . ASP B 1 198 ? 0.089 15.897 14.530 1.00 28.80 198 ASP B N 1
ATOM 2684 C CA . ASP B 1 198 ? -0.813 15.764 13.387 1.00 32.11 198 ASP B CA 1
ATOM 2685 C C . ASP B 1 198 ? -0.180 14.763 12.432 1.00 34.43 198 ASP B C 1
ATOM 2686 O O . ASP B 1 198 ? 0.684 15.113 11.627 1.00 29.58 198 ASP B O 1
ATOM 2691 N N . PHE B 1 199 ? -0.595 13.507 12.519 1.00 31.77 199 PHE B N 1
ATOM 2692 C CA . PHE B 1 199 ? 0.139 12.419 11.903 1.00 28.39 199 PHE B CA 1
ATOM 2693 C C . PHE B 1 199 ? -0.758 11.642 10.961 1.00 27.14 199 PHE B C 1
ATOM 2694 O O . PHE B 1 199 ? -1.904 11.333 11.294 1.00 34.83 199 PHE B O 1
ATOM 2702 N N . VAL B 1 200 ? -0.220 11.310 9.796 1.00 26.58 200 VAL B N 1
ATOM 2703 C CA . VAL B 1 200 ? -0.821 10.316 8.924 1.00 26.72 200 VAL B CA 1
ATOM 2704 C C . VAL B 1 200 ? 0.221 9.244 8.627 1.00 29.55 200 VAL B C 1
ATOM 2705 O O . VAL B 1 200 ? 1.426 9.521 8.544 1.00 26.17 200 VAL B O 1
ATOM 2709 N N . LEU B 1 201 ? -0.246 8.002 8.487 1.00 29.17 201 LEU B N 1
ATOM 2710 C CA . LEU B 1 201 ? 0.619 6.879 8.135 1.00 27.13 201 LEU B CA 1
ATOM 2711 C C . LEU B 1 201 ? 0.088 6.226 6.862 1.00 29.25 201 LEU B C 1
ATOM 2712 O O . LEU B 1 201 ? -1.074 5.803 6.816 1.00 31.18 201 LEU B O 1
ATOM 2717 N N . LEU B 1 202 ? 0.932 6.141 5.834 1.00 22.71 202 LEU B N 1
ATOM 2718 C CA . LEU B 1 202 ? 0.521 5.567 4.568 1.00 30.66 202 LEU B CA 1
ATOM 2719 C C . LEU B 1 202 ? 1.361 4.343 4.239 1.00 31.11 202 LEU B C 1
ATOM 2720 O O . LEU B 1 202 ? 2.595 4.399 4.323 1.00 34.04 202 LEU B O 1
ATOM 2725 N N . PRO B 1 203 ? 0.750 3.235 3.885 1.00 31.73 203 PRO B N 1
ATOM 2726 C CA . PRO B 1 203 ? 1.534 2.029 3.537 1.00 28.80 203 PRO B CA 1
ATOM 2727 C C . PRO B 1 203 ? 1.984 2.040 2.080 1.00 30.28 203 PRO B C 1
ATOM 2728 O O . PRO B 1 203 ? 1.586 1.215 1.268 1.00 29.18 203 PRO B O 1
ATOM 2732 N N . ILE B 1 204 ? 2.860 2.986 1.737 1.00 31.15 204 ILE B N 1
ATOM 2733 C CA . ILE B 1 204 ? 3.186 3.273 0.343 1.00 30.63 204 ILE B CA 1
ATOM 2734 C C . ILE B 1 204 ? 4.318 2.398 -0.184 1.00 43.52 204 ILE B C 1
ATOM 2735 O O . ILE B 1 204 ? 4.130 1.640 -1.146 1.00 56.99 204 ILE B O 1
ATOM 2740 N N . SER B 1 205 ? 5.518 2.535 0.379 1.00 31.36 205 SER B N 1
ATOM 2741 C CA . SER B 1 205 ? 6.618 1.734 -0.147 1.00 27.88 205 SER B CA 1
ATOM 2742 C C . SER B 1 205 ? 7.070 0.757 0.921 1.00 29.17 205 SER B C 1
ATOM 2743 O O . SER B 1 205 ? 6.674 -0.406 0.913 1.00 34.03 205 SER B O 1
ATOM 2746 N N . ASP B 1 206 ? 7.893 1.228 1.848 1.00 35.46 206 ASP B N 1
ATOM 2747 C CA . ASP B 1 206 ? 8.159 0.546 3.108 1.00 32.82 206 ASP B CA 1
ATOM 2748 C C . ASP B 1 206 ? 7.504 1.310 4.254 1.00 28.84 206 ASP B C 1
ATOM 2749 O O . ASP B 1 206 ? 8.061 1.419 5.341 1.00 28.69 206 ASP B O 1
ATOM 2754 N N . GLY B 1 207 ? 6.314 1.862 4.000 1.00 29.85 207 GLY B N 1
ATOM 2755 C CA . GLY B 1 207 ? 5.600 2.675 4.961 1.00 27.41 207 GLY B CA 1
ATOM 2756 C C . GLY B 1 207 ? 6.080 4.112 4.978 1.00 31.73 207 GLY B C 1
ATOM 2757 O O . GLY B 1 207 ? 7.283 4.365 4.863 1.00 31.32 207 GLY B O 1
ATOM 2758 N N . VAL B 1 208 ? 5.159 5.065 5.115 1.00 30.26 208 VAL B N 1
ATOM 2759 C CA . VAL B 1 208 ? 5.507 6.478 5.218 1.00 26.38 208 VAL B CA 1
ATOM 2760 C C . VAL B 1 208 ? 4.618 7.132 6.264 1.00 26.99 208 VAL B C 1
ATOM 2761 O O . VAL B 1 208 ? 3.405 6.911 6.281 1.00 30.20 208 VAL B O 1
ATOM 2765 N N . GLY B 1 209 ? 5.212 7.945 7.129 1.00 24.57 209 GLY B N 1
ATOM 2766 C CA . GLY B 1 209 ? 4.466 8.847 8.004 1.00 24.66 209 GLY B CA 1
ATOM 2767 C C . GLY B 1 209 ? 4.728 10.299 7.635 1.00 25.93 209 GLY B C 1
ATOM 2768 O O . GLY B 1 209 ? 5.846 10.657 7.254 1.00 29.53 209 GLY B O 1
ATOM 2769 N N . ILE B 1 210 ? 3.702 11.139 7.739 1.00 19.82 210 ILE B N 1
ATOM 2770 C CA . ILE B 1 210 ? 3.854 12.566 7.472 1.00 24.58 210 ILE B CA 1
ATOM 2771 C C . ILE B 1 210 ? 3.307 13.333 8.667 1.00 27.30 210 ILE B C 1
ATOM 2772 O O . ILE B 1 210 ? 2.282 12.950 9.241 1.00 27.67 210 ILE B O 1
ATOM 2777 N N . ILE B 1 211 ? 3.995 14.412 9.047 1.00 27.06 211 ILE B N 1
ATOM 2778 C CA . ILE B 1 211 ? 3.697 15.159 10.265 1.00 24.80 211 ILE B CA 1
ATOM 2779 C C . ILE B 1 211 ? 3.518 16.624 9.892 1.00 27.34 211 ILE B C 1
ATOM 2780 O O . ILE B 1 211 ? 4.193 17.130 8.992 1.00 30.22 211 ILE B O 1
ATOM 2785 N N . HIS B 1 212 ? 2.586 17.294 10.559 1.00 31.96 212 HIS B N 1
ATOM 2786 C CA . HIS B 1 212 ? 2.204 18.658 10.233 1.00 31.21 212 HIS B CA 1
ATOM 2787 C C . HIS B 1 212 ? 2.303 19.514 11.490 1.00 38.61 212 HIS B C 1
ATOM 2788 O O . HIS B 1 212 ? 1.871 19.093 12.570 1.00 41.81 212 HIS B O 1
ATOM 2795 N N . LYS B 1 213 ? 2.900 20.706 11.354 1.00 34.74 213 LYS B N 1
ATOM 2796 C CA . LYS B 1 213 ? 2.947 21.664 12.450 1.00 35.56 213 LYS B CA 1
ATOM 2797 C C . LYS B 1 213 ? 1.770 22.612 12.293 1.00 40.25 213 LYS B C 1
ATOM 2798 O O . LYS B 1 213 ? 1.763 23.416 11.346 1.00 40.32 213 LYS B O 1
ATOM 2800 N N . PRO B 1 214 ? 0.761 22.574 13.187 1.00 43.61 214 PRO B N 1
ATOM 2801 C CA . PRO B 1 214 ? -0.491 23.328 13.025 1.00 41.79 214 PRO B CA 1
ATOM 2802 C C . PRO B 1 214 ? -0.277 24.842 12.958 1.00 42.70 214 PRO B C 1
ATOM 2803 O O . PRO B 1 214 ? 0.808 25.310 13.304 1.00 46.65 214 PRO B O 1
ATOM 2807 N N . ASN C 1 9 ? 15.480 33.774 61.085 1.00 33.87 9 ASN C N 1
ATOM 2808 C CA . ASN C 1 9 ? 16.223 34.906 61.643 1.00 49.35 9 ASN C CA 1
ATOM 2809 C C . ASN C 1 9 ? 16.202 36.132 60.725 1.00 46.27 9 ASN C C 1
ATOM 2810 O O . ASN C 1 9 ? 16.492 36.042 59.519 1.00 40.99 9 ASN C O 1
ATOM 2815 N N . GLU C 1 10 ? 15.883 37.291 61.306 1.00 43.05 10 GLU C N 1
ATOM 2816 C CA . GLU C 1 10 ? 16.044 38.534 60.559 1.00 40.79 10 GLU C CA 1
ATOM 2817 C C . GLU C 1 10 ? 17.521 38.853 60.302 1.00 39.72 10 GLU C C 1
ATOM 2818 O O . GLU C 1 10 ? 17.851 39.476 59.285 1.00 37.88 10 GLU C O 1
ATOM 2820 N N . TYR C 1 11 ? 18.419 38.421 61.193 1.00 36.80 11 TYR C N 1
ATOM 2821 C CA . TYR C 1 11 ? 19.852 38.661 61.015 1.00 36.31 11 TYR C CA 1
ATOM 2822 C C . TYR C 1 11 ? 20.335 38.166 59.661 1.00 37.84 11 TYR C C 1
ATOM 2823 O O . TYR C 1 11 ? 20.867 38.939 58.856 1.00 37.26 11 TYR C O 1
ATOM 2832 N N . ILE C 1 12 ? 20.189 36.860 59.411 1.00 36.32 12 ILE C N 1
ATOM 2833 C CA . ILE C 1 12 ? 20.548 36.305 58.108 1.00 33.96 12 ILE C CA 1
ATOM 2834 C C . ILE C 1 12 ? 19.870 37.098 56.995 1.00 35.61 12 ILE C C 1
ATOM 2835 O O . ILE C 1 12 ? 20.528 37.595 56.074 1.00 36.96 12 ILE C O 1
ATOM 2840 N N . SER C 1 13 ? 18.543 37.247 57.081 1.00 38.92 13 SER C N 1
ATOM 2841 C CA . SER C 1 13 ? 17.798 37.982 56.057 1.00 41.31 13 SER C CA 1
ATOM 2842 C C . SER C 1 13 ? 18.413 39.348 55.808 1.00 34.63 13 SER C C 1
ATOM 2843 O O . SER C 1 13 ? 18.510 39.807 54.664 1.00 34.52 13 SER C O 1
ATOM 2846 N N . SER C 1 14 ? 18.837 40.006 56.879 1.00 34.88 14 SER C N 1
ATOM 2847 C CA . SER C 1 14 ? 19.463 41.308 56.748 1.00 34.27 14 SER C CA 1
ATOM 2848 C C . SER C 1 14 ? 20.768 41.202 55.978 1.00 33.37 14 SER C C 1
ATOM 2849 O O . SER C 1 14 ? 21.100 42.093 55.189 1.00 33.49 14 SER C O 1
ATOM 2852 N N . LYS C 1 15 ? 21.519 40.112 56.181 1.00 32.89 15 LYS C N 1
ATOM 2853 C CA . LYS C 1 15 ? 22.769 39.945 55.447 1.00 31.66 15 LYS C CA 1
ATOM 2854 C C . LYS C 1 15 ? 22.502 39.643 53.975 1.00 32.49 15 LYS C C 1
ATOM 2855 O O . LYS C 1 15 ? 23.217 40.135 53.095 1.00 30.33 15 LYS C O 1
ATOM 2861 N N . ILE C 1 16 ? 21.445 38.882 53.683 1.00 29.03 16 ILE C N 1
ATOM 2862 C CA . ILE C 1 16 ? 21.108 38.606 52.288 1.00 32.58 16 ILE C CA 1
ATOM 2863 C C . ILE C 1 16 ? 20.813 39.905 51.530 1.00 36.60 16 ILE C C 1
ATOM 2864 O O . ILE C 1 16 ? 21.234 40.077 50.372 1.00 30.17 16 ILE C O 1
ATOM 2869 N N . ASP C 1 17 ? 20.111 40.850 52.178 1.00 33.92 17 ASP C N 1
ATOM 2870 C CA . ASP C 1 17 ? 19.847 42.158 51.568 1.00 31.52 17 ASP C CA 1
ATOM 2871 C C . ASP C 1 17 ? 21.138 42.879 51.187 1.00 32.71 17 ASP C C 1
ATOM 2872 O O . ASP C 1 17 ? 21.255 43.423 50.084 1.00 31.50 17 ASP C O 1
ATOM 2877 N N . LYS C 1 18 ? 22.113 42.922 52.097 1.00 32.76 18 LYS C N 1
ATOM 2878 C CA . LYS C 1 18 ? 23.275 43.759 51.836 1.00 28.17 18 LYS C CA 1
ATOM 2879 C C . LYS C 1 18 ? 24.162 43.146 50.762 1.00 30.54 18 LYS C C 1
ATOM 2880 O O . LYS C 1 18 ? 24.677 43.862 49.900 1.00 33.89 18 LYS C O 1
ATOM 2882 N N . TYR C 1 19 ? 24.321 41.821 50.767 1.00 30.83 19 TYR C N 1
ATOM 2883 C CA . TYR C 1 19 ? 25.366 41.175 49.988 1.00 25.81 19 TYR C CA 1
ATOM 2884 C C . TYR C 1 19 ? 24.883 40.279 48.867 1.00 33.53 19 TYR C C 1
ATOM 2885 O O . TYR C 1 19 ? 25.682 39.963 47.977 1.00 39.52 19 TYR C O 1
ATOM 2894 N N . LYS C 1 20 ? 23.635 39.815 48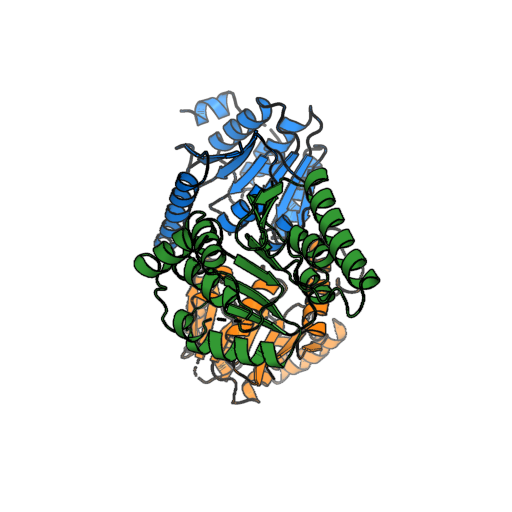.905 1.00 31.87 20 LYS C N 1
ATOM 2895 C CA . LYS C 1 20 ? 23.159 38.834 47.940 1.00 29.01 20 LYS C CA 1
ATOM 2896 C C . LYS C 1 20 ? 21.950 39.350 47.166 1.00 34.30 20 LYS C C 1
ATOM 2897 O O . LYS C 1 20 ? 21.055 38.590 46.806 1.00 34.05 20 LYS C O 1
ATOM 2903 N N . SER C 1 21 ? 21.913 40.648 46.875 1.00 36.47 21 SER C N 1
ATOM 2904 C CA . SER C 1 21 ? 20.793 41.170 46.115 1.00 35.38 21 SER C CA 1
ATOM 2905 C C . SER C 1 21 ? 20.862 40.634 44.688 1.00 36.14 21 SER C C 1
ATOM 2906 O O . SER C 1 21 ? 21.945 40.604 44.088 1.00 35.42 21 SER C O 1
ATOM 2909 N N . PRO C 1 22 ? 19.731 40.193 44.134 1.00 32.58 22 PRO C N 1
ATOM 2910 C CA . PRO C 1 22 ? 19.748 39.426 42.877 1.00 29.35 22 PRO C CA 1
ATOM 2911 C C . PRO C 1 22 ? 20.325 40.219 41.724 1.00 28.81 22 PRO C C 1
ATOM 2912 O O . PRO C 1 22 ? 20.216 41.445 41.670 1.00 30.66 22 PRO C O 1
ATOM 2916 N N . ASN C 1 23 ? 20.957 39.494 40.798 1.00 34.61 23 ASN C N 1
ATOM 2917 C CA . ASN C 1 23 ? 21.536 40.086 39.596 1.00 31.82 23 ASN C CA 1
ATOM 2918 C C . ASN C 1 23 ? 20.497 40.396 38.527 1.00 30.63 23 ASN C C 1
ATOM 2919 O O . ASN C 1 23 ? 20.836 41.038 37.535 1.00 32.07 23 ASN C O 1
ATOM 2924 N N . LEU C 1 24 ? 19.235 40.007 38.717 1.00 37.89 24 LEU C N 1
ATOM 2925 C CA . LEU C 1 24 ? 18.259 40.046 37.639 1.00 34.19 24 LEU C CA 1
ATOM 2926 C C . LEU C 1 24 ? 17.170 41.108 37.775 1.00 36.11 24 LEU C C 1
ATOM 2927 O O . LEU C 1 24 ? 16.439 41.326 36.802 1.00 49.25 24 LEU C O 1
ATOM 2932 N N . GLU C 1 25 ? 17.001 41.750 38.931 1.00 30.60 25 GLU C N 1
ATOM 2933 C CA . GLU C 1 25 ? 16.142 42.943 39.003 1.00 38.11 25 GLU C CA 1
ATOM 2934 C C . GLU C 1 25 ? 14.667 42.627 38.792 1.00 37.37 25 GLU C C 1
ATOM 2935 O O . GLU C 1 25 ? 13.820 43.109 39.553 1.00 42.37 25 GLU C O 1
ATOM 2937 N N . LEU C 1 26 ? 14.343 41.859 37.744 1.00 33.73 26 LEU C N 1
ATOM 2938 C CA . LEU C 1 26 ? 13.008 41.271 37.636 1.00 29.79 26 LEU C CA 1
ATOM 2939 C C . LEU C 1 26 ? 12.651 40.524 38.912 1.00 37.16 26 LEU C C 1
ATOM 2940 O O . LEU C 1 26 ? 11.500 40.559 39.367 1.00 34.01 26 LEU C O 1
ATOM 2945 N N . ILE C 1 27 ? 13.646 39.847 39.504 1.00 36.98 27 ILE C N 1
ATOM 2946 C CA . ILE C 1 27 ? 13.464 39.110 40.755 1.00 30.31 27 ILE C CA 1
ATOM 2947 C C . ILE C 1 27 ? 12.964 40.042 41.854 1.00 36.92 27 ILE C C 1
ATOM 2948 O O . ILE C 1 27 ? 11.930 39.794 42.488 1.00 36.45 27 ILE C O 1
ATOM 2953 N N . LYS C 1 28 ? 13.687 41.123 42.105 1.00 41.13 28 LYS C N 1
ATOM 2954 C CA . LYS C 1 28 ? 13.253 42.108 43.115 1.00 33.36 28 LYS C CA 1
ATOM 2955 C C . LYS C 1 28 ? 11.875 42.619 42.719 1.00 35.56 28 LYS C C 1
ATOM 2956 O O . LYS C 1 28 ? 11.089 42.873 43.594 1.00 44.75 28 LYS C O 1
ATOM 2958 N N . GLU C 1 29 ? 11.580 42.676 41.436 1.00 33.85 29 GLU C N 1
ATOM 2959 C CA . GLU C 1 29 ? 10.260 43.184 40.996 1.00 39.89 29 GLU C CA 1
ATOM 2960 C C . GLU C 1 29 ? 9.158 42.159 41.253 1.00 34.64 29 GLU C C 1
ATOM 2961 O O . GLU C 1 29 ? 8.043 42.561 41.344 1.00 37.51 29 GLU C O 1
ATOM 2967 N N . ILE C 1 30 ? 9.473 40.876 41.289 1.00 35.71 30 ILE C N 1
ATOM 2968 C CA . ILE C 1 30 ? 8.403 39.877 41.534 1.00 30.60 30 ILE C CA 1
ATOM 2969 C C . ILE C 1 30 ? 8.123 39.821 43.036 1.00 34.35 30 ILE C C 1
ATOM 2970 O O . ILE C 1 30 ? 7.002 39.628 43.392 1.00 38.60 30 ILE C O 1
ATOM 2975 N N . GLU C 1 31 ? 9.163 39.995 43.858 1.00 32.38 31 GLU C N 1
ATOM 2976 C CA . GLU C 1 31 ? 9.014 39.962 45.338 1.00 35.71 31 GLU C CA 1
ATOM 2977 C C . GLU C 1 31 ? 8.071 41.088 45.776 1.00 40.90 31 GLU C C 1
ATOM 2978 O O . GLU C 1 31 ? 7.008 40.754 46.335 1.00 47.84 31 GLU C O 1
ATOM 2984 N N . PRO C 1 40 ? 2.507 34.723 47.931 1.00 41.43 40 PRO C N 1
ATOM 2985 C CA . PRO C 1 40 ? 3.449 33.907 48.714 1.00 44.05 40 PRO C CA 1
ATOM 2986 C C . PRO C 1 40 ? 4.553 33.297 47.853 1.00 38.36 40 PRO C C 1
ATOM 2987 O O . PRO C 1 40 ? 4.255 32.630 46.858 1.00 41.94 40 PRO C O 1
ATOM 2991 N N . ILE C 1 41 ? 5.813 33.532 48.216 1.00 32.69 41 ILE C N 1
ATOM 2992 C CA . ILE C 1 41 ? 6.953 32.985 47.488 1.00 32.43 41 ILE C CA 1
ATOM 2993 C C . ILE C 1 41 ? 8.002 32.514 48.493 1.00 29.49 41 ILE C C 1
ATOM 2994 O O . ILE C 1 41 ? 7.908 32.764 49.697 1.00 35.02 41 ILE C O 1
ATOM 2999 N N . ILE C 1 42 ? 9.006 31.801 47.986 1.00 29.80 42 ILE C N 1
ATOM 3000 C CA . ILE C 1 42 ? 10.033 31.256 48.866 1.00 27.87 42 ILE C CA 1
ATOM 3001 C C . ILE C 1 42 ? 10.685 32.374 49.670 1.00 26.57 42 ILE C C 1
ATOM 3002 O O . ILE C 1 42 ? 10.870 33.494 49.183 1.00 31.72 42 ILE C O 1
ATOM 3007 N N . SER C 1 43 ? 11.040 32.061 50.917 1.00 29.65 43 SER C N 1
ATOM 3008 C CA . SER C 1 43 ? 11.877 32.929 51.735 1.00 23.62 43 SER C CA 1
ATOM 3009 C C . SER C 1 43 ? 13.138 33.373 50.998 1.00 29.30 43 SER C C 1
ATOM 3010 O O . SER C 1 43 ? 13.632 32.684 50.104 1.00 29.87 43 SER C O 1
ATOM 3013 N N . LYS C 1 44 ? 13.699 34.511 51.422 1.00 25.83 44 LYS C N 1
ATOM 3014 C CA . LYS C 1 44 ? 15.000 34.939 50.918 1.00 23.21 44 LYS C CA 1
ATOM 3015 C C . LYS C 1 44 ? 16.119 34.068 51.471 1.00 26.36 44 LYS C C 1
ATOM 3016 O O . LYS C 1 44 ? 17.196 33.988 50.870 1.00 23.66 44 LYS C O 1
ATOM 3022 N N . GLU C 1 45 ? 15.893 33.430 52.620 1.00 30.29 45 GLU C N 1
ATOM 3023 C CA . GLU C 1 45 ? 16.802 32.391 53.090 1.00 27.46 45 GLU C CA 1
ATOM 3024 C C . GLU C 1 45 ? 16.757 31.180 52.166 1.00 26.98 45 GLU C C 1
ATOM 3025 O O . GLU C 1 45 ? 17.795 30.572 51.872 1.00 25.54 45 GLU C O 1
ATOM 3031 N N . ILE C 1 46 ? 15.552 30.809 51.718 1.00 24.12 46 ILE C N 1
ATOM 3032 C CA . ILE C 1 46 ? 15.384 29.654 50.842 1.00 23.91 46 ILE C CA 1
ATOM 3033 C C . ILE C 1 46 ? 15.959 29.954 49.474 1.00 24.70 46 ILE C C 1
ATOM 3034 O O . ILE C 1 46 ? 16.552 29.083 48.832 1.00 28.53 46 ILE C O 1
ATOM 3039 N N . ARG C 1 47 ? 15.797 31.195 49.011 1.00 24.62 47 ARG C N 1
ATOM 3040 C CA . ARG C 1 47 ? 16.300 31.579 47.699 1.00 22.62 47 ARG C CA 1
ATOM 3041 C C . ARG C 1 47 ? 17.814 31.437 47.629 1.00 23.36 47 ARG C C 1
ATOM 3042 O O . ARG C 1 47 ? 18.346 30.816 46.703 1.00 25.09 47 ARG C O 1
ATOM 3050 N N . GLU C 1 48 ? 18.524 31.986 48.617 1.00 22.40 48 GLU C N 1
ATOM 3051 C CA . GLU C 1 48 ? 19.983 31.955 48.585 1.00 21.35 48 GLU C CA 1
ATOM 3052 C C . GLU C 1 48 ? 20.530 30.546 48.771 1.00 22.91 48 GLU C C 1
ATOM 3053 O O . GLU C 1 48 ? 21.594 30.216 48.231 1.00 23.61 48 GLU C O 1
ATOM 3059 N N . TYR C 1 49 ? 19.833 29.707 49.534 1.00 23.92 49 TYR C N 1
ATOM 3060 C CA . TYR C 1 49 ? 20.292 28.341 49.745 1.00 22.07 49 TYR C CA 1
ATOM 3061 C C . TYR C 1 49 ? 20.147 27.531 48.466 1.00 24.01 49 TYR C C 1
ATOM 3062 O O . TYR C 1 49 ? 21.118 26.954 47.960 1.00 21.06 49 TYR C O 1
ATOM 3071 N N . LEU C 1 50 ? 18.926 27.481 47.932 1.00 23.18 50 LEU C N 1
ATOM 3072 C CA . LEU C 1 50 ? 18.662 27.006 46.580 1.00 23.07 50 LEU C CA 1
ATOM 3073 C C . LEU C 1 50 ? 19.716 27.499 45.583 1.00 22.94 50 LEU C C 1
ATOM 3074 O O . LEU C 1 50 ? 20.392 26.702 44.916 1.00 20.86 50 LEU C O 1
ATOM 3079 N N . LYS C 1 51 ? 19.872 28.823 45.479 1.00 21.84 51 LYS C N 1
ATOM 3080 C CA . LYS C 1 51 ? 20.888 29.389 44.595 1.00 22.86 51 LYS C CA 1
ATOM 3081 C C . LYS C 1 51 ? 22.266 28.800 44.881 1.00 23.80 51 LYS C C 1
ATOM 3082 O O . LYS C 1 51 ? 23.019 28.480 43.957 1.00 26.17 51 LYS C O 1
ATOM 3088 N N . PHE C 1 52 ? 22.607 28.643 46.160 1.00 23.46 52 PHE C N 1
ATOM 3089 C CA . PHE C 1 52 ? 23.927 28.149 46.546 1.00 23.18 52 PHE C CA 1
ATOM 3090 C C . PHE C 1 52 ? 24.135 26.696 46.110 1.00 22.08 52 PHE C C 1
ATOM 3091 O O . PHE C 1 52 ? 25.129 26.383 45.450 1.00 27.51 52 PHE C O 1
ATOM 3099 N N . ILE C 1 53 ? 23.214 25.792 46.468 1.00 21.25 53 ILE C N 1
ATOM 3100 C CA . ILE C 1 53 ? 23.357 24.377 46.098 1.00 19.33 53 ILE C CA 1
ATOM 3101 C C . ILE C 1 53 ? 23.575 24.236 44.600 1.00 21.86 53 ILE C C 1
ATOM 3102 O O . ILE C 1 53 ? 24.456 23.497 44.147 1.00 29.28 53 ILE C O 1
ATOM 3107 N N . ILE C 1 54 ? 22.757 24.926 43.804 1.00 19.63 54 ILE C N 1
ATOM 3108 C CA . ILE C 1 54 ? 22.814 24.747 42.356 1.00 20.09 54 ILE C CA 1
ATOM 3109 C C . ILE C 1 54 ? 24.148 25.232 41.806 1.00 23.45 54 ILE C C 1
ATOM 3110 O O . ILE C 1 54 ? 24.754 24.596 40.931 1.00 17.39 54 ILE C O 1
ATOM 3115 N N . ARG C 1 55 ? 24.634 26.357 42.329 1.00 24.72 55 ARG C N 1
ATOM 3116 C CA . ARG C 1 55 ? 25.881 26.945 41.857 1.00 22.99 55 ARG C CA 1
ATOM 3117 C C . ARG C 1 55 ? 27.075 26.072 42.199 1.00 24.47 55 ARG C C 1
ATOM 3118 O O . ARG C 1 55 ? 28.015 25.964 41.406 1.00 20.03 55 ARG C O 1
ATOM 3126 N N . THR C 1 56 ? 27.071 25.448 43.374 1.00 25.14 56 THR C N 1
ATOM 3127 C CA . THR C 1 56 ? 28.264 24.736 43.804 1.00 25.87 56 THR C CA 1
ATOM 3128 C C . THR C 1 56 ? 28.310 23.298 43.311 1.00 27.91 56 THR C C 1
ATOM 3129 O O . THR C 1 56 ? 29.287 22.597 43.605 1.00 28.80 56 THR C O 1
ATOM 3133 N N . ASN C 1 57 ? 27.294 22.843 42.573 1.00 22.22 57 ASN C N 1
ATOM 3134 C CA . ASN C 1 57 ? 27.279 21.508 41.969 1.00 25.64 57 ASN C CA 1
ATOM 3135 C C . ASN C 1 57 ? 27.212 21.701 40.465 1.00 29.19 57 ASN C C 1
ATOM 3136 O O . ASN C 1 57 ? 26.123 21.790 39.894 1.00 26.21 57 ASN C O 1
ATOM 3141 N N . LYS C 1 58 ? 28.375 21.753 39.819 1.00 24.11 58 LYS C N 1
ATOM 3142 C CA . LYS C 1 58 ? 28.398 21.954 38.381 1.00 24.54 58 LYS C CA 1
ATOM 3143 C C . LYS C 1 58 ? 27.689 20.839 37.633 1.00 25.69 58 LYS C C 1
ATOM 3144 O O . LYS C 1 58 ? 27.413 20.999 36.445 1.00 32.27 58 LYS C O 1
ATOM 3146 N N . ASN C 1 59 ? 27.386 19.724 38.293 1.00 26.87 59 ASN C N 1
ATOM 3147 C CA . ASN C 1 59 ? 26.673 18.612 37.681 1.00 23.32 59 ASN C CA 1
ATOM 3148 C C . ASN C 1 59 ? 25.155 18.808 37.688 1.00 30.60 59 ASN C C 1
ATOM 3149 O O . ASN C 1 59 ? 24.431 17.971 37.130 1.00 28.21 59 ASN C O 1
ATOM 3151 N N . ILE C 1 60 ? 24.654 19.884 38.295 1.00 25.33 60 ILE C N 1
ATOM 3152 C CA . ILE C 1 60 ? 23.227 20.189 38.261 1.00 24.95 60 ILE C CA 1
ATOM 3153 C C . ILE C 1 60 ? 22.956 20.888 36.934 1.00 30.50 60 ILE C C 1
ATOM 3154 O O . ILE C 1 60 ? 23.246 22.077 36.780 1.00 31.66 60 ILE C O 1
ATOM 3159 N N . LYS C 1 61 ? 22.393 20.152 35.972 1.00 31.70 61 LYS C N 1
ATOM 3160 C CA . LYS C 1 61 ? 22.156 20.645 34.621 1.00 28.40 61 LYS C CA 1
ATOM 3161 C C . LYS C 1 61 ? 20.684 20.771 34.259 1.00 25.19 61 LYS C C 1
ATOM 3162 O O . LYS C 1 61 ? 20.286 21.764 33.640 1.00 28.91 61 LYS C O 1
ATOM 3164 N N . ASN C 1 62 ? 19.856 19.789 34.588 1.00 25.70 62 ASN C N 1
ATOM 3165 C CA . ASN C 1 62 ? 18.443 19.828 34.231 1.00 21.87 62 ASN C CA 1
ATOM 3166 C C . ASN C 1 62 ? 17.620 19.776 35.492 1.00 23.75 62 ASN C C 1
ATOM 3167 O O . ASN C 1 62 ? 17.796 18.870 36.314 1.00 22.76 62 ASN C O 1
ATOM 3172 N N . ILE C 1 63 ? 16.681 20.704 35.607 1.00 20.41 63 ILE C N 1
ATOM 3173 C CA . ILE C 1 63 ? 15.904 20.870 36.822 1.00 20.36 63 ILE C CA 1
ATOM 3174 C C . ILE C 1 63 ? 14.440 20.533 36.551 1.00 19.88 63 ILE C C 1
ATOM 3175 O O . ILE C 1 63 ? 13.857 20.968 35.548 1.00 19.91 63 ILE C O 1
ATOM 3180 N N . LEU C 1 64 ? 13.858 19.742 37.440 1.00 17.56 64 LEU C N 1
ATOM 3181 C CA . LEU C 1 64 ? 12.410 19.477 37.458 1.00 20.80 64 LEU C CA 1
ATOM 3182 C C . LEU C 1 64 ? 11.795 20.323 38.580 1.00 22.74 64 LEU C C 1
ATOM 3183 O O . LEU C 1 64 ? 12.271 20.236 39.665 1.00 20.92 64 LEU C O 1
ATOM 3188 N N . GLU C 1 65 ? 10.788 21.130 38.274 1.00 20.70 65 GLU C N 1
ATOM 3189 C CA . GLU C 1 65 ? 10.070 21.964 39.260 1.00 19.62 65 GLU C CA 1
ATOM 3190 C C . GLU C 1 65 ? 8.587 21.609 39.209 1.00 25.70 65 GLU C C 1
ATOM 3191 O O . GLU C 1 65 ? 7.989 21.767 38.191 1.00 24.81 65 GLU C O 1
ATOM 3197 N N . ILE C 1 66 ? 8.043 21.150 40.321 1.00 27.32 66 ILE C N 1
ATOM 3198 C CA . ILE C 1 66 ? 6.630 20.728 40.440 1.00 21.15 66 ILE C CA 1
ATOM 3199 C C . ILE C 1 66 ? 5.853 21.788 41.220 1.00 24.77 66 ILE C C 1
ATOM 3200 O O . ILE C 1 66 ? 5.724 21.649 42.391 1.00 29.00 66 ILE C O 1
ATOM 3205 N N . GLY C 1 67 ? 5.309 22.778 40.535 1.00 30.00 67 GLY C N 1
ATOM 3206 C CA . GLY C 1 67 ? 4.572 23.870 41.185 1.00 30.00 67 GLY C CA 1
ATOM 3207 C C . GLY C 1 67 ? 5.085 25.219 40.734 1.00 30.00 67 GLY C C 1
ATOM 3208 O O . GLY C 1 67 ? 5.536 25.943 41.558 1.00 30.00 67 GLY C O 1
ATOM 3209 N N . THR C 1 68 ? 4.992 25.508 39.446 1.00 24.28 68 THR C N 1
ATOM 3210 C CA . THR C 1 68 ? 5.517 26.743 38.821 1.00 25.84 68 THR C CA 1
ATOM 3211 C C . THR C 1 68 ? 5.069 28.012 39.534 1.00 24.04 68 THR C C 1
ATOM 3212 O O . THR C 1 68 ? 5.883 28.840 39.693 1.00 21.72 68 THR C O 1
ATOM 3216 N N . ALA C 1 69 ? 3.798 28.103 39.908 1.00 29.81 69 ALA C N 1
ATOM 3217 C CA . ALA C 1 69 ? 3.184 29.281 40.548 1.00 24.24 69 ALA C CA 1
ATOM 3218 C C . ALA C 1 69 ? 3.437 30.513 39.678 1.00 23.57 69 ALA C C 1
ATOM 3219 O O . ALA C 1 69 ? 3.241 30.445 38.527 1.00 22.86 69 ALA C O 1
ATOM 3221 N N . THR C 1 70 ? 3.944 31.579 40.249 1.00 23.54 70 THR C N 1
ATOM 3222 C CA . THR C 1 70 ? 4.182 32.758 39.432 1.00 23.76 70 THR C CA 1
ATOM 3223 C C . THR C 1 70 ? 5.514 32.689 38.695 1.00 28.24 70 THR C C 1
ATOM 3224 O O . THR C 1 70 ? 5.850 33.625 37.955 1.00 25.67 70 THR C O 1
ATOM 3228 N N . GLY C 1 71 ? 6.290 31.628 38.890 1.00 19.66 71 GLY C N 1
ATOM 3229 C CA . GLY C 1 71 ? 7.553 31.497 38.203 1.00 22.00 71 GLY C CA 1
ATOM 3230 C C . GLY C 1 71 ? 8.723 32.169 38.880 1.00 26.59 71 GLY C C 1
ATOM 3231 O O . GLY C 1 71 ? 9.763 32.357 38.238 1.00 27.35 71 GLY C O 1
ATOM 3232 N N . TYR C 1 72 ? 8.590 32.520 40.160 1.00 26.23 72 TYR C N 1
ATOM 3233 C CA . TYR C 1 72 ? 9.665 33.189 40.883 1.00 23.67 72 TYR C CA 1
ATOM 3234 C C . TYR C 1 72 ? 10.759 32.210 41.289 1.00 21.55 72 TYR C C 1
ATOM 3235 O O . TYR C 1 72 ? 11.952 32.486 41.111 1.00 22.37 72 TYR C O 1
ATOM 3244 N N . SER C 1 73 ? 10.384 31.069 41.855 1.00 16.84 73 SER C N 1
ATOM 3245 C CA . SER C 1 73 ? 11.391 30.062 42.145 1.00 19.13 73 SER C CA 1
ATOM 3246 C C . SER C 1 73 ? 12.059 29.578 40.860 1.00 22.74 73 SER C C 1
ATOM 3247 O O . SER C 1 73 ? 13.279 29.372 40.830 1.00 21.44 73 SER C O 1
ATOM 3250 N N . GLY C 1 74 ? 11.281 29.439 39.776 1.00 27.60 74 GLY C N 1
ATOM 3251 C CA . GLY C 1 74 ? 11.844 28.998 38.498 1.00 21.71 74 GLY C CA 1
ATOM 3252 C C . GLY C 1 74 ? 12.922 29.929 37.959 1.00 21.22 74 GLY C C 1
ATOM 3253 O O . GLY C 1 74 ? 13.993 29.481 37.537 1.00 20.67 74 GLY C O 1
ATOM 3254 N N . ILE C 1 75 ? 12.644 31.236 37.943 1.00 20.07 75 ILE C N 1
ATOM 3255 C CA . ILE C 1 75 ? 13.662 32.227 37.591 1.00 21.96 75 ILE C CA 1
ATOM 3256 C C . ILE C 1 75 ? 14.866 32.108 38.516 1.00 18.54 75 ILE C C 1
ATOM 3257 O O . ILE C 1 75 ? 16.011 32.038 38.061 1.00 20.47 75 ILE C O 1
ATOM 3262 N N . ILE C 1 76 ? 14.615 32.075 39.827 1.00 19.06 76 ILE C N 1
ATOM 3263 C CA . ILE C 1 76 ? 15.674 31.979 40.835 1.00 17.12 76 ILE C CA 1
ATOM 3264 C C . ILE C 1 76 ? 16.656 30.849 40.512 1.00 19.52 76 ILE C C 1
ATOM 3265 O O . ILE C 1 76 ? 17.875 31.065 40.462 1.00 17.67 76 ILE C O 1
ATOM 3270 N N . MET C 1 77 ? 16.143 29.607 40.348 1.00 22.70 77 MET C N 1
ATOM 3271 C CA . MET C 1 77 ? 17.026 28.470 40.063 1.00 18.75 77 MET C CA 1
ATOM 3272 C C . MET C 1 77 ? 17.580 28.525 38.636 1.00 22.67 77 MET C C 1
ATOM 3273 O O . MET C 1 77 ? 18.751 28.190 38.407 1.00 22.80 77 MET C O 1
ATOM 3278 N N . SER C 1 78 ? 16.759 28.934 37.657 1.00 22.37 78 SER C N 1
ATOM 3279 C CA . SER C 1 78 ? 17.234 28.940 36.273 1.00 21.30 78 SER C CA 1
ATOM 3280 C C . SER C 1 78 ? 18.353 29.948 36.068 1.00 19.91 78 SER C C 1
ATOM 3281 O O . SER C 1 78 ? 19.220 29.737 35.213 1.00 21.92 78 SER C O 1
ATOM 3284 N N . GLU C 1 79 ? 18.359 31.037 36.841 1.00 19.42 79 GLU C N 1
ATOM 3285 C CA . GLU C 1 79 ? 19.425 32.022 36.723 1.00 21.05 79 GLU C CA 1
ATOM 3286 C C . GLU C 1 79 ? 20.773 31.41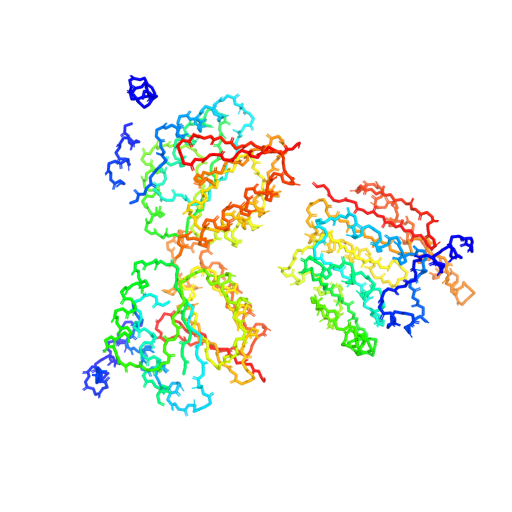7 37.099 1.00 21.32 79 GLU C C 1
ATOM 3287 O O . GLU C 1 79 ? 21.812 31.855 36.603 1.00 19.60 79 GLU C O 1
ATOM 3293 N N . GLU C 1 80 ? 20.784 30.389 37.936 1.00 24.05 80 GLU C N 1
ATOM 3294 C CA . GLU C 1 80 ? 22.048 29.756 38.289 1.00 24.06 80 GLU C CA 1
ATOM 3295 C C . GLU C 1 80 ? 22.515 28.731 37.262 1.00 24.97 80 GLU C C 1
ATOM 3296 O O . GLU C 1 80 ? 23.528 28.067 37.508 1.00 29.67 80 GLU C O 1
ATOM 3302 N N . ILE C 1 81 ? 21.833 28.558 36.126 1.00 20.09 81 ILE C N 1
ATOM 3303 C CA . ILE C 1 81 ? 22.293 27.515 35.208 1.00 21.53 81 ILE C CA 1
ATOM 3304 C C . ILE C 1 81 ? 22.462 28.030 33.784 1.00 18.77 81 ILE C C 1
ATOM 3305 O O . ILE C 1 81 ? 22.729 27.249 32.863 1.00 19.29 81 ILE C O 1
ATOM 3310 N N . GLN C 1 82 ? 22.327 29.338 33.585 1.00 19.77 82 GLN C N 1
ATOM 3311 C CA . GLN C 1 82 ? 22.578 29.882 32.256 1.00 19.70 82 GLN C CA 1
ATOM 3312 C C . GLN C 1 82 ? 23.996 29.571 31.804 1.00 23.10 82 GLN C C 1
ATOM 3313 O O . GLN C 1 82 ? 24.217 29.210 30.641 1.00 24.67 82 GLN C O 1
ATOM 3319 N N . GLY C 1 83 ? 24.963 29.650 32.723 1.00 23.56 83 GLY C N 1
ATOM 3320 C CA . GLY C 1 83 ? 26.348 29.367 32.380 1.00 23.94 83 GLY C CA 1
ATOM 3321 C C . GLY C 1 83 ? 26.578 27.973 31.839 1.00 22.46 83 GLY C C 1
ATOM 3322 O O . GLY C 1 83 ? 27.524 27.767 31.067 1.00 23.46 83 GLY C O 1
ATOM 3323 N N . ARG C 1 84 ? 25.723 27.015 32.208 1.00 23.61 84 ARG C N 1
ATOM 3324 C CA . ARG C 1 84 ? 25.881 25.608 31.850 1.00 21.97 84 ARG C CA 1
ATOM 3325 C C . ARG C 1 84 ? 25.007 25.185 30.686 1.00 20.71 84 ARG C C 1
ATOM 3326 O O . ARG C 1 84 ? 25.011 24.001 30.338 1.00 21.69 84 ARG C O 1
ATOM 3334 N N . ASN C 1 85 ? 24.248 26.109 30.093 1.00 19.16 85 ASN C N 1
ATOM 3335 C CA . ASN C 1 85 ? 23.184 25.763 29.145 1.00 20.71 85 ASN C CA 1
ATOM 3336 C C . ASN C 1 85 ? 22.215 24.753 29.760 1.00 24.11 85 ASN C C 1
ATOM 3337 O O . ASN C 1 85 ? 21.689 23.858 29.092 1.00 23.23 85 ASN C O 1
ATOM 3342 N N . GLY C 1 86 ? 21.987 24.889 31.059 1.00 26.59 86 GLY C N 1
ATOM 3343 C CA . GLY C 1 86 ? 21.042 24.025 31.724 1.00 25.69 86 GLY C CA 1
ATOM 3344 C C . GLY C 1 86 ? 19.617 24.386 31.370 1.00 26.80 86 GLY C C 1
ATOM 3345 O O . GLY C 1 86 ? 19.321 25.484 30.887 1.00 28.87 86 GLY C O 1
ATOM 3346 N N . THR C 1 87 ? 18.722 23.433 31.599 1.00 22.78 87 THR C N 1
ATOM 3347 C CA . THR C 1 87 ? 17.313 23.622 31.298 1.00 25.98 87 THR C CA 1
ATOM 3348 C C . THR C 1 87 ? 16.503 23.594 32.587 1.00 24.35 87 THR C C 1
ATOM 3349 O O . THR C 1 87 ? 17.001 23.254 33.665 1.00 23.95 87 THR C O 1
ATOM 3353 N N . LEU C 1 88 ? 15.241 23.989 32.487 1.00 22.21 88 LEU C N 1
ATOM 3354 C CA . LEU C 1 88 ? 14.342 23.878 33.630 1.00 25.62 88 LEU C CA 1
ATOM 3355 C C . LEU C 1 88 ? 12.966 23.456 33.135 1.00 25.65 88 LEU C C 1
ATOM 3356 O O . LEU C 1 88 ? 12.285 24.248 32.484 1.00 24.08 88 LEU C O 1
ATOM 3361 N N . THR C 1 89 ? 12.571 22.212 33.415 1.00 22.22 89 THR C N 1
ATOM 3362 C CA . THR C 1 89 ? 11.191 21.786 33.233 1.00 21.37 89 THR C CA 1
ATOM 3363 C C . THR C 1 89 ? 10.397 22.107 34.497 1.00 23.78 89 THR C C 1
ATOM 3364 O O . THR C 1 89 ? 10.874 21.893 35.614 1.00 23.90 89 THR C O 1
ATOM 3368 N N . THR C 1 90 ? 9.183 22.630 34.322 1.00 27.21 90 THR C N 1
ATOM 3369 C CA . THR C 1 90 ? 8.401 23.074 35.475 1.00 27.60 90 THR C CA 1
ATOM 3370 C C . THR C 1 90 ? 6.916 22.883 35.198 1.00 22.80 90 THR C C 1
ATOM 3371 O O . THR C 1 90 ? 6.437 23.269 34.134 1.00 24.97 90 THR C O 1
ATOM 3375 N N . ILE C 1 91 ? 6.191 22.275 36.134 1.00 23.67 91 ILE C N 1
ATOM 3376 C CA . ILE C 1 91 ? 4.798 21.893 35.910 1.00 19.10 91 ILE C CA 1
ATOM 3377 C C . ILE C 1 91 ? 3.902 22.719 36.818 1.00 20.20 91 ILE C C 1
ATOM 3378 O O . ILE C 1 91 ? 4.222 22.956 37.990 1.00 23.49 91 ILE C O 1
ATOM 3383 N N . GLU C 1 92 ? 2.782 23.167 36.268 1.00 20.37 92 GLU C N 1
ATOM 3384 C CA . GLU C 1 92 ? 1.784 23.921 37.008 1.00 24.27 92 GLU C CA 1
ATOM 3385 C C . GLU C 1 92 ? 0.413 23.535 36.472 1.00 26.72 92 GLU C C 1
ATOM 3386 O O . GLU C 1 92 ? 0.240 23.328 35.264 1.00 23.72 92 GLU C O 1
ATOM 3392 N N . ILE C 1 93 ? -0.556 23.432 37.376 1.00 24.58 93 ILE C N 1
ATOM 3393 C CA . ILE C 1 93 ? -1.870 22.930 37.009 1.00 24.43 93 ILE C CA 1
ATOM 3394 C C . ILE C 1 93 ? -2.880 24.053 36.808 1.00 25.24 93 ILE C C 1
ATOM 3395 O O . ILE C 1 93 ? -3.854 23.858 36.067 1.00 22.54 93 ILE C O 1
ATOM 3400 N N . ASP C 1 94 ? -2.647 25.231 37.394 1.00 26.92 94 ASP C N 1
ATOM 3401 C CA . ASP C 1 94 ? -3.579 26.352 37.343 1.00 21.33 94 ASP C CA 1
ATOM 3402 C C . ASP C 1 94 ? -3.266 27.230 36.134 1.00 28.78 94 ASP C C 1
ATOM 3403 O O . ASP C 1 94 ? -2.155 27.771 36.024 1.00 30.99 94 ASP C O 1
ATOM 3408 N N . GLU C 1 95 ? -4.255 27.381 35.240 1.00 24.42 95 GLU C N 1
ATOM 3409 C CA . GLU C 1 95 ? -4.072 28.154 34.014 1.00 25.73 95 GLU C CA 1
ATOM 3410 C C . GLU C 1 95 ? -3.623 29.588 34.301 1.00 29.83 95 GLU C C 1
ATOM 3411 O O . GLU C 1 95 ? -2.723 30.103 33.631 1.00 33.71 95 GLU C O 1
ATOM 3417 N N . ASP C 1 96 ? -4.240 30.259 35.275 1.00 23.96 96 ASP C N 1
ATOM 3418 C CA . ASP C 1 96 ? -3.889 31.653 35.535 1.00 24.29 96 ASP C CA 1
ATOM 3419 C C . ASP C 1 96 ? -2.465 31.783 36.074 1.00 32.98 96 ASP C C 1
ATOM 3420 O O . ASP C 1 96 ? -1.697 32.660 35.645 1.00 29.68 96 ASP C O 1
ATOM 3425 N N . ARG C 1 97 ? -2.102 30.949 37.047 1.00 24.97 97 ARG C N 1
ATOM 3426 C CA . ARG C 1 97 ? -0.726 30.975 37.512 1.00 27.20 97 ARG C CA 1
ATOM 3427 C C . ARG C 1 97 ? 0.224 30.672 36.363 1.00 27.83 97 ARG C C 1
ATOM 3428 O O . ARG C 1 97 ? 1.274 31.309 36.231 1.00 25.56 97 ARG C O 1
ATOM 3436 N N . PHE C 1 98 ? -0.161 29.749 35.483 1.00 28.83 98 PHE C N 1
ATOM 3437 C CA . PHE C 1 98 ? 0.660 29.428 34.318 1.00 26.95 98 PHE C CA 1
ATOM 3438 C C . PHE C 1 98 ? 0.925 30.666 33.463 1.00 30.94 98 PHE C C 1
ATOM 3439 O O . PHE C 1 98 ? 2.077 30.956 33.110 1.00 33.98 98 PHE C O 1
ATOM 3447 N N . LYS C 1 99 ? -0.126 31.414 33.113 1.00 31.21 99 LYS C N 1
ATOM 3448 C CA . LYS C 1 99 ? 0.073 32.542 32.204 1.00 28.50 99 LYS C CA 1
ATOM 3449 C C . LYS C 1 99 ? 0.957 33.613 32.832 1.00 25.47 99 LYS C C 1
ATOM 3450 O O . LYS C 1 99 ? 1.832 34.173 32.159 1.00 29.69 99 LYS C O 1
ATOM 3456 N N . ILE C 1 100 ? 0.768 33.887 34.125 1.00 22.79 100 ILE C N 1
ATOM 3457 C CA . ILE C 1 100 ? 1.657 34.811 34.836 1.00 26.37 100 ILE C CA 1
ATOM 3458 C C . ILE C 1 100 ? 3.099 34.315 34.779 1.00 29.03 100 ILE C C 1
ATOM 3459 O O . ILE C 1 100 ? 4.025 35.068 34.446 1.00 31.46 100 ILE C O 1
ATOM 3464 N N . ALA C 1 101 ? 3.312 33.041 35.123 1.00 24.90 101 ALA C N 1
ATOM 3465 C CA . ALA C 1 101 ? 4.643 32.452 35.036 1.00 22.38 101 ALA C CA 1
ATOM 3466 C C . ALA C 1 101 ? 5.223 32.594 33.638 1.00 25.19 101 ALA C C 1
ATOM 3467 O O . ALA C 1 101 ? 6.403 32.925 33.476 1.00 30.28 101 ALA C O 1
ATOM 3469 N N . GLN C 1 102 ? 4.411 32.359 32.613 1.00 24.79 102 GLN C N 1
ATOM 3470 C CA . GLN C 1 102 ? 4.916 32.457 31.247 1.00 26.46 102 GLN C CA 1
ATOM 3471 C C . GLN C 1 102 ? 5.268 33.901 30.876 1.00 29.31 102 GLN C C 1
ATOM 3472 O O . GLN C 1 102 ? 6.262 34.145 30.179 1.00 31.96 102 GLN C O 1
ATOM 3478 N N . SER C 1 103 ? 4.483 34.875 31.345 1.00 27.22 103 SER C N 1
ATOM 3479 C CA . SER C 1 103 ? 4.851 36.273 31.140 1.00 23.79 103 SER C CA 1
ATOM 3480 C C . SER C 1 103 ? 6.180 36.592 31.825 1.00 26.62 103 SER C C 1
ATOM 3481 O O . SER C 1 103 ? 7.082 37.178 31.214 1.00 28.27 103 SER C O 1
ATOM 3484 N N . ASN C 1 104 ? 6.346 36.141 33.070 1.00 32.27 104 ASN C N 1
ATOM 3485 C CA . ASN C 1 104 ? 7.557 36.448 33.830 1.00 30.01 104 ASN C CA 1
ATOM 3486 C C . ASN C 1 104 ? 8.802 35.809 33.208 1.00 25.39 104 ASN C C 1
ATOM 3487 O O . ASN C 1 104 ? 9.834 36.471 33.067 1.00 26.73 104 ASN C O 1
ATOM 3492 N N . PHE C 1 105 ? 8.736 34.521 32.840 1.00 23.77 105 PHE C N 1
ATOM 3493 C CA . PHE C 1 105 ? 9.880 33.897 32.168 1.00 22.29 105 PHE C CA 1
ATOM 3494 C C . PHE C 1 105 ? 10.293 34.676 30.909 1.00 28.24 105 PHE C C 1
ATOM 3495 O O . PHE C 1 105 ? 11.492 34.826 30.627 1.00 25.09 105 PHE C O 1
ATOM 3503 N N . GLU C 1 106 ? 9.313 35.158 30.126 1.00 28.56 106 GLU C N 1
ATOM 3504 C CA . GLU C 1 106 ? 9.610 35.966 28.939 1.00 25.51 106 GLU C CA 1
ATOM 3505 C C . GLU C 1 106 ? 10.389 37.230 29.301 1.00 28.83 106 GLU C C 1
ATOM 3506 O O . GLU C 1 106 ? 11.421 37.539 28.691 1.00 22.28 106 GLU C O 1
ATOM 3508 N N . LYS C 1 107 ? 9.878 37.993 30.276 1.00 30.07 107 LYS C N 1
ATOM 3509 C CA . LYS C 1 107 ? 10.579 39.150 30.822 1.00 24.13 107 LYS C CA 1
ATOM 3510 C C . LYS C 1 107 ? 11.963 38.804 31.378 1.00 32.93 107 LYS C C 1
ATOM 3511 O O . LYS C 1 107 ? 12.838 39.680 31.430 1.00 34.80 107 LYS C O 1
ATOM 3513 N N . SER C 1 108 ? 12.186 37.552 31.791 1.00 31.53 108 SER C N 1
ATOM 3514 C CA . SER C 1 108 ? 13.465 37.161 32.376 1.00 22.92 108 SER C CA 1
ATOM 3515 C C . SER C 1 108 ? 14.560 36.985 31.334 1.00 24.50 108 SER C C 1
ATOM 3516 O O . SER C 1 108 ? 15.742 37.135 31.662 1.00 21.80 108 SER C O 1
ATOM 3519 N N . ASN C 1 109 ? 14.199 36.637 30.095 1.00 30.87 109 ASN C N 1
ATOM 3520 C CA . ASN C 1 109 ? 15.110 36.286 29.002 1.00 28.57 109 ASN C CA 1
ATOM 3521 C C . ASN C 1 109 ? 15.945 35.048 29.292 1.00 23.82 109 ASN C C 1
ATOM 3522 O O . ASN C 1 109 ? 16.805 34.705 28.487 1.00 25.17 109 ASN C O 1
ATOM 3527 N N . LEU C 1 110 ? 15.738 34.379 30.420 1.00 26.08 110 LEU C N 1
ATOM 3528 C CA . LEU C 1 110 ? 16.494 33.179 30.719 1.00 26.02 110 LEU C CA 1
ATOM 3529 C C . LEU C 1 110 ? 16.249 32.127 29.637 1.00 24.67 110 LEU C C 1
ATOM 3530 O O . LEU C 1 110 ? 15.149 32.010 29.104 1.00 26.58 110 LEU C O 1
ATOM 3535 N N . LYS C 1 111 ? 17.290 31.392 29.271 1.00 24.65 111 LYS C N 1
ATOM 3536 C CA . LYS C 1 111 ? 17.102 30.320 28.311 1.00 22.12 111 LYS C CA 1
ATOM 3537 C C . LYS C 1 111 ? 16.884 29.004 29.052 1.00 25.92 111 LYS C C 1
ATOM 3538 O O . LYS C 1 111 ? 17.087 28.899 30.269 1.00 31.07 111 LYS C O 1
ATOM 3540 N N . GLY C 1 112 ? 16.439 27.997 28.307 1.00 19.30 112 GLY C N 1
ATOM 3541 C CA . GLY C 1 112 ? 16.279 26.661 28.841 1.00 24.14 112 GLY C CA 1
ATOM 3542 C C . GLY C 1 112 ? 14.965 26.360 29.539 1.00 28.14 112 GLY C C 1
ATOM 3543 O O . GLY C 1 112 ? 14.834 25.271 30.114 1.00 29.16 112 GLY C O 1
ATOM 3544 N N . ILE C 1 113 ? 13.982 27.263 29.492 1.00 30.40 113 ILE C N 1
ATOM 3545 C CA . ILE C 1 113 ? 12.780 27.170 30.322 1.00 25.35 113 ILE C CA 1
ATOM 3546 C C . ILE C 1 113 ? 11.652 26.482 29.551 1.00 26.01 113 ILE C C 1
ATOM 3547 O O . ILE C 1 113 ? 11.181 26.987 28.526 1.00 29.54 113 ILE C O 1
ATOM 3552 N N . GLU C 1 114 ? 11.224 25.322 30.054 1.00 28.07 114 GLU C N 1
ATOM 3553 C CA . GLU C 1 114 ? 10.130 24.525 29.508 1.00 24.56 114 GLU C CA 1
ATOM 3554 C C . GLU C 1 114 ? 8.991 24.483 30.529 1.00 25.80 114 GLU C C 1
ATOM 3555 O O . GLU C 1 114 ? 9.125 23.896 31.611 1.00 20.35 114 GLU C O 1
ATOM 3557 N N . GLN C 1 115 ? 7.877 25.120 30.190 1.00 28.47 115 GLN C N 1
ATOM 3558 C CA . GLN C 1 115 ? 6.673 25.106 31.006 1.00 23.91 115 GLN C CA 1
ATOM 3559 C C . GLN C 1 115 ? 5.736 24.027 30.520 1.00 19.71 115 GLN C C 1
ATOM 3560 O O . GLN C 1 115 ? 5.520 23.886 29.317 1.00 24.56 115 GLN C O 1
ATOM 3566 N N . ILE C 1 116 ? 5.159 23.296 31.455 1.00 16.44 116 ILE C N 1
ATOM 3567 C CA . ILE C 1 116 ? 4.137 22.313 31.152 1.00 19.82 116 ILE C CA 1
ATOM 3568 C C . ILE C 1 116 ? 2.885 22.763 31.860 1.00 21.37 116 ILE C C 1
ATOM 3569 O O . ILE C 1 116 ? 2.952 23.177 33.022 1.00 26.04 116 ILE C O 1
ATOM 3574 N N . LEU C 1 117 ? 1.761 22.745 31.145 1.00 24.63 117 LEU C N 1
ATOM 3575 C CA . LEU C 1 117 ? 0.456 23.064 31.718 1.00 24.73 117 LEU C CA 1
ATOM 3576 C C . LEU C 1 117 ? -0.301 21.763 31.936 1.00 26.39 117 LEU C C 1
ATOM 3577 O O . LEU C 1 117 ? -0.745 21.132 30.969 1.00 27.87 117 LEU C O 1
ATOM 3582 N N . GLY C 1 118 ? -0.446 21.360 33.190 1.00 20.26 118 GLY C N 1
ATOM 3583 C CA . GLY C 1 118 ? -1.209 20.166 33.491 1.00 23.96 118 GLY C CA 1
ATOM 3584 C C . GLY C 1 118 ? -0.944 19.651 34.895 1.00 23.59 118 GLY C C 1
ATOM 3585 O O . GLY C 1 118 ? -0.310 20.314 35.714 1.00 26.22 118 GLY C O 1
ATOM 3586 N N . ASP C 1 119 ? -1.445 18.435 35.143 1.00 24.62 119 ASP C N 1
ATOM 3587 C CA . ASP C 1 119 ? -1.489 17.837 36.474 1.00 21.10 119 ASP C CA 1
ATOM 3588 C C . ASP C 1 119 ? -0.266 16.962 36.664 1.00 23.22 119 ASP C C 1
ATOM 3589 O O . ASP C 1 119 ? -0.098 15.963 35.960 1.00 27.93 119 ASP C O 1
ATOM 3594 N N . ALA C 1 120 ? 0.556 17.315 37.649 1.00 24.16 120 ALA C N 1
ATOM 3595 C CA . ALA C 1 120 ? 1.826 16.640 37.820 1.00 20.99 120 ALA C CA 1
ATOM 3596 C C . ALA C 1 120 ? 1.659 15.221 38.327 1.00 23.69 120 ALA C C 1
ATOM 3597 O O . ALA C 1 120 ? 2.601 14.429 38.207 1.00 24.30 120 ALA C O 1
ATOM 3599 N N . THR C 1 121 ? 0.493 14.871 38.884 1.00 22.94 121 THR C N 1
ATOM 3600 C CA . THR C 1 121 ? 0.254 13.462 39.189 1.00 23.34 121 THR C CA 1
ATOM 3601 C C . THR C 1 121 ? 0.182 12.642 37.913 1.00 28.57 121 THR C C 1
ATOM 3602 O O . THR C 1 121 ? 0.541 11.459 37.931 1.00 38.80 121 THR C O 1
ATOM 3606 N N . GLU C 1 122 ? -0.281 13.235 36.802 1.00 21.67 122 GLU C N 1
ATOM 3607 C CA . GLU C 1 122 ? -0.239 12.522 35.530 1.00 23.31 122 GLU C CA 1
ATOM 3608 C C . GLU C 1 122 ? 1.018 12.849 34.746 1.00 23.34 122 GLU C C 1
ATOM 3609 O O . GLU C 1 122 ? 1.584 11.968 34.097 1.00 28.14 122 GLU C O 1
ATOM 3615 N N . GLU C 1 123 ? 1.458 14.109 34.797 1.00 22.55 123 GLU C N 1
ATOM 3616 C CA . GLU C 1 123 ? 2.442 14.632 33.855 1.00 19.98 123 GLU C CA 1
ATOM 3617 C C . GLU C 1 123 ? 3.850 14.131 34.128 1.00 20.90 123 GLU C C 1
ATOM 3618 O O . GLU C 1 123 ? 4.624 13.963 33.187 1.00 26.96 123 GLU C O 1
ATOM 3624 N N . ILE C 1 124 ? 4.202 13.899 35.390 1.00 23.11 124 ILE C N 1
ATOM 3625 C CA . ILE C 1 124 ? 5.583 13.570 35.725 1.00 26.34 124 ILE C CA 1
ATOM 3626 C C . ILE C 1 124 ? 5.988 12.252 35.080 1.00 28.45 124 ILE C C 1
ATOM 3627 O O . ILE C 1 124 ? 7.050 12.154 34.453 1.00 31.12 124 ILE C O 1
ATOM 3632 N N . GLU C 1 125 ? 5.146 11.222 35.202 1.00 25.24 125 GLU C N 1
ATOM 3633 C CA . GLU C 1 125 ?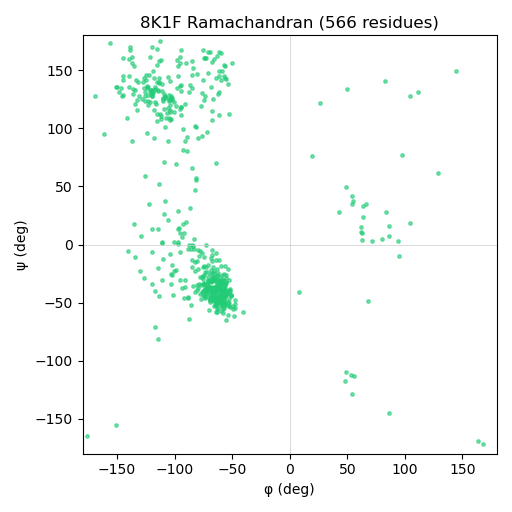 5.567 9.942 34.649 1.00 30.30 125 GLU C CA 1
ATOM 3634 C C . GLU C 1 125 ? 5.638 9.961 33.125 1.00 36.47 125 GLU C C 1
ATOM 3635 O O . GLU C 1 125 ? 6.210 9.036 32.530 1.00 43.46 125 GLU C O 1
ATOM 3641 N N . LYS C 1 126 ? 5.114 10.998 32.482 1.00 28.30 126 LYS C N 1
ATOM 3642 C CA . LYS C 1 126 ? 5.131 11.030 31.033 1.00 26.67 126 LYS C CA 1
ATOM 3643 C C . LYS C 1 126 ? 6.434 11.583 30.467 1.00 30.57 126 LYS C C 1
ATOM 3644 O O . LYS C 1 126 ? 6.685 11.431 29.267 1.00 36.28 126 LYS C O 1
ATOM 3650 N N . LEU C 1 127 ? 7.268 12.215 31.280 1.00 27.24 127 LEU C N 1
ATOM 3651 C CA . LEU C 1 127 ? 8.460 12.857 30.751 1.00 26.87 127 LEU C CA 1
ATOM 3652 C C . LEU C 1 127 ? 9.506 11.810 30.388 1.00 33.13 127 LEU C C 1
ATOM 3653 O O . LEU C 1 127 ? 9.908 11.007 31.237 1.00 38.03 127 LEU C O 1
ATOM 3658 N N . ASN C 1 128 ? 9.972 11.828 29.136 1.00 25.77 128 ASN C N 1
ATOM 3659 C CA . ASN C 1 128 ? 11.112 11.006 28.738 1.00 28.12 128 ASN C CA 1
ATOM 3660 C C . ASN C 1 128 ? 12.440 11.702 28.995 1.00 28.13 128 ASN C C 1
ATOM 3661 O O . ASN C 1 128 ? 13.412 11.471 28.263 1.00 35.11 128 ASN C O 1
ATOM 3663 N N . LYS C 1 129 ? 12.507 12.540 30.026 1.00 28.41 129 LYS C N 1
ATOM 3664 C CA . LYS C 1 129 ? 13.681 13.324 30.370 1.00 24.92 129 LYS C CA 1
ATOM 3665 C C . LYS C 1 129 ? 14.237 12.847 31.708 1.00 29.56 129 LYS C C 1
ATOM 3666 O O . LYS C 1 129 ? 13.536 12.214 32.503 1.00 31.37 129 LYS C O 1
ATOM 3668 N N . ASN C 1 130 ? 15.518 13.132 31.942 1.00 21.35 130 ASN C N 1
ATOM 3669 C CA . ASN C 1 130 ? 16.180 12.848 33.202 1.00 20.30 130 ASN C CA 1
ATOM 3670 C C . ASN C 1 130 ? 16.600 14.144 33.881 1.00 25.30 130 ASN C C 1
ATOM 3671 O O . ASN C 1 130 ? 16.826 15.169 33.232 1.00 26.80 130 ASN C O 1
ATOM 3676 N N . PHE C 1 131 ? 16.728 14.092 35.203 1.00 24.54 131 PHE C N 1
ATOM 3677 C CA . PHE C 1 131 ? 16.928 15.310 35.971 1.00 26.25 131 PHE C CA 1
ATOM 3678 C C . PHE C 1 131 ? 18.027 15.116 37.008 1.00 26.01 131 PHE C C 1
ATOM 3679 O O . PHE C 1 131 ? 18.289 13.992 37.453 1.00 25.24 131 PHE C O 1
ATOM 3687 N N . ASP C 1 132 ? 18.682 16.233 37.372 1.00 24.22 132 ASP C N 1
ATOM 3688 C CA . ASP C 1 132 ? 19.730 16.283 38.390 1.00 23.66 132 ASP C CA 1
ATOM 3689 C C . ASP C 1 132 ? 19.252 16.885 39.708 1.00 24.63 132 ASP C C 1
ATOM 3690 O O . ASP C 1 132 ? 19.997 16.851 40.694 1.00 19.36 132 ASP C O 1
ATOM 3695 N N . PHE C 1 133 ? 18.031 17.431 39.738 1.00 24.50 133 PHE C N 1
ATOM 3696 C CA . PHE C 1 133 ? 17.544 18.263 40.831 1.00 21.27 133 PHE C CA 1
ATOM 3697 C C . PHE C 1 133 ? 16.045 18.482 40.663 1.00 22.11 133 PHE C C 1
ATOM 3698 O O . PHE C 1 133 ? 15.577 18.891 39.595 1.00 18.63 133 PHE C O 1
ATOM 3706 N N . ILE C 1 134 ? 15.286 18.200 41.717 1.00 24.69 134 ILE C N 1
ATOM 3707 C CA . ILE C 1 134 ? 13.832 18.286 41.711 1.00 18.23 134 ILE C CA 1
ATOM 3708 C C . ILE C 1 134 ? 13.438 19.186 42.871 1.00 20.75 134 ILE C C 1
ATOM 3709 O O . ILE C 1 134 ? 13.930 19.001 43.993 1.00 21.41 134 ILE C O 1
ATOM 3714 N N . PHE C 1 135 ? 12.572 20.162 42.604 1.00 16.31 135 PHE C N 1
ATOM 3715 C CA . PHE C 1 135 ? 12.004 21.020 43.640 1.00 19.48 135 PHE C CA 1
ATOM 3716 C C . PHE C 1 135 ? 10.527 20.683 43.855 1.00 19.97 135 PHE C C 1
ATOM 3717 O O . PHE C 1 135 ? 9.735 20.690 42.906 1.00 21.15 135 PHE C O 1
ATOM 3725 N N . ILE C 1 136 ? 10.161 20.413 45.104 1.00 25.59 136 ILE C N 1
ATOM 3726 C CA . ILE C 1 136 ? 8.818 19.982 45.499 1.00 21.36 136 ILE C CA 1
ATOM 3727 C C . ILE C 1 136 ? 8.425 20.754 46.752 1.00 19.33 136 ILE C C 1
ATOM 3728 O O . ILE C 1 136 ? 9.227 20.858 47.686 1.00 19.67 136 ILE C O 1
ATOM 3733 N N . ASP C 1 137 ? 7.199 21.291 46.786 1.00 20.37 137 ASP C N 1
ATOM 3734 C CA . ASP C 1 137 ? 6.680 22.004 47.958 1.00 23.30 137 ASP C CA 1
ATOM 3735 C C . ASP C 1 137 ? 5.664 21.117 48.685 1.00 30.50 137 ASP C C 1
ATOM 3736 O O . ASP C 1 137 ? 4.545 20.920 48.204 1.00 32.76 137 ASP C O 1
ATOM 3741 N N . ALA C 1 138 ? 6.044 20.621 49.870 1.00 27.60 138 ALA C N 1
ATOM 3742 C CA . ALA C 1 138 ? 5.174 19.781 50.685 1.00 28.79 138 ALA C CA 1
ATOM 3743 C C . ALA C 1 138 ? 3.968 20.523 51.250 1.00 29.59 138 ALA C C 1
ATOM 3744 O O . ALA C 1 138 ? 3.076 19.868 51.803 1.00 28.14 138 ALA C O 1
ATOM 3746 N N . ALA C 1 139 ? 3.911 21.853 51.119 1.00 25.30 139 ALA C N 1
ATOM 3747 C CA . ALA C 1 139 ? 2.803 22.639 51.659 1.00 27.96 139 ALA C CA 1
ATOM 3748 C C . ALA C 1 139 ? 1.595 22.717 50.738 1.00 33.01 139 ALA C C 1
ATOM 3749 O O . ALA C 1 139 ? 0.614 23.379 51.099 1.00 31.53 139 ALA C O 1
ATOM 3751 N N . LYS C 1 140 ? 1.636 22.100 49.557 1.00 29.46 140 LYS C N 1
ATOM 3752 C CA . LYS C 1 140 ? 0.633 22.404 48.551 1.00 31.42 140 LYS C CA 1
ATOM 3753 C C . LYS C 1 140 ? -0.056 21.202 47.928 1.00 37.89 140 LYS C C 1
ATOM 3754 O O . LYS C 1 140 ? -1.172 21.368 47.407 1.00 41.03 140 LYS C O 1
ATOM 3760 N N . GLY C 1 141 ? 0.535 20.012 47.949 1.00 29.50 141 GLY C N 1
ATOM 3761 C CA . GLY C 1 141 ? -0.028 19.028 47.053 1.00 33.67 141 GLY C CA 1
ATOM 3762 C C . GLY C 1 141 ? 0.063 17.570 47.412 1.00 32.31 141 GLY C C 1
ATOM 3763 O O . GLY C 1 141 ? 0.127 17.184 48.576 1.00 36.81 141 GLY C O 1
ATOM 3764 N N . GLN C 1 142 ? 0.004 16.744 46.376 1.00 36.61 142 GLN C N 1
ATOM 3765 C CA . GLN C 1 142 ? 0.245 15.310 46.475 1.00 31.37 142 GLN C CA 1
ATOM 3766 C C . GLN C 1 142 ? 1.761 15.083 46.472 1.00 25.14 142 GLN C C 1
ATOM 3767 O O . GLN C 1 142 ? 2.331 14.409 45.609 1.00 24.22 142 GLN C O 1
ATOM 3773 N N . TYR C 1 143 ? 2.428 15.719 47.446 1.00 24.11 143 TYR C N 1
ATOM 3774 C CA . TYR C 1 143 ? 3.885 15.803 47.394 1.00 23.88 143 TYR C CA 1
ATOM 3775 C C . TYR C 1 143 ? 4.522 14.425 47.392 1.00 23.79 143 TYR C C 1
ATOM 3776 O O . TYR C 1 143 ? 5.571 14.236 46.769 1.00 21.37 143 TYR C O 1
ATOM 3785 N N . LYS C 1 144 ? 3.894 13.440 48.039 1.00 23.75 144 LYS C N 1
ATOM 3786 C CA . LYS C 1 144 ? 4.499 12.112 48.057 1.00 21.63 144 LYS C CA 1
ATOM 3787 C C . LYS C 1 144 ? 4.369 11.423 46.710 1.00 20.36 144 LYS C C 1
ATOM 3788 O O . LYS C 1 144 ? 5.280 10.694 46.301 1.00 27.24 144 LYS C O 1
ATOM 3794 N N . LYS C 1 145 ? 3.248 11.621 46.006 1.00 19.76 145 LYS C N 1
ATOM 3795 C CA . LYS C 1 145 ? 3.151 11.139 44.628 1.00 14.99 145 LYS C CA 1
ATOM 3796 C C . LYS C 1 145 ? 4.198 11.821 43.760 1.00 22.86 145 LYS C C 1
ATOM 3797 O O . LYS C 1 145 ? 4.950 11.157 43.034 1.00 23.15 145 LYS C O 1
ATOM 3803 N N . PHE C 1 146 ? 4.283 13.159 43.861 1.00 21.86 146 PHE C N 1
ATOM 3804 C CA . PHE C 1 146 ? 5.298 13.925 43.140 1.00 21.84 146 PHE C CA 1
ATOM 3805 C C . PHE C 1 146 ? 6.697 13.376 43.394 1.00 25.08 146 PHE C C 1
ATOM 3806 O O . PHE C 1 146 ? 7.532 13.335 42.477 1.00 21.93 146 PHE C O 1
ATOM 3814 N N . PHE C 1 147 ? 6.976 12.981 44.649 1.00 22.91 147 PHE C N 1
ATOM 3815 C CA . PHE C 1 147 ? 8.316 12.538 45.024 1.00 20.86 147 PHE C CA 1
ATOM 3816 C C . PHE C 1 147 ? 8.591 11.147 44.479 1.00 21.77 147 PHE C C 1
ATOM 3817 O O . PHE C 1 147 ? 9.696 10.848 44.018 1.00 24.59 147 PHE C O 1
ATOM 3825 N N . GLU C 1 148 ? 7.599 10.282 44.519 1.00 27.89 148 GLU C N 1
ATOM 3826 C CA . GLU C 1 148 ? 7.858 8.920 44.103 1.00 28.46 148 GLU C CA 1
ATOM 3827 C C . GLU C 1 148 ? 7.885 8.787 42.591 1.00 25.68 148 GLU C C 1
ATOM 3828 O O . GLU C 1 148 ? 8.655 7.983 42.054 1.00 30.03 148 GLU C O 1
ATOM 3834 N N . ASP C 1 149 ? 7.068 9.568 41.893 1.00 25.30 149 ASP C N 1
ATOM 3835 C CA . ASP C 1 149 ? 7.141 9.566 40.441 1.00 26.15 149 ASP C CA 1
ATOM 3836 C C . ASP C 1 149 ? 8.380 10.308 39.936 1.00 26.58 149 ASP C C 1
ATOM 3837 O O . ASP C 1 149 ? 8.948 9.927 38.905 1.00 25.88 149 ASP C O 1
ATOM 3842 N N . SER C 1 150 ? 8.820 11.361 40.629 1.00 22.28 150 SER C N 1
ATOM 3843 C CA . SER C 1 150 ? 9.933 12.131 40.082 1.00 23.69 150 SER C CA 1
ATOM 3844 C C . SER C 1 150 ? 11.274 11.515 40.445 1.00 22.34 150 SER C C 1
ATOM 3845 O O . SER C 1 150 ? 12.199 11.538 39.629 1.00 21.64 150 SER C O 1
ATOM 3848 N N . TYR C 1 151 ? 11.391 10.943 41.650 1.00 23.19 151 TYR C N 1
ATOM 3849 C CA . TYR C 1 151 ? 12.634 10.302 42.075 1.00 22.08 151 TYR C CA 1
ATOM 3850 C C . TYR C 1 151 ? 13.116 9.276 41.068 1.00 26.40 151 TYR C C 1
ATOM 3851 O O . TYR C 1 151 ? 14.328 9.046 40.943 1.00 25.58 151 TYR C O 1
ATOM 3860 N N . LYS C 1 152 ? 12.179 8.641 40.349 1.00 29.51 152 LYS C N 1
ATOM 3861 C CA . LYS C 1 152 ? 12.516 7.683 39.297 1.00 26.38 152 LYS C CA 1
ATOM 3862 C C . LYS C 1 152 ? 13.226 8.332 38.113 1.00 25.32 152 LYS C C 1
ATOM 3863 O O . LYS C 1 152 ? 13.918 7.627 37.369 1.00 23.73 152 LYS C O 1
ATOM 3869 N N . LEU C 1 153 ? 13.040 9.637 37.897 1.00 22.98 153 LEU C N 1
ATOM 3870 C CA . LEU C 1 153 ? 13.708 10.353 36.820 1.00 22.21 153 LEU C CA 1
ATOM 3871 C C . LEU C 1 153 ? 14.983 11.048 37.287 1.00 20.03 153 LEU C C 1
ATOM 3872 O O . LEU C 1 153 ? 15.557 11.853 36.544 1.00 20.16 153 LEU C O 1
ATOM 3877 N N . LEU C 1 154 ? 15.433 10.763 38.495 1.00 21.63 154 LEU C N 1
ATOM 3878 C CA . LEU C 1 154 ? 16.543 11.482 39.103 1.00 26.24 154 LEU C CA 1
ATOM 3879 C C . LEU C 1 154 ? 17.836 10.727 38.830 1.00 21.97 154 LEU C C 1
ATOM 3880 O O . LEU C 1 154 ? 17.976 9.571 39.242 1.00 20.51 154 LEU C O 1
ATOM 3885 N N . ASN C 1 155 ? 18.759 11.369 38.116 1.00 23.22 155 ASN C N 1
ATOM 3886 C CA . ASN C 1 155 ? 20.080 10.791 37.893 1.00 23.22 155 ASN C CA 1
ATOM 3887 C C . ASN C 1 155 ? 20.763 10.475 39.218 1.00 25.65 155 ASN C C 1
ATOM 3888 O O . ASN C 1 155 ? 20.482 11.095 40.249 1.00 27.92 155 ASN C O 1
ATOM 3893 N N . GLU C 1 156 ? 21.667 9.497 39.191 1.00 23.12 156 GLU C N 1
ATOM 3894 C CA . GLU C 1 156 ? 22.436 9.196 40.387 1.00 26.00 156 GLU C CA 1
ATOM 3895 C C . GLU C 1 156 ? 23.253 10.422 40.779 1.00 25.44 156 GLU C C 1
ATOM 3896 O O . GLU C 1 156 ? 23.695 11.198 39.930 1.00 27.58 156 GLU C O 1
ATOM 3902 N N . CYS C 1 157 ? 23.406 10.615 42.084 1.00 26.45 157 CYS C N 1
ATOM 3903 C CA . CYS C 1 157 ? 23.994 11.795 42.703 1.00 24.81 157 CYS C CA 1
ATOM 3904 C C . CYS C 1 157 ? 23.074 13.011 42.586 1.00 25.13 157 CYS C C 1
ATOM 3905 O O . CYS C 1 157 ? 23.439 14.091 43.065 1.00 29.18 157 CYS C O 1
ATOM 3908 N N . GLY C 1 158 ? 21.875 12.862 42.017 1.00 23.01 158 GLY C N 1
ATOM 3909 C CA . GLY C 1 158 ? 20.919 13.956 41.983 1.00 24.49 158 GLY C CA 1
ATOM 3910 C C . GLY C 1 158 ? 20.355 14.308 43.353 1.00 24.15 158 GLY C C 1
ATOM 3911 O O . GLY C 1 158 ? 20.491 13.570 44.328 1.00 30.16 158 GLY C O 1
ATOM 3912 N N . ILE C 1 159 ? 19.709 15.470 43.430 1.00 19.45 159 ILE C N 1
ATOM 3913 C CA . ILE C 1 159 ? 19.203 16.020 44.680 1.00 23.89 159 ILE C CA 1
ATOM 3914 C C . ILE C 1 159 ? 17.709 16.278 44.535 1.00 22.30 159 ILE C C 1
ATOM 3915 O O . ILE C 1 159 ? 17.273 16.857 43.534 1.00 20.45 159 ILE C O 1
ATOM 3920 N N . VAL C 1 160 ? 16.926 15.880 45.540 1.00 22.53 160 VAL C N 1
ATOM 3921 C CA . VAL C 1 160 ? 15.537 16.319 45.675 1.00 18.81 160 VAL C CA 1
ATOM 3922 C C . VAL C 1 160 ? 15.458 17.314 46.828 1.00 20.26 160 VAL C C 1
ATOM 3923 O O . VAL C 1 160 ? 15.880 17.012 47.952 1.00 21.77 160 VAL C O 1
ATOM 3927 N N . PHE C 1 161 ? 14.906 18.493 46.543 1.00 21.17 161 PHE C N 1
ATOM 3928 C CA . PHE C 1 161 ? 14.710 19.590 47.492 1.00 20.82 161 PHE C CA 1
ATOM 3929 C C . PHE C 1 161 ? 13.220 19.658 47.828 1.00 21.95 161 PHE C C 1
ATOM 3930 O O . PHE C 1 161 ? 12.398 19.961 46.955 1.00 18.89 161 PHE C O 1
ATOM 3938 N N . VAL C 1 162 ? 12.864 19.352 49.072 1.00 19.47 162 VAL C N 1
ATOM 3939 C CA . VAL C 1 162 ? 11.480 19.429 49.516 1.00 15.47 162 VAL C CA 1
ATOM 3940 C C . VAL C 1 162 ? 11.352 20.637 50.429 1.00 18.17 162 VAL C C 1
ATOM 3941 O O . VAL C 1 162 ? 11.850 20.639 51.559 1.00 21.59 162 VAL C O 1
ATOM 3945 N N . ASP C 1 163 ? 10.687 21.666 49.934 1.00 19.14 163 ASP C N 1
ATOM 3946 C CA . ASP C 1 163 ? 10.444 22.899 50.656 1.00 20.36 163 ASP C CA 1
ATOM 3947 C C . ASP C 1 163 ? 9.193 22.769 51.537 1.00 28.13 163 ASP C C 1
ATOM 3948 O O . ASP C 1 163 ? 8.316 21.918 51.311 1.00 21.98 163 ASP C O 1
ATOM 3953 N N . ASN C 1 164 ? 9.132 23.619 52.566 1.00 26.27 164 ASN C N 1
ATOM 3954 C CA . ASN C 1 164 ? 7.999 23.680 53.492 1.00 25.91 164 ASN C CA 1
ATOM 3955 C C . ASN C 1 164 ? 7.690 22.327 54.117 1.00 22.62 164 ASN C C 1
ATOM 3956 O O . ASN C 1 164 ? 6.531 22.007 54.356 1.00 22.83 164 ASN C O 1
ATOM 3961 N N . ILE C 1 165 ? 8.709 21.546 54.430 1.00 18.95 165 ILE C N 1
ATOM 3962 C CA . ILE C 1 165 ? 8.485 20.203 55.019 1.00 18.50 165 ILE C CA 1
ATOM 3963 C C . ILE C 1 165 ? 8.080 20.288 56.500 1.00 21.51 165 ILE C C 1
ATOM 3964 O O . ILE C 1 165 ? 7.560 19.349 56.982 1.00 20.39 165 ILE C O 1
ATOM 3969 N N . LEU C 1 166 ? 8.343 21.392 57.181 1.00 21.90 166 LEU C N 1
ATOM 3970 C CA . LEU C 1 166 ? 7.911 21.520 58.587 1.00 24.35 166 LEU C CA 1
ATOM 3971 C C . LEU C 1 166 ? 6.715 22.471 58.700 1.00 22.89 166 LEU C C 1
ATOM 3972 O O . LEU C 1 166 ? 6.420 22.875 59.762 1.00 24.12 166 LEU C O 1
ATOM 3977 N N . PHE C 1 167 ? 5.985 22.681 57.623 1.00 25.03 167 PHE C N 1
ATOM 3978 C CA . PHE C 1 167 ? 4.884 23.666 57.576 1.00 22.86 167 PHE C CA 1
ATOM 3979 C C . PHE C 1 167 ? 3.716 23.404 58.545 1.00 34.37 167 PHE C C 1
ATOM 3980 O O . PHE C 1 167 ? 3.140 22.336 58.557 1.00 36.19 167 PHE C O 1
ATOM 3988 N N . ARG C 1 168 ? 3.319 24.409 59.314 1.00 26.92 168 ARG C N 1
ATOM 3989 C CA . ARG C 1 168 ? 2.151 24.196 60.197 1.00 29.09 168 ARG C CA 1
ATOM 3990 C C . ARG C 1 168 ? 1.202 25.384 60.141 1.00 20.59 168 ARG C C 1
ATOM 3991 O O . ARG C 1 168 ? 0.431 25.516 60.986 1.00 26.69 168 ARG C O 1
ATOM 3999 N N . GLY C 1 169 ? 1.330 26.212 59.098 1.00 30.00 169 GLY C N 1
ATOM 4000 C CA . GLY C 1 169 ? 0.475 27.404 58.934 1.00 30.00 169 GLY C CA 1
ATOM 4001 C C . GLY C 1 169 ? -0.797 27.091 58.165 1.00 30.00 169 GLY C C 1
ATOM 4002 O O . GLY C 1 169 ? -0.837 27.372 56.951 1.00 30.00 169 GLY C O 1
ATOM 4003 N N . TYR C 1 170 ? -1.799 26.528 58.848 1.00 30.00 170 TYR C N 1
ATOM 4004 C CA . TYR C 1 170 ? -3.096 26.177 58.210 1.00 30.00 170 TYR C CA 1
ATOM 4005 C C . TYR C 1 170 ? -4.242 26.530 59.165 1.00 30.00 170 TYR C C 1
ATOM 4006 O O . TYR C 1 170 ? -4.066 26.391 60.392 1.00 30.00 170 TYR C O 1
ATOM 4015 N N . LEU C 1 171 ? -5.377 26.973 58.613 1.00 30.61 171 LEU C N 1
ATOM 4016 C CA . LEU C 1 171 ? -6.561 27.337 59.437 1.00 31.98 171 LEU C CA 1
ATOM 4017 C C . LEU C 1 171 ? -6.896 26.164 60.365 1.00 39.39 171 LEU C C 1
ATOM 4018 O O . LEU C 1 171 ? -7.314 25.107 59.851 1.00 41.65 171 LEU C O 1
ATOM 4023 N N . TYR C 1 172 ? -6.718 26.351 61.676 1.00 30.00 172 TYR C N 1
ATOM 4024 C CA . TYR C 1 172 ? -6.992 25.284 62.649 1.00 30.00 172 TYR C CA 1
ATOM 4025 C C . TYR C 1 172 ? -8.455 25.339 63.067 1.00 30.00 172 TYR C C 1
ATOM 4026 O O . TYR C 1 172 ? -9.081 24.343 63.097 1.00 30.00 172 TYR C O 1
ATOM 4035 N N . LYS C 1 173 ? -8.962 26.518 63.348 1.00 30.57 173 LYS C N 1
ATOM 4036 C CA . LYS C 1 173 ? -10.340 26.655 63.848 1.00 30.79 173 LYS C CA 1
ATOM 4037 C C . LYS C 1 173 ? -11.351 26.153 62.823 1.00 32.02 173 LYS C C 1
ATOM 4038 O O . LYS C 1 173 ? -12.259 25.472 63.204 1.00 36.93 173 LYS C O 1
ATOM 4040 N N . GLU C 1 174 ? -11.173 26.526 61.569 1.00 34.10 174 GLU C N 1
ATOM 4041 C CA . GLU C 1 174 ? -12.156 26.194 60.510 1.00 30.64 174 GLU C CA 1
ATOM 4042 C C . GLU C 1 174 ? -12.405 24.685 60.429 1.00 36.08 174 GLU C C 1
ATOM 4043 O O . GLU C 1 174 ? -13.548 24.324 60.199 1.00 42.31 174 GLU C O 1
ATOM 4049 N N . SER C 1 175 ? -11.388 23.861 60.644 1.00 37.07 175 SER C N 1
ATOM 4050 C CA . SER C 1 175 ? -11.545 22.388 60.730 1.00 32.13 175 SER C CA 1
ATOM 4051 C C . SER C 1 175 ? -10.331 21.769 61.424 1.00 35.73 175 SER C C 1
ATOM 4052 O O . SER C 1 175 ? -9.375 21.517 60.746 1.00 37.45 175 SER C O 1
ATOM 4055 N N . PRO C 1 176 ? -10.323 21.496 62.742 1.00 30.00 176 PRO C N 1
ATOM 4056 C CA . PRO C 1 176 ? -9.149 20.961 63.409 1.00 30.00 176 PRO C CA 1
ATOM 4057 C C . PRO C 1 176 ? -8.823 19.546 62.959 1.00 30.00 176 PRO C C 1
ATOM 4058 O O . PRO C 1 176 ? -7.685 19.213 62.928 1.00 30.00 176 PRO C O 1
ATOM 4062 N N . LYS C 1 177 ? -9.854 18.793 62.609 1.00 32.89 177 LYS C N 1
ATOM 4063 C CA . LYS C 1 177 ? -9.698 17.411 62.137 1.00 30.78 177 LYS C CA 1
ATOM 4064 C C . LYS C 1 177 ? -8.941 17.437 60.819 1.00 37.70 177 LYS C C 1
ATOM 4065 O O . LYS C 1 177 ? -8.162 16.563 60.660 1.00 35.13 177 LYS C O 1
ATOM 4067 N N . ARG C 1 178 ? -9.161 18.428 59.951 1.00 33.61 178 ARG C N 1
ATOM 4068 C CA . ARG C 1 178 ? -8.449 18.526 58.657 1.00 28.99 178 ARG C CA 1
ATOM 4069 C C . ARG C 1 178 ? -7.000 18.941 58.899 1.00 36.43 178 ARG C C 1
ATOM 4070 O O . ARG C 1 178 ? -6.147 18.441 58.228 1.00 39.51 178 ARG C O 1
ATOM 4078 N N . PHE C 1 179 ? -6.773 19.890 59.789 1.00 34.98 179 PHE C N 1
ATOM 4079 C CA . PHE C 1 179 ? -5.415 20.297 60.144 1.00 32.40 179 PHE C CA 1
ATOM 4080 C C . PHE C 1 179 ? -4.597 19.105 60.631 1.00 35.44 179 PHE C C 1
ATOM 4081 O O . PHE C 1 179 ? -3.465 18.887 60.184 1.00 38.47 179 PHE C O 1
ATOM 4089 N N . LYS C 1 180 ? -5.157 18.319 61.549 1.00 33.87 180 LYS C N 1
ATOM 4090 C CA . LYS C 1 180 ? -4.437 17.155 62.045 1.00 31.60 180 LYS C CA 1
ATOM 4091 C C . LYS C 1 180 ? -4.231 16.104 60.951 1.00 30.11 180 LYS C C 1
ATOM 4092 O O . LYS C 1 180 ? -3.264 15.338 61.012 1.00 31.59 180 LYS C O 1
ATOM 4094 N N . THR C 1 181 ? -5.120 16.041 59.953 1.00 29.65 181 THR C N 1
ATOM 4095 C CA . THR C 1 181 ? -4.911 15.112 58.841 1.00 31.68 181 THR C CA 1
ATOM 4096 C C . THR C 1 181 ? -3.718 15.533 58.000 1.00 30.64 181 THR C C 1
ATOM 4097 O O . THR C 1 181 ? -2.915 14.694 57.578 1.00 28.60 181 THR C O 1
ATOM 4101 N N . ILE C 1 182 ? -3.615 16.833 57.727 1.00 29.12 182 ILE C N 1
ATOM 4102 C CA . ILE C 1 182 ? -2.566 17.345 56.867 1.00 26.57 182 ILE C CA 1
ATOM 4103 C C . ILE C 1 182 ? -1.209 17.143 57.527 1.00 28.89 182 ILE C C 1
ATOM 4104 O O . ILE C 1 182 ? -0.271 16.610 56.919 1.00 29.06 182 ILE C O 1
ATOM 4109 N N . VAL C 1 183 ? -1.104 17.510 58.802 1.00 25.36 183 VAL C N 1
ATOM 4110 C CA . VAL C 1 183 ? 0.169 17.420 59.503 1.00 25.80 183 VAL C CA 1
ATOM 4111 C C . VAL C 1 183 ? 0.583 15.963 59.687 1.00 26.42 183 VAL C C 1
ATOM 4112 O O . VAL C 1 183 ? 1.766 15.628 59.591 1.00 30.43 183 VAL C O 1
ATOM 4116 N N . LYS C 1 184 ? -0.373 15.074 59.950 1.00 24.96 184 LYS C N 1
ATOM 4117 C CA . LYS C 1 184 ? -0.027 13.664 60.109 1.00 27.77 184 LYS C CA 1
ATOM 4118 C C . LYS C 1 184 ? 0.562 13.093 58.824 1.00 33.57 184 LYS C C 1
ATOM 4119 O O . LYS C 1 184 ? 1.498 12.279 58.867 1.00 35.81 184 LYS C O 1
ATOM 4125 N N . ARG C 1 185 ? 0.023 13.497 57.669 1.00 26.57 185 ARG C N 1
ATOM 4126 C CA . ARG C 1 185 ? 0.618 13.069 56.409 1.00 26.61 185 ARG C CA 1
ATOM 4127 C C . ARG C 1 185 ? 2.040 13.580 56.291 1.00 23.80 185 ARG C C 1
ATOM 4128 O O . ARG C 1 185 ? 2.954 12.824 55.956 1.00 26.12 185 ARG C O 1
ATOM 4136 N N . LEU C 1 186 ? 2.242 14.873 56.548 1.00 24.08 186 LEU C N 1
ATOM 4137 C CA . LEU C 1 186 ? 3.587 15.433 56.495 1.00 29.21 186 LEU C CA 1
ATOM 4138 C C . LEU C 1 186 ? 4.543 14.629 57.374 1.00 26.68 186 LEU C C 1
ATOM 4139 O O . LEU C 1 186 ? 5.582 14.152 56.906 1.00 27.24 186 LEU C O 1
ATOM 4144 N N . ASP C 1 187 ? 4.170 14.430 58.644 1.00 29.99 187 ASP C N 1
ATOM 4145 C CA . ASP C 1 187 ? 5.012 13.711 59.595 1.00 28.69 187 ASP C CA 1
ATOM 4146 C C . ASP C 1 187 ? 5.290 12.292 59.123 1.00 28.59 187 ASP C C 1
ATOM 4147 O O . ASP C 1 187 ? 6.406 11.784 59.293 1.00 32.01 187 ASP C O 1
ATOM 4152 N N . GLU C 1 188 ? 4.299 11.635 58.525 1.00 21.58 188 GLU C N 1
ATOM 4153 C CA . GLU C 1 188 ? 4.532 10.280 58.040 1.00 26.53 188 GLU C CA 1
ATOM 4154 C C . GLU C 1 188 ? 5.405 10.270 56.796 1.00 27.59 188 GLU C C 1
ATOM 4155 O O . GLU C 1 188 ? 5.988 9.230 56.464 1.00 24.24 188 GLU C O 1
ATOM 4161 N N . PHE C 1 189 ? 5.496 11.409 56.109 1.00 22.92 189 PHE C N 1
ATOM 4162 C CA . PHE C 1 189 ? 6.369 11.557 54.961 1.00 21.26 189 PHE C CA 1
ATOM 4163 C C . PHE C 1 189 ? 7.803 11.815 55.400 1.00 24.44 189 PHE C C 1
ATOM 4164 O O . PHE C 1 189 ? 8.747 11.307 54.781 1.00 25.03 189 PHE C O 1
ATOM 4172 N N . VAL C 1 190 ? 7.984 12.609 56.457 1.00 20.38 190 VAL C N 1
ATOM 4173 C CA . VAL C 1 190 ? 9.301 12.726 57.070 1.00 22.53 190 VAL C CA 1
ATOM 4174 C C . VAL C 1 190 ? 9.800 11.352 57.504 1.00 24.44 190 VAL C C 1
ATOM 4175 O O . VAL C 1 190 ? 10.924 10.957 57.184 1.00 28.13 190 VAL C O 1
ATOM 4179 N N . ASN C 1 191 ? 8.972 10.603 58.238 1.00 20.80 191 ASN C N 1
ATOM 4180 C CA . ASN C 1 191 ? 9.358 9.253 58.634 1.00 25.04 191 ASN C CA 1
ATOM 4181 C C . ASN C 1 191 ? 9.709 8.404 57.420 1.00 29.02 191 ASN C C 1
ATOM 4182 O O . ASN C 1 191 ? 10.691 7.654 57.435 1.00 31.40 191 ASN C O 1
ATOM 4187 N N . TYR C 1 192 ? 8.916 8.524 56.357 1.00 27.51 192 TYR C N 1
ATOM 4188 C CA . TYR C 1 192 ? 9.093 7.711 55.159 1.00 25.74 192 TYR C CA 1
ATOM 4189 C C . TYR C 1 192 ? 10.434 7.980 54.483 1.00 29.56 192 TYR C C 1
ATOM 4190 O O . TYR C 1 192 ? 11.113 7.051 54.032 1.00 31.83 192 TYR C O 1
ATOM 4199 N N . LEU C 1 193 ? 10.818 9.253 54.368 1.00 29.01 193 LEU C N 1
ATOM 4200 C CA . LEU C 1 193 ? 12.120 9.584 53.795 1.00 25.77 193 LEU C CA 1
ATOM 4201 C C . LEU C 1 193 ? 13.260 9.097 54.679 1.00 26.23 193 LEU C C 1
ATOM 4202 O O . LEU C 1 193 ? 14.305 8.660 54.178 1.00 29.96 193 LEU C O 1
ATOM 4207 N N . TYR C 1 194 ? 13.092 9.191 55.997 1.00 25.11 194 TYR C N 1
ATOM 4208 C CA . TYR C 1 194 ? 14.142 8.750 56.905 1.00 27.79 194 TYR C CA 1
ATOM 4209 C C . TYR C 1 194 ? 14.378 7.247 56.783 1.00 29.91 194 TYR C C 1
ATOM 4210 O O . TYR C 1 194 ? 15.526 6.790 56.703 1.00 29.46 194 TYR C O 1
ATOM 4219 N N . GLU C 1 195 ? 13.303 6.467 56.734 1.00 32.62 195 GLU C N 1
ATOM 4220 C CA . GLU C 1 195 ? 13.413 5.015 56.689 1.00 36.18 195 GLU C CA 1
ATOM 4221 C C . GLU C 1 195 ? 13.849 4.481 55.341 1.00 33.16 195 GLU C C 1
ATOM 4222 O O . GLU C 1 195 ? 14.143 3.285 55.234 1.00 45.92 195 GLU C O 1
ATOM 4228 N N . ASN C 1 196 ? 13.881 5.304 54.310 1.00 26.06 196 ASN C N 1
ATOM 4229 C CA . ASN C 1 196 ? 14.030 4.768 52.978 1.00 31.78 196 ASN C CA 1
ATOM 4230 C C . ASN C 1 196 ? 15.044 5.504 52.127 1.00 30.86 196 ASN C C 1
ATOM 4231 O O . ASN C 1 196 ? 15.416 4.990 51.064 1.00 27.50 196 ASN C O 1
ATOM 4236 N N . PHE C 1 197 ? 15.525 6.666 52.559 1.00 28.77 197 PHE C N 1
ATOM 4237 C CA . PHE C 1 197 ? 16.318 7.498 51.675 1.00 31.43 197 PHE C CA 1
ATOM 4238 C C . PHE C 1 197 ? 17.498 8.111 52.415 1.00 28.63 197 PHE C C 1
ATOM 4239 O O . PHE C 1 197 ? 17.611 8.054 53.642 1.00 25.25 197 PHE C O 1
ATOM 4247 N N . ASP C 1 198 ? 18.412 8.657 51.629 1.00 30.00 198 ASP C N 1
ATOM 4248 C CA . ASP C 1 198 ? 19.551 9.429 52.165 1.00 30.00 198 ASP C CA 1
ATOM 4249 C C . ASP C 1 198 ? 18.964 10.790 52.465 1.00 30.00 198 ASP C C 1
ATOM 4250 O O . ASP C 1 198 ? 18.950 11.611 51.606 1.00 30.00 198 ASP C O 1
ATOM 4255 N N . PHE C 1 199 ? 18.497 10.963 53.679 1.00 30.00 199 PHE C N 1
ATOM 4256 C CA . PHE C 1 199 ? 17.730 12.178 53.981 1.00 30.00 199 PHE C CA 1
ATOM 4257 C C . PHE C 1 199 ? 18.346 12.989 55.111 1.00 30.00 199 PHE C C 1
ATOM 4258 O O . PHE C 1 199 ? 18.934 12.533 56.053 1.00 30.00 199 PHE C O 1
ATOM 4266 N N . VAL C 1 200 ? 18.176 14.260 54.926 1.00 24.92 200 VAL C N 1
ATOM 4267 C CA . VAL C 1 200 ? 18.519 15.299 55.914 1.00 27.00 200 VAL C CA 1
ATOM 4268 C C . VAL C 1 200 ? 17.329 16.259 56.041 1.00 27.53 200 VAL C C 1
ATOM 4269 O O . VAL C 1 200 ? 16.683 16.501 55.066 1.00 28.27 200 VAL C O 1
ATOM 4273 N N . LEU C 1 201 ? 17.006 16.720 57.406 1.00 28.81 201 LEU C N 1
ATOM 4274 C CA . LEU C 1 201 ? 15.990 17.656 57.846 1.00 27.10 201 LEU C CA 1
ATOM 4275 C C . LEU C 1 201 ? 16.702 18.902 58.321 1.00 26.29 201 LEU C C 1
ATOM 4276 O O . LEU C 1 201 ? 17.564 18.813 59.202 1.00 32.37 201 LEU C O 1
ATOM 4281 N N . LEU C 1 202 ? 16.352 20.055 57.743 1.00 26.64 202 LEU C N 1
ATOM 4282 C CA . LEU C 1 202 ? 17.012 21.312 58.085 1.00 25.24 202 LEU C CA 1
ATOM 4283 C C . LEU C 1 202 ? 15.991 22.364 58.510 1.00 29.97 202 LEU C C 1
ATOM 4284 O O . LEU C 1 202 ? 15.015 22.622 57.779 1.00 25.12 202 LEU C O 1
ATOM 4289 N N . PRO C 1 203 ? 16.185 22.996 59.669 1.00 35.13 203 PRO C N 1
ATOM 4290 C CA . PRO C 1 203 ? 15.265 24.048 60.134 1.00 28.69 203 PRO C CA 1
ATOM 4291 C C . PRO C 1 203 ? 15.555 25.397 59.485 1.00 30.70 203 PRO C C 1
ATOM 4292 O O . PRO C 1 203 ? 15.803 26.398 60.160 1.00 31.48 203 PRO C O 1
ATOM 4296 N N . ILE C 1 204 ? 15.551 25.425 58.152 1.00 27.64 204 ILE C N 1
ATOM 4297 C CA . ILE C 1 204 ? 15.630 26.679 57.410 1.00 24.10 204 ILE C CA 1
ATOM 4298 C C . ILE C 1 204 ? 14.218 27.119 57.071 1.00 28.88 204 ILE C C 1
ATOM 4299 O O . ILE C 1 204 ? 13.424 26.319 56.561 1.00 30.82 204 ILE C O 1
ATOM 4304 N N . SER C 1 205 ? 13.905 28.391 57.331 1.00 34.10 205 SER C N 1
ATOM 4305 C CA . SER C 1 205 ? 12.586 28.944 57.019 1.00 28.74 205 SER C CA 1
ATOM 4306 C C . SER C 1 205 ? 11.477 28.012 57.519 1.00 25.01 205 SER C C 1
ATOM 4307 O O . SER C 1 205 ? 11.400 27.740 58.718 1.00 30.69 205 SER C O 1
ATOM 4310 N N . ASP C 1 206 ? 10.645 27.472 56.631 1.00 26.60 206 ASP C N 1
ATOM 4311 C CA . ASP C 1 206 ? 9.534 26.621 57.043 1.00 26.68 206 ASP C CA 1
ATOM 4312 C C . ASP C 1 206 ? 9.855 25.133 56.950 1.00 24.92 206 ASP C C 1
ATOM 4313 O O . ASP C 1 206 ? 8.936 24.297 57.011 1.00 19.36 206 ASP C O 1
ATOM 4318 N N . GLY C 1 207 ? 11.124 24.780 56.790 1.00 19.95 207 GLY C N 1
ATOM 4319 C CA . GLY C 1 207 ? 11.498 23.381 56.786 1.00 20.69 207 GLY C CA 1
ATOM 4320 C C . GLY C 1 207 ? 11.958 22.908 55.429 1.00 23.55 207 GLY C C 1
ATOM 4321 O O . GLY C 1 207 ? 11.293 23.153 54.414 1.00 24.71 207 GLY C O 1
ATOM 4322 N N . VAL C 1 208 ? 13.101 22.232 55.388 1.00 22.73 208 VAL C N 1
ATOM 4323 C CA . VAL C 1 208 ? 13.704 21.817 54.130 1.00 20.08 208 VAL C CA 1
ATOM 4324 C C . VAL C 1 208 ? 14.117 20.351 54.238 1.00 20.28 208 VAL C C 1
ATOM 4325 O O . VAL C 1 208 ? 14.838 19.969 55.169 1.00 24.92 208 VAL C O 1
ATOM 4329 N N . GLY C 1 209 ? 13.629 19.533 53.314 1.00 18.14 209 GLY C N 1
ATOM 4330 C CA . GLY C 1 209 ? 14.075 18.164 53.154 1.00 17.17 209 GLY C CA 1
ATOM 4331 C C . GLY C 1 209 ? 14.974 18.076 51.926 1.00 23.87 209 GLY C C 1
ATOM 4332 O O . GLY C 1 209 ? 14.619 18.551 50.843 1.00 22.60 209 GLY C O 1
ATOM 4333 N N . ILE C 1 210 ? 16.143 17.486 52.119 1.00 21.55 210 ILE C N 1
ATOM 4334 C CA . ILE C 1 210 ? 17.080 17.249 51.037 1.00 20.99 210 ILE C CA 1
ATOM 4335 C C . ILE C 1 210 ? 17.284 15.750 50.952 1.00 27.12 210 ILE C C 1
ATOM 4336 O O . ILE C 1 210 ? 17.543 15.098 51.974 1.00 26.25 210 ILE C O 1
ATOM 4341 N N . ILE C 1 211 ? 17.114 15.202 49.750 1.00 24.39 211 ILE C N 1
ATOM 4342 C CA . ILE C 1 211 ? 17.266 13.775 49.501 1.00 25.39 211 ILE C CA 1
ATOM 4343 C C . ILE C 1 211 ? 18.345 13.606 48.447 1.00 25.86 211 ILE C C 1
ATOM 4344 O O . ILE C 1 211 ? 18.246 14.169 47.350 1.00 25.57 211 ILE C O 1
ATOM 4349 N N . HIS C 1 212 ? 19.385 12.859 48.779 1.00 29.36 212 HIS C N 1
ATOM 4350 C CA . HIS C 1 212 ? 20.409 12.525 47.807 1.00 26.19 212 HIS C CA 1
ATOM 4351 C C . HIS C 1 212 ? 20.108 11.152 47.238 1.00 22.28 212 HIS C C 1
ATOM 4352 O O . HIS C 1 212 ? 19.581 10.279 47.927 1.00 24.90 212 HIS C O 1
ATOM 4359 N N . LYS C 1 213 ? 20.419 10.979 45.968 1.00 26.26 213 LYS C N 1
ATOM 4360 C CA . LYS C 1 213 ? 20.251 9.693 45.320 1.00 28.60 213 LYS C CA 1
ATOM 4361 C C . LYS C 1 213 ? 21.613 9.091 45.017 1.00 32.71 213 LYS C C 1
ATOM 4362 O O . LYS C 1 213 ? 22.449 9.745 44.383 1.00 33.31 213 LYS C O 1
ATOM 4368 N N . PRO C 1 214 ? 21.886 7.865 45.462 1.00 32.55 214 PRO C N 1
ATOM 4369 C CA . PRO C 1 214 ? 23.133 7.204 45.089 1.00 33.06 214 PRO C CA 1
ATOM 4370 C C . PRO C 1 214 ? 22.949 6.316 43.858 1.00 34.32 214 PRO C C 1
ATOM 4371 O O . PRO C 1 214 ? 23.862 5.551 43.512 1.00 42.63 214 PRO C O 1
#

B-factor: mean 30.57, std 8.26, range [4.77, 68.26]